Protein AF-A0A5C7P0D1-F1 (afdb_monomer_lite)

pLDDT: mean 70.37, std 19.19, range [23.83, 97.5]

Structure (mmCIF, N/CA/C/O backbone):
data_AF-A0A5C7P0D1-F1
#
_entry.id   AF-A0A5C7P0D1-F1
#
loop_
_atom_site.group_PDB
_atom_site.id
_atom_site.type_symbol
_atom_site.label_atom_id
_atom_site.label_alt_id
_atom_site.label_comp_id
_atom_site.label_asym_id
_atom_site.label_entity_id
_atom_site.label_seq_id
_atom_site.pdbx_PDB_ins_code
_atom_site.Cartn_x
_atom_site.Cartn_y
_atom_site.Cartn_z
_atom_site.occupancy
_atom_site.B_iso_or_equiv
_atom_site.auth_seq_id
_atom_site.auth_comp_id
_atom_site.auth_asym_id
_atom_site.auth_atom_id
_atom_site.pdbx_PDB_model_num
ATOM 1 N N . MET A 1 1 ? 18.135 13.080 -5.591 1.00 36.84 1 MET A N 1
ATOM 2 C CA . MET A 1 1 ? 17.829 14.254 -4.739 1.00 36.84 1 MET A CA 1
ATOM 3 C C . MET A 1 1 ? 16.516 14.873 -5.205 1.00 36.84 1 MET A C 1
ATOM 5 O O . MET A 1 1 ? 16.506 15.641 -6.163 1.00 36.84 1 MET A O 1
ATOM 9 N N . LEU A 1 2 ? 15.396 14.505 -4.580 1.00 37.00 2 LEU A N 1
ATOM 10 C CA . LEU A 1 2 ? 14.194 15.341 -4.639 1.00 37.00 2 LEU A CA 1
ATOM 11 C C . LEU A 1 2 ? 14.634 16.691 -4.062 1.00 37.00 2 LEU A C 1
ATOM 13 O O . LEU A 1 2 ? 15.073 16.721 -2.919 1.00 37.00 2 LEU A O 1
ATOM 17 N N . GLY A 1 3 ? 14.666 17.763 -4.855 1.00 35.94 3 GLY A N 1
ATOM 18 C CA . GLY A 1 3 ? 15.148 19.091 -4.432 1.00 35.94 3 GLY A CA 1
ATOM 19 C C . GLY A 1 3 ? 14.209 19.779 -3.436 1.00 35.94 3 GLY A C 1
ATOM 20 O O . GLY A 1 3 ? 13.839 20.931 -3.630 1.00 35.94 3 GLY A O 1
ATOM 21 N N . VAL A 1 4 ? 13.751 19.035 -2.435 1.00 45.72 4 VAL A N 1
ATOM 22 C CA . VAL A 1 4 ? 12.739 19.402 -1.459 1.00 45.72 4 VAL A CA 1
ATOM 23 C C . VAL A 1 4 ? 13.471 19.578 -0.137 1.00 45.72 4 VAL A C 1
ATOM 25 O O . VAL A 1 4 ? 13.766 18.609 0.556 1.00 45.72 4 VAL A O 1
ATOM 28 N N . ASP A 1 5 ? 13.781 20.829 0.197 1.00 44.69 5 ASP A N 1
ATOM 29 C CA . ASP A 1 5 ? 14.434 21.188 1.462 1.00 44.69 5 ASP A CA 1
ATOM 30 C C . ASP A 1 5 ? 13.521 20.932 2.684 1.00 44.69 5 ASP A C 1
ATOM 32 O O . ASP A 1 5 ? 13.986 20.981 3.823 1.00 44.69 5 ASP A O 1
ATOM 36 N N . ARG A 1 6 ? 12.218 20.662 2.467 1.00 59.47 6 ARG A N 1
ATOM 37 C CA . ARG A 1 6 ? 11.240 20.327 3.512 1.00 59.47 6 ARG A CA 1
ATOM 38 C C . ARG A 1 6 ? 9.990 19.642 2.943 1.00 59.47 6 ARG A C 1
ATOM 40 O O . ARG A 1 6 ? 9.312 20.220 2.099 1.00 59.47 6 ARG A O 1
ATOM 47 N N . VAL A 1 7 ? 9.665 18.443 3.430 1.00 64.25 7 VAL A N 1
ATOM 48 C CA . VAL A 1 7 ? 8.346 17.819 3.221 1.00 64.25 7 VAL A CA 1
ATOM 49 C C . VAL A 1 7 ? 7.399 18.409 4.263 1.00 64.25 7 VAL A C 1
ATOM 51 O O . VAL A 1 7 ? 7.527 18.129 5.453 1.00 64.25 7 VAL A O 1
ATOM 54 N N . ASP A 1 8 ? 6.488 19.274 3.829 1.00 77.75 8 ASP A N 1
ATOM 55 C CA . ASP A 1 8 ? 5.406 19.808 4.655 1.00 77.75 8 ASP A CA 1
ATOM 56 C C . ASP A 1 8 ? 4.033 19.449 4.070 1.00 77.75 8 ASP A C 1
ATOM 58 O O . ASP A 1 8 ? 3.918 18.833 3.006 1.00 77.75 8 ASP A O 1
ATOM 62 N N . THR A 1 9 ? 2.976 19.777 4.809 1.00 80.62 9 THR A N 1
ATOM 63 C CA . THR A 1 9 ? 1.600 19.400 4.467 1.00 80.62 9 THR A CA 1
ATOM 64 C C . THR A 1 9 ? 1.126 20.044 3.166 1.00 80.62 9 THR A C 1
ATOM 66 O O . THR A 1 9 ? 0.389 19.405 2.418 1.00 80.62 9 THR A O 1
ATOM 69 N N . ASP A 1 10 ? 1.581 21.261 2.857 1.00 76.94 10 ASP A N 1
ATOM 70 C CA . ASP A 1 10 ? 1.234 21.967 1.619 1.00 76.94 10 ASP A CA 1
ATOM 71 C C . ASP A 1 10 ? 1.935 21.333 0.416 1.00 76.94 10 ASP A C 1
ATOM 73 O O . ASP A 1 10 ? 1.315 21.108 -0.629 1.00 76.94 10 ASP A O 1
ATOM 77 N N . TRP A 1 11 ? 3.217 20.987 0.563 1.00 80.06 11 TRP A N 1
ATOM 78 C CA . TRP A 1 11 ? 3.955 20.259 -0.461 1.00 80.06 11 TRP A CA 1
ATOM 79 C C . TRP A 1 11 ? 3.309 18.902 -0.743 1.00 80.06 11 TRP A C 1
ATOM 81 O O . TRP A 1 11 ? 3.055 18.587 -1.906 1.00 80.06 11 TRP A O 1
ATOM 91 N N . LEU A 1 12 ? 2.963 18.132 0.296 1.00 77.44 12 LEU A N 1
ATOM 92 C CA . LEU A 1 12 ? 2.253 16.860 0.130 1.00 77.44 12 LEU A CA 1
ATOM 93 C C . LEU A 1 12 ? 0.931 17.066 -0.615 1.00 77.44 12 LEU A C 1
ATOM 95 O O . LEU A 1 12 ? 0.692 16.416 -1.633 1.00 77.44 12 LEU A O 1
ATOM 99 N N . ARG A 1 13 ? 0.100 18.007 -0.159 1.00 76.56 13 ARG A N 1
ATOM 100 C CA . ARG A 1 13 ? -1.222 18.276 -0.736 1.00 76.56 13 ARG A CA 1
ATOM 101 C C . ARG A 1 13 ? -1.151 18.643 -2.222 1.00 76.56 13 ARG A C 1
ATOM 103 O O . ARG A 1 13 ? -1.969 18.166 -3.005 1.00 76.56 13 ARG A O 1
ATOM 110 N N . HIS A 1 14 ? -0.185 19.470 -2.623 1.00 70.88 14 HIS A N 1
ATOM 111 C CA . HIS A 1 14 ? -0.153 20.050 -3.971 1.00 70.88 14 HIS A CA 1
ATOM 112 C C . HIS A 1 14 ? 0.805 19.372 -4.952 1.00 70.88 14 HIS A C 1
ATOM 114 O O . HIS A 1 14 ? 0.517 19.356 -6.146 1.00 70.88 14 HIS A O 1
ATOM 120 N N . GLN A 1 15 ? 1.945 18.859 -4.488 1.00 65.12 15 GLN A N 1
ATOM 121 C CA . GLN A 1 15 ? 3.001 18.323 -5.360 1.00 65.12 15 GLN A CA 1
ATOM 122 C C . GLN A 1 15 ? 2.985 16.801 -5.449 1.00 65.12 15 GLN A C 1
ATOM 124 O O . GLN A 1 15 ? 3.464 16.244 -6.435 1.00 65.12 15 GLN A O 1
ATOM 129 N N . LEU A 1 16 ? 2.455 16.135 -4.423 1.00 69.56 16 LEU A N 1
ATOM 130 C CA . LEU A 1 16 ? 2.428 14.682 -4.358 1.00 69.56 16 LEU A CA 1
ATOM 131 C C . LEU A 1 16 ? 1.016 14.138 -4.561 1.00 69.56 16 LEU A C 1
ATOM 133 O O . LEU A 1 16 ? 0.788 13.353 -5.477 1.00 69.56 16 LEU A O 1
ATOM 137 N N . PHE A 1 17 ? 0.068 14.566 -3.727 1.00 68.12 17 PHE A N 1
ATOM 138 C CA . PHE A 1 17 ? -1.308 14.083 -3.795 1.00 68.12 17 PHE A CA 1
ATOM 139 C C . PHE A 1 17 ? -2.140 14.797 -4.875 1.00 68.12 17 PHE A C 1
ATOM 141 O O . PHE A 1 17 ? -3.228 14.336 -5.210 1.00 68.12 17 PHE A O 1
ATOM 148 N N . TYR A 1 18 ? -1.643 15.906 -5.441 1.00 72.38 18 TYR A N 1
ATOM 149 C CA . TYR A 1 18 ? -2.350 16.699 -6.458 1.00 72.38 18 TYR A CA 1
ATOM 150 C C . TYR A 1 18 ? -3.829 16.922 -6.103 1.00 72.38 18 TYR A C 1
ATOM 152 O O . TYR A 1 18 ? -4.705 16.754 -6.947 1.00 72.38 18 TYR A O 1
ATOM 160 N N . CYS A 1 19 ? -4.114 17.234 -4.835 1.00 78.44 19 CYS A N 1
ATOM 161 C CA . CYS A 1 19 ? -5.485 17.302 -4.349 1.00 78.44 19 CYS A CA 1
ATOM 162 C C . CYS A 1 19 ? -6.265 18.399 -5.078 1.00 78.44 19 CYS A C 1
ATOM 164 O O . CYS A 1 19 ? -5.855 19.565 -5.080 1.00 78.44 19 CYS A O 1
ATOM 166 N N . ASP A 1 20 ? -7.427 18.040 -5.626 1.00 80.31 20 ASP A N 1
ATOM 167 C CA . ASP A 1 20 ? -8.390 19.021 -6.116 1.00 80.31 20 ASP A CA 1
ATOM 168 C C . ASP A 1 20 ? -8.844 19.903 -4.935 1.00 80.31 20 ASP A C 1
ATOM 170 O O . ASP A 1 20 ? -9.294 19.358 -3.921 1.00 80.31 20 ASP A O 1
ATOM 174 N N . PRO A 1 21 ? -8.779 21.247 -5.030 1.00 84.00 21 PRO A N 1
ATOM 175 C CA . PRO A 1 21 ? -9.131 22.128 -3.915 1.00 84.00 21 PRO A CA 1
ATOM 176 C C . PRO A 1 21 ? -10.538 21.887 -3.358 1.00 84.00 21 PRO A C 1
ATOM 178 O O . PRO A 1 21 ? -10.745 21.965 -2.155 1.00 84.00 21 PRO A O 1
ATOM 181 N N . GLU A 1 22 ? -11.492 21.551 -4.226 1.00 87.56 22 GLU A N 1
ATOM 182 C CA . GLU A 1 22 ? -12.884 21.247 -3.871 1.00 87.56 22 GLU A CA 1
ATOM 183 C C . GLU A 1 22 ? -13.075 19.879 -3.191 1.00 87.56 22 GLU A C 1
ATOM 185 O O . GLU A 1 22 ? -14.089 19.670 -2.532 1.00 87.56 22 GLU A O 1
ATOM 190 N N . TRP A 1 23 ? -12.099 18.973 -3.317 1.00 89.50 23 TRP A N 1
ATOM 191 C CA . TRP A 1 23 ? -12.073 17.641 -2.699 1.00 89.50 23 TRP A CA 1
ATOM 192 C C . TRP A 1 23 ? -10.999 17.530 -1.614 1.00 89.50 23 TRP A C 1
ATOM 194 O O . TRP A 1 23 ? -10.516 16.436 -1.319 1.00 89.50 23 TRP A O 1
ATOM 204 N N . SER A 1 24 ? -10.627 18.659 -1.012 1.00 92.56 24 SER A N 1
ATOM 205 C CA . SER A 1 24 ? -9.688 18.726 0.104 1.00 92.56 24 SER A CA 1
ATOM 206 C C . SER A 1 24 ? -10.140 19.745 1.144 1.00 92.56 24 SER A C 1
ATOM 208 O O . SER A 1 24 ? -10.809 20.722 0.815 1.00 92.56 24 SER A O 1
ATOM 210 N N . ALA A 1 25 ? -9.783 19.514 2.401 1.00 93.38 25 ALA A N 1
ATOM 211 C CA . ALA A 1 25 ? -10.082 20.409 3.508 1.00 93.38 25 ALA A CA 1
ATOM 212 C C . ALA A 1 25 ? -8.892 20.497 4.468 1.00 93.38 25 ALA A C 1
ATOM 214 O O . ALA A 1 25 ? -8.158 19.526 4.663 1.00 93.38 25 ALA A O 1
ATOM 215 N N . ASP A 1 26 ? -8.713 21.666 5.081 1.00 91.25 26 ASP A N 1
ATOM 216 C CA . ASP A 1 26 ? -7.702 21.859 6.118 1.00 91.25 26 ASP A CA 1
ATOM 217 C C . ASP A 1 26 ? -8.045 21.048 7.373 1.00 91.25 26 ASP A C 1
ATOM 219 O O . ASP A 1 26 ? -9.190 21.032 7.830 1.00 91.25 26 ASP A O 1
ATOM 223 N N . ALA A 1 27 ? -7.029 20.418 7.962 1.00 88.25 27 ALA A N 1
ATOM 224 C CA . ALA A 1 27 ? -7.101 19.774 9.268 1.00 88.25 27 ALA A CA 1
ATOM 225 C C . ALA A 1 27 ? -6.014 20.365 10.193 1.00 88.25 27 ALA A C 1
ATOM 227 O O . ALA A 1 27 ? -5.007 20.863 9.692 1.00 88.25 27 ALA A O 1
ATOM 228 N N . PRO A 1 28 ? -6.178 20.321 11.533 1.00 81.69 28 PRO A N 1
ATOM 229 C CA . PRO A 1 28 ? -5.271 20.987 12.478 1.00 81.69 28 PRO A CA 1
ATOM 230 C C . PRO A 1 28 ? -3.777 20.689 12.281 1.00 81.69 28 PRO A C 1
ATOM 232 O O . PRO A 1 28 ? -2.967 21.601 12.400 1.00 81.69 28 PRO A O 1
ATOM 235 N N . ASP A 1 29 ? -3.440 19.449 11.915 1.00 86.12 29 ASP A N 1
ATOM 236 C CA . ASP A 1 29 ? -2.062 18.984 11.703 1.00 86.12 29 ASP A CA 1
ATOM 237 C C . ASP A 1 29 ? -1.853 18.423 10.285 1.00 86.12 29 ASP A C 1
ATOM 239 O O . ASP A 1 29 ? -0.993 17.571 10.055 1.00 86.12 29 ASP A O 1
ATOM 243 N N . GLY A 1 30 ? -2.674 18.851 9.320 1.00 92.94 30 GLY A N 1
ATOM 244 C CA . GLY A 1 30 ? -2.590 18.344 7.957 1.00 92.94 30 GLY A CA 1
ATOM 245 C C . GLY A 1 30 ? -3.801 18.648 7.093 1.00 92.94 30 GLY A C 1
ATOM 246 O O . GLY A 1 30 ? -4.242 19.793 6.984 1.00 92.94 30 GLY A O 1
ATOM 247 N N . PHE A 1 31 ? -4.307 17.633 6.402 1.00 94.56 31 PHE A N 1
ATOM 248 C CA . PHE A 1 31 ? -5.423 17.794 5.482 1.00 94.56 31 PHE A CA 1
ATOM 249 C C . PHE A 1 31 ? -6.250 16.531 5.335 1.00 94.56 31 PHE A C 1
ATOM 251 O O . PHE A 1 31 ? -5.728 15.419 5.384 1.00 94.56 31 PHE A O 1
ATOM 258 N N . ASP A 1 32 ? -7.536 16.730 5.093 1.00 95.25 32 ASP A N 1
ATOM 259 C CA . ASP A 1 32 ? -8.426 15.687 4.613 1.00 95.25 32 ASP A CA 1
ATOM 260 C C . ASP A 1 32 ? -8.542 15.830 3.090 1.00 95.25 32 ASP A C 1
ATOM 262 O O . ASP A 1 32 ? -8.596 16.944 2.561 1.00 95.25 32 ASP A O 1
ATOM 266 N N . HIS A 1 33 ? -8.580 14.718 2.364 1.00 93.44 33 HIS A N 1
ATOM 267 C CA . HIS A 1 33 ? -8.927 14.715 0.948 1.00 93.44 33 HIS A CA 1
ATOM 268 C C . HIS A 1 33 ? -9.791 13.509 0.574 1.00 93.44 33 HIS A C 1
ATOM 270 O O . HIS A 1 33 ? -9.801 12.478 1.248 1.00 93.44 33 HIS A O 1
ATOM 276 N N . TRP A 1 34 ? -10.533 13.660 -0.520 1.00 93.88 34 TRP A N 1
ATOM 277 C CA . TRP A 1 34 ? -11.513 12.693 -1.010 1.00 93.88 34 TRP A CA 1
ATOM 278 C C . TRP A 1 34 ? -11.207 12.354 -2.469 1.00 93.88 34 TRP A C 1
ATOM 280 O O . TRP A 1 34 ? -11.780 12.940 -3.395 1.00 93.88 34 TRP A O 1
ATOM 290 N N . PRO A 1 35 ? -10.274 11.420 -2.716 1.00 85.19 35 PRO A N 1
ATOM 291 C CA . PRO A 1 35 ? -9.960 11.016 -4.077 1.00 85.19 35 PRO A CA 1
ATOM 292 C C . PRO A 1 35 ? -11.096 10.179 -4.685 1.00 85.19 35 PRO A C 1
ATOM 294 O O . PRO A 1 35 ? -11.188 10.095 -5.903 1.00 85.19 35 PRO A O 1
ATOM 297 N N . TYR A 1 36 ? -11.987 9.601 -3.873 1.00 90.31 36 TYR A N 1
ATOM 298 C CA . TYR A 1 36 ? -13.256 9.037 -4.334 1.00 90.31 36 TYR A CA 1
ATOM 299 C C . TYR A 1 36 ? -14.344 9.167 -3.249 1.00 90.31 36 TYR A C 1
ATOM 301 O O . TYR A 1 36 ? -14.613 10.284 -2.811 1.00 90.31 36 TYR A O 1
ATOM 309 N N . PHE A 1 37 ? -14.974 8.069 -2.812 1.00 92.44 37 PHE A N 1
ATOM 310 C CA . PHE A 1 37 ? -16.052 8.096 -1.813 1.00 92.44 37 PHE A CA 1
ATOM 311 C C . PHE A 1 37 ? -15.588 7.950 -0.356 1.00 92.44 37 PHE A C 1
ATOM 313 O O . PHE A 1 37 ? -16.399 8.157 0.544 1.00 92.44 37 PHE A O 1
ATOM 320 N N . LEU A 1 38 ? -14.322 7.604 -0.101 1.00 95.19 38 LEU A N 1
ATOM 321 C CA . LEU A 1 38 ? -13.757 7.585 1.253 1.00 95.19 38 LEU A CA 1
ATOM 322 C C . LEU A 1 38 ? -12.910 8.834 1.507 1.00 95.19 38 LEU A C 1
ATOM 324 O O . LEU A 1 38 ? -12.325 9.410 0.584 1.00 95.19 38 LEU A O 1
ATOM 328 N N . ARG A 1 39 ? -12.823 9.214 2.782 1.00 95.38 39 ARG A N 1
ATOM 329 C CA . ARG A 1 39 ? -11.909 10.246 3.272 1.00 95.38 39 ARG A CA 1
ATOM 330 C C . ARG A 1 39 ? -10.544 9.629 3.535 1.00 95.38 39 ARG A C 1
ATOM 332 O O . ARG A 1 39 ? -10.470 8.611 4.220 1.00 95.38 39 ARG A O 1
ATOM 339 N N . GLN A 1 40 ? -9.487 10.297 3.092 1.00 95.12 40 GLN A N 1
ATOM 340 C CA . GLN A 1 40 ? -8.138 10.091 3.603 1.00 95.12 40 GLN A CA 1
ATOM 341 C C . GLN A 1 40 ? -7.691 11.337 4.365 1.00 95.12 40 GLN A C 1
ATOM 343 O O . GLN A 1 40 ? -7.738 12.447 3.839 1.00 95.12 40 GLN A O 1
ATOM 348 N N . ARG A 1 41 ? -7.265 11.153 5.611 1.00 95.62 41 ARG A N 1
ATOM 349 C CA . ARG A 1 41 ? -6.638 12.184 6.434 1.00 95.62 41 ARG A CA 1
ATOM 350 C C . ARG A 1 41 ? -5.138 11.981 6.413 1.00 95.62 41 ARG A C 1
ATOM 352 O O . ARG A 1 41 ? -4.673 10.896 6.739 1.00 95.62 41 ARG A O 1
ATOM 359 N N . VAL A 1 42 ? -4.395 13.025 6.077 1.00 95.38 42 VAL A N 1
ATOM 360 C CA . VAL A 1 42 ? -2.932 13.045 6.072 1.00 95.38 42 VAL A CA 1
ATOM 361 C C . VAL A 1 42 ? -2.462 14.057 7.105 1.00 95.38 42 VAL A C 1
ATOM 363 O O . VAL A 1 42 ? -2.896 15.208 7.066 1.00 95.38 42 VAL A O 1
ATOM 366 N N . THR A 1 43 ? -1.576 13.656 8.013 1.00 94.56 43 THR A N 1
ATOM 367 C CA . THR A 1 43 ? -1.024 14.534 9.053 1.00 94.56 43 THR A CA 1
ATOM 368 C C . THR A 1 43 ? 0.496 14.466 9.133 1.00 94.56 43 THR A C 1
ATOM 370 O O . THR A 1 43 ? 1.116 13.438 8.849 1.00 94.56 43 THR A O 1
ATOM 373 N N . ILE A 1 44 ? 1.095 15.592 9.530 1.00 92.50 44 ILE A N 1
ATOM 374 C CA . ILE A 1 44 ? 2.487 15.681 9.974 1.00 92.50 44 ILE A CA 1
ATOM 375 C C . ILE A 1 44 ? 2.483 16.356 11.342 1.00 92.50 44 ILE A C 1
ATOM 377 O O . ILE A 1 44 ? 2.188 17.546 11.448 1.00 92.50 44 ILE A O 1
ATOM 381 N N . SER A 1 45 ? 2.841 15.617 12.388 1.00 91.62 45 SER A N 1
ATOM 382 C CA . SER A 1 45 ? 2.860 16.127 13.762 1.00 91.62 45 SER A CA 1
ATOM 383 C C . SER A 1 45 ? 4.207 15.891 14.436 1.00 91.62 45 SER A C 1
ATOM 385 O O . SER A 1 45 ? 5.010 15.071 13.997 1.00 91.62 45 SER A O 1
ATOM 387 N N . ALA A 1 46 ? 4.474 16.599 15.535 1.00 90.19 46 ALA A N 1
ATOM 388 C CA . ALA A 1 46 ? 5.612 16.264 16.385 1.00 90.19 46 ALA A CA 1
ATOM 389 C C . ALA A 1 46 ? 5.411 14.862 16.975 1.00 90.19 46 ALA A C 1
ATOM 391 O O . ALA A 1 46 ? 4.337 14.560 17.499 1.00 90.19 46 ALA A O 1
ATOM 392 N N . SER A 1 47 ? 6.437 14.020 16.893 1.00 88.56 47 SER A N 1
ATOM 393 C CA . SER A 1 47 ? 6.406 12.703 17.515 1.00 88.56 47 SER A CA 1
ATOM 394 C C . SER A 1 47 ? 6.802 12.807 18.994 1.00 88.56 47 SER A C 1
ATOM 396 O O . SER A 1 47 ? 7.723 13.565 19.320 1.00 88.56 47 SER A O 1
ATOM 398 N N . PRO A 1 48 ? 6.137 12.080 19.911 1.00 84.12 48 PRO A N 1
ATOM 399 C CA . PRO A 1 48 ? 6.552 12.019 21.311 1.00 84.12 48 PRO A CA 1
ATOM 400 C C . PRO A 1 48 ? 7.815 11.164 21.517 1.00 84.12 48 PRO A C 1
ATOM 402 O O . PRO A 1 48 ? 8.383 11.176 22.611 1.00 84.12 48 PRO A O 1
ATOM 405 N N . TRP A 1 49 ? 8.253 10.432 20.489 1.00 83.81 49 TRP A N 1
ATOM 406 C CA . TRP A 1 49 ? 9.385 9.513 20.546 1.00 83.81 49 TRP A CA 1
ATOM 407 C C . TRP A 1 49 ? 10.710 10.229 20.244 1.00 83.81 49 TRP A C 1
ATOM 409 O O . TRP A 1 49 ? 10.760 11.106 19.374 1.00 83.81 49 TRP A O 1
ATOM 419 N N . PRO A 1 50 ? 11.793 9.909 20.975 1.00 81.75 50 PRO A N 1
ATOM 420 C CA . PRO A 1 50 ? 13.076 10.573 20.789 1.00 81.75 50 PRO A CA 1
ATOM 421 C C . PRO A 1 50 ? 13.730 10.177 19.454 1.00 81.75 50 PRO A C 1
ATOM 423 O O . PRO A 1 50 ? 13.555 9.048 18.997 1.00 81.75 50 PRO A O 1
ATOM 426 N N . PRO A 1 51 ? 14.521 11.071 18.833 1.00 81.44 51 PRO A N 1
ATOM 427 C CA . PRO A 1 51 ? 15.325 10.716 17.671 1.00 81.44 51 PRO A CA 1
ATOM 428 C C . PRO A 1 51 ? 16.441 9.714 18.030 1.00 81.44 51 PRO A C 1
ATOM 430 O O . PRO A 1 51 ? 16.919 9.732 19.169 1.00 81.44 51 PRO A O 1
ATOM 433 N N . PRO A 1 52 ? 16.914 8.894 17.068 1.00 77.44 52 PRO A N 1
ATOM 434 C CA . PRO A 1 52 ? 18.019 7.955 17.278 1.00 77.44 52 PRO A CA 1
ATOM 435 C C . PRO A 1 52 ? 19.307 8.642 17.739 1.00 77.44 52 PRO A C 1
ATOM 437 O O . PRO A 1 52 ? 20.007 8.130 18.613 1.00 77.44 52 PRO A O 1
ATOM 440 N N . SER A 1 53 ? 19.606 9.822 17.186 1.00 79.31 53 SER A N 1
ATOM 441 C CA . SER A 1 53 ? 20.706 10.682 17.618 1.00 79.31 53 SER A CA 1
ATOM 442 C C . SER A 1 53 ? 20.207 12.076 18.019 1.00 79.31 53 SER A C 1
ATOM 444 O O . SER A 1 53 ? 19.330 12.630 17.354 1.00 79.31 53 SER A O 1
ATOM 446 N N . PRO A 1 54 ? 20.799 12.723 19.043 1.00 76.19 54 PRO A N 1
ATOM 447 C CA . PRO A 1 54 ? 20.536 14.132 19.351 1.00 76.19 54 PRO A CA 1
ATOM 448 C C . PRO A 1 54 ? 20.778 15.088 18.171 1.00 76.19 54 PRO A C 1
ATOM 450 O O . PRO A 1 54 ? 20.172 16.158 18.118 1.00 76.19 54 PRO A O 1
ATOM 453 N N . ASP A 1 55 ? 21.651 14.705 17.234 1.00 81.38 55 ASP A N 1
ATOM 454 C CA . ASP A 1 55 ? 21.988 15.502 16.050 1.00 81.38 55 ASP A CA 1
ATOM 455 C C . ASP A 1 55 ? 20.939 15.385 14.928 1.00 81.38 55 ASP A C 1
ATOM 457 O O . ASP A 1 55 ? 20.943 16.194 14.000 1.00 81.38 55 ASP A O 1
ATOM 461 N N . ASP A 1 56 ? 20.006 14.430 15.025 1.00 79.00 56 ASP A N 1
ATOM 462 C CA . ASP A 1 56 ? 18.955 14.217 14.026 1.00 79.00 56 ASP A CA 1
ATOM 463 C C . ASP A 1 56 ? 17.795 15.224 14.140 1.00 79.00 56 ASP A C 1
ATOM 465 O O . ASP A 1 56 ? 16.875 15.216 13.328 1.00 79.00 56 ASP A O 1
ATOM 469 N N . GLY A 1 57 ? 17.816 16.130 15.116 1.00 82.62 57 GLY A N 1
ATOM 470 C CA . GLY A 1 57 ? 16.791 17.164 15.243 1.00 82.62 57 GLY A CA 1
ATOM 471 C C . GLY A 1 57 ? 15.436 16.623 15.713 1.00 82.62 57 GLY A C 1
ATOM 472 O O . GLY A 1 57 ? 15.360 15.771 16.594 1.00 82.62 57 GLY A O 1
ATOM 473 N N . GLN A 1 58 ? 14.344 17.199 15.204 1.00 84.56 58 GLN A N 1
ATOM 474 C CA . GLN A 1 58 ? 12.993 16.868 15.662 1.00 84.56 58 GLN A CA 1
ATOM 475 C C . GLN A 1 58 ? 12.461 15.610 14.966 1.00 84.56 58 GLN A C 1
ATOM 477 O O . GLN A 1 58 ? 12.451 15.537 13.737 1.00 84.56 58 GLN A O 1
ATOM 482 N N . MET A 1 59 ? 11.939 14.673 15.761 1.00 88.75 59 MET A N 1
ATOM 483 C CA . MET A 1 59 ? 11.170 13.532 15.272 1.00 88.75 59 MET A CA 1
ATOM 484 C C . MET A 1 59 ? 9.773 13.987 14.831 1.00 88.75 59 MET A C 1
ATOM 486 O O . MET A 1 59 ? 9.047 14.627 15.604 1.00 88.75 59 MET A O 1
ATOM 490 N N . LEU A 1 60 ? 9.394 13.659 13.598 1.00 91.56 60 LEU A N 1
ATOM 491 C CA . LEU A 1 60 ? 8.065 13.926 13.058 1.00 91.56 60 LEU A CA 1
ATOM 492 C C . LEU A 1 60 ? 7.335 12.614 12.808 1.00 91.56 60 LEU A C 1
ATOM 494 O O . LEU A 1 60 ? 7.928 11.636 12.359 1.00 91.56 60 LEU A O 1
ATOM 498 N N . ARG A 1 61 ? 6.031 12.631 13.069 1.00 92.69 61 ARG A N 1
ATOM 499 C CA . ARG A 1 61 ? 5.114 11.575 12.676 1.00 92.69 61 ARG A CA 1
ATOM 500 C C . ARG A 1 61 ? 4.436 11.963 11.381 1.00 92.69 61 ARG A C 1
ATOM 502 O O . ARG A 1 61 ? 3.696 12.945 11.354 1.00 92.69 61 ARG A O 1
ATOM 509 N N . HIS A 1 62 ? 4.637 11.161 10.352 1.00 94.12 62 HIS A N 1
ATOM 510 C CA . HIS A 1 62 ? 3.863 11.217 9.121 1.00 94.12 62 HIS A CA 1
ATOM 511 C C . HIS A 1 62 ? 2.780 10.145 9.210 1.00 94.12 62 HIS A C 1
ATOM 513 O O . HIS A 1 62 ? 3.102 8.992 9.483 1.00 94.12 62 HIS A O 1
ATOM 519 N N . SER A 1 63 ? 1.505 10.497 9.041 1.00 95.12 63 SER A N 1
ATOM 520 C CA . SER A 1 63 ? 0.398 9.537 9.148 1.00 95.12 63 SER A CA 1
ATOM 521 C C . SER A 1 63 ? -0.642 9.758 8.061 1.00 95.12 63 SER A C 1
ATOM 523 O O . SER A 1 63 ? -0.931 10.893 7.681 1.00 95.12 63 SER A O 1
ATOM 525 N N . ALA A 1 64 ? -1.193 8.659 7.553 1.00 95.69 64 ALA A N 1
ATOM 526 C CA . ALA A 1 64 ? -2.350 8.657 6.681 1.00 95.69 64 ALA A CA 1
ATOM 527 C C . ALA A 1 64 ? -3.388 7.657 7.204 1.00 95.69 64 ALA A C 1
ATOM 529 O O . ALA A 1 64 ? -3.065 6.488 7.434 1.00 95.69 64 ALA A O 1
ATOM 530 N N . THR A 1 65 ? -4.631 8.107 7.371 1.00 96.00 65 THR A N 1
ATOM 531 C CA . THR A 1 65 ? -5.765 7.273 7.789 1.00 96.00 65 THR A CA 1
ATOM 532 C C . THR A 1 65 ? -6.913 7.364 6.802 1.00 96.00 65 THR A C 1
ATOM 534 O O . THR A 1 65 ? -7.185 8.423 6.244 1.00 96.00 65 THR A O 1
ATOM 537 N N . CYS A 1 66 ? -7.608 6.253 6.592 1.00 95.62 66 CYS A N 1
ATOM 538 C CA . CYS A 1 66 ? -8.805 6.179 5.772 1.00 95.62 66 CYS A CA 1
ATOM 539 C C . CYS A 1 66 ? -9.896 5.431 6.536 1.00 95.62 66 CYS A C 1
ATOM 541 O O . CYS A 1 66 ? -9.695 4.280 6.919 1.00 95.62 66 CYS A O 1
ATOM 543 N N . ASP A 1 67 ? -11.037 6.081 6.765 1.00 94.56 67 ASP A N 1
ATOM 544 C CA . ASP A 1 67 ? -12.219 5.415 7.319 1.00 94.56 67 ASP A CA 1
ATOM 545 C C . ASP A 1 67 ? -12.831 4.530 6.227 1.00 94.56 67 ASP A C 1
ATOM 547 O O . ASP A 1 67 ? -13.077 5.015 5.124 1.00 94.56 67 ASP A O 1
ATOM 551 N N . ILE A 1 68 ? -13.079 3.249 6.515 1.00 96.19 68 ILE A N 1
ATOM 552 C CA . ILE A 1 68 ? -13.509 2.270 5.499 1.00 96.19 68 ILE A CA 1
ATOM 553 C C . ILE A 1 68 ? -14.918 1.768 5.766 1.00 96.19 68 ILE A C 1
ATOM 555 O O . ILE A 1 68 ? -15.758 1.772 4.866 1.00 96.19 68 ILE A O 1
ATOM 559 N N . VAL A 1 69 ? -15.165 1.318 6.996 1.00 97.19 69 VAL A N 1
ATOM 560 C CA . VAL A 1 69 ? -16.442 0.737 7.421 1.00 97.19 69 VAL A CA 1
ATOM 561 C C . VAL A 1 69 ? -16.858 1.367 8.739 1.00 97.19 69 VAL A C 1
ATOM 563 O O . VAL A 1 69 ? -16.018 1.549 9.614 1.00 97.19 69 VAL A O 1
ATOM 566 N N . THR A 1 70 ? -18.138 1.668 8.903 1.00 96.50 70 THR A N 1
ATOM 567 C CA . THR A 1 70 ? -18.758 2.137 10.147 1.00 96.50 70 THR A CA 1
ATOM 568 C C . THR A 1 70 ? -19.923 1.228 10.537 1.00 96.50 70 THR A C 1
ATOM 570 O O . THR A 1 70 ? -20.315 0.333 9.788 1.00 96.50 70 THR A O 1
ATOM 573 N N . GLY A 1 71 ? -20.479 1.437 11.733 1.00 93.69 71 GLY A N 1
ATOM 574 C CA . GLY A 1 71 ? -21.669 0.707 12.175 1.00 93.69 71 GLY A CA 1
ATOM 575 C C . GLY A 1 71 ? -21.406 -0.773 12.451 1.00 93.69 71 GLY A C 1
ATOM 576 O O . GLY A 1 71 ? -22.306 -1.592 12.281 1.00 93.69 71 GLY A O 1
ATOM 577 N N . LEU A 1 72 ? -20.181 -1.124 12.859 1.00 91.56 72 LEU A N 1
ATOM 578 C CA . LEU A 1 72 ? -19.840 -2.499 13.212 1.00 91.56 72 LEU A CA 1
ATOM 579 C C . LEU A 1 72 ? -20.696 -2.984 14.386 1.00 91.56 72 LEU A C 1
ATOM 581 O O . LEU A 1 72 ? -20.796 -2.321 15.418 1.00 91.56 72 LEU A O 1
ATOM 585 N N . THR A 1 73 ? -21.278 -4.170 14.226 1.00 86.25 73 THR A N 1
ATOM 586 C CA . THR A 1 73 ? -22.074 -4.836 15.270 1.00 86.25 73 THR A CA 1
ATOM 587 C C . THR A 1 73 ? -21.362 -6.043 15.878 1.00 86.25 73 THR A C 1
ATOM 589 O O . THR A 1 73 ? -21.614 -6.370 17.033 1.00 86.25 73 THR A O 1
ATOM 592 N N . ASP A 1 74 ? -20.443 -6.662 15.132 1.00 87.94 74 ASP A N 1
ATOM 593 C CA . ASP A 1 74 ? -19.635 -7.812 15.543 1.00 87.94 74 ASP A CA 1
ATOM 594 C C . ASP A 1 74 ? -18.143 -7.449 15.432 1.00 87.94 74 ASP A C 1
ATOM 596 O O . ASP A 1 74 ? -17.511 -7.586 14.377 1.00 87.94 74 ASP A O 1
ATOM 600 N N . LEU A 1 75 ? -17.600 -6.893 16.522 1.00 88.75 75 LEU A N 1
ATOM 601 C CA . LEU A 1 75 ? -16.209 -6.432 16.583 1.00 88.75 75 LEU A CA 1
ATOM 602 C C . LEU A 1 75 ? -15.218 -7.592 16.509 1.00 88.75 75 LEU A C 1
ATOM 604 O O . LEU A 1 75 ? -14.150 -7.434 15.915 1.00 88.75 75 LEU A O 1
ATOM 608 N N . ASP A 1 76 ? -15.577 -8.754 17.049 1.00 86.06 76 ASP A N 1
ATOM 609 C CA . ASP A 1 76 ? -14.714 -9.927 17.026 1.00 86.06 76 ASP A CA 1
ATOM 610 C C . ASP A 1 76 ? -14.545 -10.398 15.592 1.00 86.06 76 ASP A C 1
ATOM 612 O O . ASP A 1 76 ? -13.414 -10.525 15.111 1.00 86.06 76 ASP A O 1
ATOM 616 N N . ARG A 1 77 ? -15.647 -10.596 14.857 1.00 85.56 77 ARG A N 1
ATOM 617 C CA . ARG A 1 77 ? -15.615 -10.965 13.435 1.00 85.56 77 ARG A CA 1
ATOM 618 C C . ARG A 1 77 ? -14.832 -9.963 12.600 1.00 85.56 77 ARG A C 1
ATOM 620 O O . ARG A 1 77 ? -13.983 -10.388 11.814 1.00 85.56 77 ARG A O 1
ATOM 627 N N . ALA A 1 78 ? -15.087 -8.667 12.781 1.00 89.94 78 ALA A N 1
ATOM 628 C CA . ALA A 1 78 ? -14.334 -7.620 12.097 1.00 89.94 78 ALA A CA 1
ATOM 629 C C . ALA A 1 78 ? -12.832 -7.728 12.399 1.00 89.94 78 ALA A C 1
ATOM 631 O O . ALA A 1 78 ? -12.016 -7.646 11.484 1.00 89.94 78 ALA A O 1
ATOM 632 N N . THR A 1 79 ? -12.474 -8.001 13.656 1.00 90.19 79 THR A N 1
ATOM 633 C CA . THR A 1 79 ? -11.084 -8.124 14.106 1.00 90.19 79 THR A CA 1
ATOM 634 C C . THR A 1 79 ? -10.356 -9.263 13.400 1.00 90.19 79 THR A C 1
ATOM 636 O O . THR A 1 79 ? -9.302 -9.014 12.824 1.00 90.19 79 THR A O 1
ATOM 639 N N . ALA A 1 80 ? -10.909 -10.479 13.320 1.00 84.06 80 ALA A N 1
ATOM 640 C CA . ALA A 1 80 ? -10.197 -11.558 12.614 1.00 84.06 80 ALA A CA 1
ATOM 641 C C . ALA A 1 80 ? -10.130 -11.370 11.100 1.00 84.06 80 ALA A C 1
ATOM 643 O O . ALA A 1 80 ? -9.143 -11.778 10.483 1.00 84.06 80 ALA A O 1
ATOM 644 N N . ILE A 1 81 ? -11.155 -10.770 10.484 1.00 84.81 81 ILE A N 1
ATOM 645 C CA . ILE A 1 81 ? -11.102 -10.448 9.054 1.00 84.81 81 ILE A CA 1
ATOM 646 C C . ILE A 1 81 ? -10.000 -9.409 8.811 1.00 84.81 81 ILE A C 1
ATOM 648 O O . ILE A 1 81 ? -9.173 -9.615 7.926 1.00 84.81 81 ILE A O 1
ATOM 652 N N . CYS A 1 82 ? -9.921 -8.349 9.622 1.00 92.44 82 CYS A N 1
ATOM 653 C CA . CYS A 1 82 ? -8.859 -7.342 9.541 1.00 92.44 82 CYS A CA 1
ATOM 654 C C . CYS A 1 82 ? -7.471 -7.935 9.803 1.00 92.44 82 CYS A C 1
ATOM 656 O O . CYS A 1 82 ? -6.552 -7.681 9.029 1.00 92.44 82 CYS A O 1
ATOM 658 N N . THR A 1 83 ? -7.317 -8.776 10.828 1.00 88.69 83 THR A N 1
ATOM 659 C CA . THR A 1 83 ? -6.060 -9.486 11.104 1.00 88.69 83 THR A CA 1
ATOM 660 C C . THR A 1 83 ? -5.645 -10.355 9.917 1.00 88.69 83 THR A C 1
ATOM 662 O O . THR A 1 83 ? -4.493 -10.311 9.495 1.00 88.69 83 THR A O 1
ATOM 665 N N . SER A 1 84 ? -6.588 -11.062 9.290 1.00 82.69 84 SER A N 1
ATOM 666 C CA . SER A 1 84 ? -6.320 -11.845 8.077 1.00 82.69 84 SER A CA 1
ATOM 667 C C . SER A 1 84 ? -5.946 -10.954 6.884 1.00 82.69 84 SER A C 1
ATOM 669 O O . SER A 1 84 ? -4.978 -11.244 6.187 1.00 82.69 84 SER A O 1
ATOM 671 N N . LEU A 1 85 ? -6.646 -9.835 6.666 1.00 85.56 85 LEU A N 1
ATOM 672 C CA . LEU A 1 85 ? -6.321 -8.856 5.616 1.00 85.56 85 LEU A CA 1
ATOM 673 C C . LEU A 1 85 ? -4.941 -8.220 5.817 1.00 85.56 85 LEU A C 1
ATOM 675 O O . LEU A 1 85 ? -4.234 -7.961 4.843 1.00 85.56 85 LEU A O 1
ATOM 679 N N . ASN A 1 86 ? -4.516 -8.024 7.065 1.00 90.88 86 ASN A N 1
ATOM 680 C CA . ASN A 1 86 ? -3.196 -7.497 7.406 1.00 90.88 86 ASN A CA 1
ATOM 681 C C . ASN A 1 86 ? -2.050 -8.432 7.007 1.00 90.88 86 ASN A C 1
ATOM 683 O O . ASN A 1 86 ? -0.922 -7.962 6.877 1.00 90.88 86 ASN A O 1
ATOM 687 N N . ARG A 1 87 ? -2.311 -9.714 6.701 1.00 80.56 87 ARG A N 1
ATOM 688 C CA . ARG A 1 87 ? -1.353 -10.614 6.018 1.00 80.56 87 ARG A CA 1
ATOM 689 C C . ARG A 1 87 ? -1.091 -10.236 4.560 1.00 80.56 87 ARG A C 1
ATOM 691 O O . ARG A 1 87 ? -0.153 -10.760 3.961 1.00 80.56 87 ARG A O 1
ATOM 698 N N . PHE A 1 88 ? -1.889 -9.330 3.997 1.00 76.38 88 PHE A N 1
ATOM 699 C CA . PHE A 1 88 ? -1.804 -8.902 2.603 1.00 76.38 88 PHE A CA 1
ATOM 700 C C . PHE A 1 88 ? -1.572 -7.407 2.411 1.00 76.38 88 PHE A C 1
ATOM 702 O O . PHE A 1 88 ? -1.362 -6.970 1.284 1.00 76.38 88 PHE A O 1
ATOM 709 N N . SER A 1 89 ? -1.524 -6.624 3.488 1.00 82.75 89 SER A N 1
ATOM 710 C CA . SER A 1 89 ? -1.231 -5.195 3.409 1.00 82.75 89 SER A CA 1
ATOM 711 C C . SER A 1 89 ? 0.246 -4.908 3.100 1.00 82.75 89 SER A C 1
ATOM 713 O O . SER A 1 89 ? 1.133 -5.714 3.405 1.00 82.75 89 SER A O 1
ATOM 715 N N . ALA A 1 90 ? 0.519 -3.749 2.495 1.00 81.31 90 ALA A N 1
ATOM 716 C CA . ALA A 1 90 ? 1.859 -3.325 2.085 1.00 81.31 90 ALA A CA 1
ATOM 717 C C . ALA A 1 90 ? 2.244 -1.972 2.686 1.00 81.31 90 ALA A C 1
ATOM 719 O O . ALA A 1 90 ? 2.190 -0.932 2.035 1.00 81.31 90 ALA A O 1
ATOM 720 N N . GLY A 1 91 ? 2.612 -2.001 3.969 1.00 86.75 91 GLY A N 1
ATOM 721 C CA . GLY A 1 91 ? 3.022 -0.804 4.707 1.00 86.75 91 GLY A CA 1
ATOM 722 C C . GLY A 1 91 ? 1.871 -0.049 5.382 1.00 86.75 91 GLY A C 1
ATOM 723 O O . GLY A 1 91 ? 2.085 1.058 5.866 1.00 86.75 91 GLY A O 1
ATOM 724 N N . TRP A 1 92 ? 0.670 -0.631 5.446 1.00 93.75 92 TRP A N 1
ATOM 725 C CA . TRP A 1 92 ? -0.473 -0.126 6.219 1.00 93.75 92 TRP A CA 1
ATOM 726 C C . TRP A 1 92 ? -1.150 -1.263 6.993 1.00 93.75 92 TRP A C 1
ATOM 728 O O . TRP A 1 92 ? -0.897 -2.434 6.712 1.00 93.75 92 TRP A O 1
ATOM 738 N N . ALA A 1 93 ? -2.050 -0.925 7.911 1.00 95.69 93 ALA A N 1
ATOM 739 C CA . ALA A 1 93 ? -2.880 -1.859 8.664 1.00 95.69 93 ALA A CA 1
ATOM 740 C C . ALA A 1 93 ? -4.368 -1.519 8.524 1.00 95.69 93 ALA A C 1
ATOM 742 O O . ALA A 1 93 ? -4.737 -0.348 8.502 1.00 95.69 93 ALA A O 1
ATOM 743 N N . TYR A 1 94 ? -5.215 -2.541 8.468 1.00 96.62 94 TYR A N 1
ATOM 744 C CA . TYR A 1 94 ? -6.639 -2.482 8.771 1.00 96.62 94 TYR A CA 1
ATOM 745 C C . TYR A 1 94 ? -6.820 -2.641 10.274 1.00 96.62 94 TYR A C 1
ATOM 747 O O . TYR A 1 94 ? -6.387 -3.638 10.855 1.00 96.62 94 TYR A O 1
ATOM 755 N N . VAL A 1 95 ? -7.448 -1.651 10.893 1.00 95.81 95 VAL A N 1
ATOM 756 C CA . VAL A 1 95 ? -7.600 -1.554 12.342 1.00 95.81 95 VAL A CA 1
ATOM 757 C C . VAL A 1 95 ? -9.074 -1.435 12.668 1.00 95.81 95 VAL A C 1
ATOM 759 O O . VAL A 1 95 ? -9.748 -0.529 12.177 1.00 95.81 95 VAL A O 1
ATOM 762 N N . VAL A 1 96 ? -9.578 -2.341 13.497 1.00 95.38 96 VAL A N 1
ATOM 763 C CA . VAL A 1 96 ? -10.885 -2.185 14.133 1.00 95.38 96 VAL A CA 1
ATOM 764 C C . VAL A 1 96 ? -10.710 -1.234 15.304 1.00 95.38 96 VAL A C 1
ATOM 766 O O . VAL A 1 96 ? -9.946 -1.521 16.224 1.00 95.38 96 VAL A O 1
ATOM 769 N N . GLU A 1 97 ? -11.417 -0.111 15.270 1.00 90.56 97 GLU A N 1
ATOM 770 C CA . GLU A 1 97 ? -11.476 0.855 16.358 1.00 90.56 97 GLU A CA 1
ATOM 771 C C . GLU A 1 97 ? -12.750 0.620 17.186 1.00 90.56 97 GLU A C 1
ATOM 773 O O . GLU A 1 97 ? -13.848 0.988 16.748 1.00 90.56 97 GLU A O 1
ATOM 778 N N . PRO A 1 98 ? -12.636 0.029 18.392 1.00 79.31 98 PRO A N 1
ATOM 779 C CA . PRO A 1 98 ? -13.805 -0.375 19.172 1.00 79.31 98 PRO A CA 1
ATOM 780 C C . PRO A 1 98 ? -14.641 0.808 19.670 1.00 79.31 98 PRO A C 1
ATOM 782 O O . PRO A 1 98 ? -15.861 0.705 19.754 1.00 79.31 98 PRO A O 1
ATOM 785 N N . SER A 1 99 ? -14.002 1.941 19.982 1.00 82.81 99 SER A N 1
ATOM 786 C CA . SER A 1 99 ? -14.660 3.142 20.522 1.00 82.81 99 SER A CA 1
ATOM 787 C C . SER A 1 99 ? -15.675 3.760 19.568 1.00 82.81 99 SER A C 1
ATOM 789 O O . SER A 1 99 ? -16.676 4.318 20.016 1.00 82.81 99 SER A O 1
ATOM 791 N N . GLU A 1 100 ? -15.416 3.667 18.266 1.00 82.06 100 GLU A N 1
ATOM 792 C CA . GLU A 1 100 ? -16.262 4.245 17.222 1.00 82.06 100 GLU A CA 1
ATOM 793 C C . GLU A 1 100 ? -16.993 3.180 16.388 1.00 82.06 100 GLU A C 1
ATOM 795 O O . GLU A 1 100 ? -17.823 3.527 15.548 1.00 82.06 100 GLU A O 1
ATOM 800 N N . GLY A 1 101 ? -16.720 1.890 16.620 1.00 89.00 101 GLY A N 1
ATOM 801 C CA . GLY A 1 101 ? -17.313 0.795 15.854 1.00 89.00 101 GLY A CA 1
ATOM 802 C C . GLY A 1 101 ? -17.008 0.917 14.361 1.00 89.00 101 GLY A C 1
ATOM 803 O O . GLY A 1 101 ? -17.922 0.825 13.534 1.00 89.00 101 GLY A O 1
ATOM 804 N N . ARG A 1 102 ? -15.737 1.176 14.022 1.00 94.50 102 ARG A N 1
ATOM 805 C CA . ARG A 1 102 ? -15.279 1.405 12.642 1.00 94.50 102 ARG A CA 1
ATOM 806 C C . ARG A 1 102 ? -14.032 0.603 12.278 1.00 94.50 102 ARG A C 1
ATOM 808 O O . ARG A 1 102 ? -13.285 0.175 13.153 1.00 94.50 102 ARG A O 1
ATOM 815 N N . ILE A 1 103 ? -13.798 0.443 10.978 1.00 97.50 103 ILE A N 1
ATOM 816 C CA . ILE A 1 103 ? -12.545 -0.066 10.410 1.00 97.50 103 ILE A CA 1
ATOM 817 C C . ILE A 1 103 ? -11.808 1.090 9.741 1.00 97.50 103 ILE A C 1
ATOM 819 O O . ILE A 1 103 ? -12.377 1.773 8.886 1.00 97.50 103 ILE A O 1
ATOM 823 N N . VAL A 1 104 ? -10.537 1.264 10.095 1.00 96.44 104 VAL A N 1
ATOM 824 C CA . VAL A 1 104 ? -9.640 2.292 9.558 1.00 96.44 104 VAL A CA 1
ATOM 825 C C . VAL A 1 104 ? -8.456 1.619 8.867 1.00 96.44 104 VAL A C 1
ATOM 827 O O . VAL A 1 104 ? -7.837 0.727 9.441 1.00 96.44 104 VAL A O 1
ATOM 830 N N . ALA A 1 105 ? -8.110 2.044 7.651 1.00 96.69 105 ALA A N 1
ATOM 831 C CA . ALA A 1 105 ? -6.791 1.771 7.083 1.00 96.69 105 ALA A CA 1
ATOM 832 C C . ALA A 1 105 ? -5.817 2.849 7.555 1.00 96.69 105 ALA A C 1
ATOM 834 O O . ALA A 1 105 ? -6.094 4.036 7.401 1.00 96.69 105 ALA A O 1
ATOM 835 N N . HIS A 1 106 ? -4.685 2.448 8.120 1.00 95.88 106 HIS A N 1
ATOM 836 C CA . HIS A 1 106 ? -3.716 3.353 8.724 1.00 95.88 106 HIS A CA 1
ATOM 837 C C . HIS A 1 106 ? -2.288 3.002 8.310 1.00 95.88 106 HIS A C 1
ATOM 839 O O . HIS A 1 106 ? -1.879 1.844 8.367 1.00 95.88 106 HIS A O 1
ATOM 845 N N . THR A 1 107 ? -1.506 4.017 7.957 1.00 95.75 107 THR A N 1
ATOM 846 C CA . THR A 1 107 ? -0.049 3.928 7.839 1.00 95.75 107 THR A CA 1
ATOM 847 C C . THR A 1 107 ? 0.593 5.139 8.497 1.00 95.75 107 THR A C 1
ATOM 849 O O . THR A 1 107 ? 0.104 6.264 8.362 1.00 95.75 107 THR A O 1
ATOM 852 N N . SER A 1 108 ? 1.694 4.924 9.208 1.00 94.44 108 SER A N 1
ATOM 853 C CA . SER A 1 108 ? 2.493 6.011 9.753 1.00 94.44 108 SER A CA 1
ATOM 854 C C . SER A 1 108 ? 3.962 5.644 9.833 1.00 94.44 108 SER A C 1
ATOM 856 O O . SER A 1 108 ? 4.320 4.470 9.824 1.00 94.44 108 SER A O 1
ATOM 858 N N . VAL A 1 109 ? 4.806 6.665 9.911 1.00 92.81 109 VAL A N 1
ATOM 859 C CA . VAL A 1 109 ? 6.223 6.520 10.227 1.00 92.81 109 VAL A CA 1
ATOM 860 C C . VAL A 1 109 ? 6.658 7.659 11.139 1.00 92.81 109 VAL A C 1
ATOM 862 O O . VAL A 1 109 ? 6.300 8.818 10.909 1.00 92.81 109 VAL A O 1
ATOM 865 N N . ASP A 1 110 ? 7.404 7.321 12.186 1.00 90.75 110 ASP A N 1
ATOM 866 C CA . ASP A 1 110 ? 8.163 8.289 12.968 1.00 90.75 110 ASP A CA 1
ATOM 867 C C . ASP A 1 110 ? 9.588 8.351 12.426 1.00 90.75 110 ASP A C 1
ATOM 869 O O . ASP A 1 110 ? 10.344 7.382 12.502 1.00 90.75 110 ASP A O 1
ATOM 873 N N . CYS A 1 111 ? 9.967 9.495 11.865 1.00 89.56 111 CYS A N 1
ATOM 874 C CA . CYS A 1 111 ? 11.338 9.712 11.426 1.00 89.56 111 CYS A CA 1
ATOM 875 C C . CYS A 1 111 ? 11.768 11.179 11.574 1.00 89.56 111 CYS A C 1
ATOM 877 O O . CYS A 1 111 ? 10.937 12.096 11.533 1.00 89.56 111 CYS A O 1
ATOM 879 N N . PRO A 1 112 ? 13.076 11.438 11.734 1.00 88.19 112 PRO A N 1
ATOM 880 C CA . PRO A 1 112 ? 13.618 12.780 11.600 1.00 88.19 112 PRO A CA 1
ATOM 881 C C . PRO A 1 112 ? 13.249 13.400 10.250 1.00 88.19 112 PRO A C 1
ATOM 883 O O . PRO A 1 112 ? 13.254 12.722 9.223 1.00 88.19 112 PRO A O 1
ATOM 886 N N . ALA A 1 113 ? 12.979 14.706 10.227 1.00 80.75 113 ALA A N 1
ATOM 887 C CA . ALA A 1 113 ? 12.492 15.399 9.028 1.00 80.75 113 ALA A CA 1
ATOM 888 C C . ALA A 1 113 ? 13.430 15.289 7.806 1.00 80.75 113 ALA A C 1
ATOM 890 O O . ALA A 1 113 ? 12.993 15.424 6.665 1.00 80.75 113 ALA A O 1
ATOM 891 N N . GLN A 1 114 ? 14.725 15.067 8.039 1.00 78.50 114 GLN A N 1
ATOM 892 C CA . GLN A 1 114 ? 15.747 14.912 7.004 1.00 78.50 114 GLN A CA 1
ATOM 893 C C . GLN A 1 114 ? 15.871 13.482 6.455 1.00 78.50 114 GLN A C 1
ATOM 895 O O . GLN A 1 114 ? 16.573 13.274 5.464 1.00 78.50 114 GLN A O 1
ATOM 900 N N . TRP A 1 115 ? 15.226 12.488 7.073 1.00 82.44 115 TRP A N 1
ATOM 901 C CA . TRP A 1 115 ? 15.276 11.101 6.611 1.00 82.44 115 TRP A CA 1
ATOM 902 C C . TRP A 1 115 ? 14.321 10.898 5.435 1.00 82.44 115 TRP A C 1
ATOM 904 O O . TRP A 1 115 ? 13.110 10.836 5.595 1.00 82.44 115 TRP A O 1
ATOM 914 N N . GLN A 1 116 ? 14.869 10.770 4.228 1.00 78.88 116 GLN A N 1
ATOM 915 C CA . GLN A 1 116 ? 14.053 10.710 3.012 1.00 78.88 116 GLN A CA 1
ATOM 916 C C . GLN A 1 116 ? 13.440 9.327 2.757 1.00 78.88 116 GLN A C 1
ATOM 918 O O . GLN A 1 116 ? 12.320 9.243 2.260 1.00 78.88 116 GLN A O 1
ATOM 923 N N . LEU A 1 117 ? 14.148 8.241 3.087 1.00 81.44 117 LEU A N 1
ATOM 924 C CA . LEU A 1 117 ? 13.715 6.887 2.729 1.00 81.44 117 LEU A CA 1
ATOM 925 C C . LEU A 1 117 ? 12.421 6.454 3.452 1.00 81.44 117 LEU A C 1
ATOM 927 O O . LEU A 1 117 ? 11.494 6.027 2.761 1.00 81.44 117 LEU A O 1
ATOM 931 N N . PRO A 1 118 ? 12.285 6.617 4.784 1.00 85.00 118 PRO A N 1
ATOM 932 C CA . PRO A 1 118 ? 11.051 6.241 5.477 1.00 85.00 118 PRO A CA 1
ATOM 933 C C . PRO A 1 118 ? 9.861 7.110 5.050 1.00 85.00 118 PRO A C 1
ATOM 935 O O . PRO A 1 118 ? 8.760 6.596 4.871 1.00 85.00 118 PRO A O 1
ATOM 938 N N . ILE A 1 119 ? 10.091 8.405 4.784 1.00 85.19 119 ILE A N 1
ATOM 939 C CA . ILE A 1 119 ? 9.059 9.315 4.262 1.00 85.19 119 ILE A CA 1
ATOM 940 C C . ILE A 1 119 ? 8.567 8.847 2.886 1.00 85.19 119 ILE A C 1
ATOM 942 O O . ILE A 1 119 ? 7.361 8.799 2.662 1.00 85.19 119 ILE A O 1
ATOM 946 N N . LEU A 1 120 ? 9.468 8.470 1.969 1.00 81.56 120 LEU A N 1
ATOM 947 C CA . LEU A 1 120 ? 9.084 7.951 0.649 1.00 81.56 120 LEU A CA 1
ATOM 948 C C . LEU A 1 120 ? 8.300 6.642 0.750 1.00 81.56 120 LEU A C 1
ATOM 950 O O . LEU A 1 120 ? 7.292 6.474 0.067 1.00 81.56 120 LEU A O 1
ATOM 954 N N . ARG A 1 121 ? 8.718 5.745 1.645 1.00 85.62 121 ARG A N 1
ATOM 955 C CA . ARG A 1 121 ? 8.008 4.489 1.905 1.00 85.62 121 ARG A CA 1
ATOM 956 C C . ARG A 1 121 ? 6.600 4.728 2.433 1.00 85.62 121 ARG A C 1
ATOM 958 O O . ARG A 1 121 ? 5.653 4.107 1.956 1.00 85.62 121 ARG A O 1
ATOM 965 N N . TRP A 1 122 ? 6.459 5.647 3.383 1.00 90.75 122 TRP A N 1
ATOM 966 C CA . TRP A 1 122 ? 5.159 6.043 3.912 1.00 90.75 122 TRP A CA 1
ATOM 967 C C . TRP A 1 122 ? 4.277 6.701 2.845 1.00 90.75 122 TRP A C 1
ATOM 969 O O . TRP A 1 122 ? 3.094 6.386 2.768 1.00 90.75 122 TRP A O 1
ATOM 979 N N . ILE A 1 123 ? 4.841 7.556 1.987 1.00 85.88 123 ILE A N 1
ATOM 980 C CA . ILE A 1 123 ? 4.125 8.172 0.860 1.00 85.88 123 ILE A CA 1
ATOM 981 C C . ILE A 1 123 ? 3.513 7.103 -0.049 1.00 85.88 123 ILE A C 1
ATOM 983 O O . ILE A 1 123 ? 2.316 7.159 -0.340 1.00 85.88 123 ILE A O 1
ATOM 987 N N . ASP A 1 124 ? 4.314 6.123 -0.473 1.00 83.81 124 ASP A N 1
ATOM 988 C CA . ASP A 1 124 ? 3.826 5.051 -1.336 1.00 83.81 124 ASP A CA 1
ATOM 989 C C . ASP A 1 124 ? 2.728 4.265 -0.602 1.00 83.81 124 ASP A C 1
ATOM 991 O O . ASP A 1 124 ? 1.624 4.104 -1.132 1.00 83.81 124 ASP A O 1
ATOM 995 N N . ALA A 1 125 ? 2.965 3.866 0.654 1.00 89.75 125 ALA A N 1
ATOM 996 C CA . ALA A 1 125 ? 1.974 3.166 1.472 1.00 89.75 125 ALA A CA 1
ATOM 997 C C . ALA A 1 125 ? 0.663 3.962 1.633 1.00 89.75 125 ALA A C 1
ATOM 999 O O . ALA A 1 125 ? -0.421 3.379 1.567 1.00 89.75 125 ALA A O 1
ATOM 1000 N N . ALA A 1 126 ? 0.722 5.286 1.789 1.00 90.94 126 ALA A N 1
ATOM 1001 C CA . ALA A 1 126 ? -0.450 6.154 1.899 1.00 90.94 126 ALA A CA 1
ATOM 1002 C C . ALA A 1 126 ? -1.264 6.188 0.594 1.00 90.94 126 ALA A C 1
ATOM 1004 O O . ALA A 1 126 ? -2.491 6.07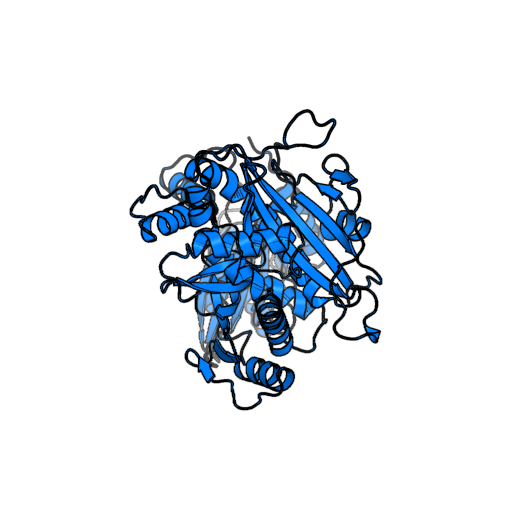9 0.630 1.00 90.94 126 ALA A O 1
ATOM 1005 N N . LEU A 1 127 ? -0.602 6.276 -0.562 1.00 84.69 127 LEU A N 1
ATOM 1006 C CA . LEU A 1 127 ? -1.268 6.266 -1.869 1.00 84.69 127 LEU A CA 1
ATOM 1007 C C . LEU A 1 127 ? -1.902 4.903 -2.180 1.00 84.69 127 LEU A C 1
ATOM 1009 O O . LEU A 1 127 ? -3.053 4.828 -2.618 1.00 84.69 127 LEU A O 1
ATOM 1013 N N . ILE A 1 128 ? -1.162 3.820 -1.934 1.00 83.69 128 ILE A N 1
ATOM 1014 C CA . ILE A 1 128 ? -1.612 2.453 -2.219 1.00 83.69 128 ILE A CA 1
ATOM 1015 C C . ILE A 1 128 ? -2.738 2.049 -1.267 1.00 83.69 128 ILE A C 1
ATOM 1017 O O . ILE A 1 128 ? -3.731 1.476 -1.714 1.00 83.69 128 ILE A O 1
ATOM 1021 N N . SER A 1 129 ? -2.613 2.361 0.027 1.00 89.12 129 SER A N 1
ATOM 1022 C CA . SER A 1 129 ? -3.635 2.021 1.023 1.00 89.12 129 SER A CA 1
ATOM 1023 C C . SER A 1 129 ? -4.975 2.671 0.706 1.00 89.12 129 SER A C 1
ATOM 1025 O O . SER A 1 129 ? -5.997 2.012 0.856 1.00 89.12 129 SER A O 1
ATOM 1027 N N . MET A 1 130 ? -4.993 3.905 0.194 1.00 89.00 130 MET A N 1
ATOM 1028 C CA . MET A 1 130 ? -6.231 4.582 -0.196 1.00 89.00 130 MET A CA 1
ATOM 1029 C C . MET A 1 130 ? -6.926 3.902 -1.381 1.00 89.00 130 MET A C 1
ATOM 1031 O O . MET A 1 130 ? -8.135 3.659 -1.342 1.00 89.00 130 MET A O 1
ATOM 1035 N N . TRP A 1 131 ? -6.166 3.557 -2.425 1.00 85.88 131 TRP A N 1
ATOM 1036 C CA . TRP A 1 131 ? -6.685 2.788 -3.560 1.00 85.88 131 TRP A CA 1
ATOM 1037 C C . TRP A 1 131 ? -7.223 1.426 -3.101 1.00 85.88 131 TRP A C 1
ATOM 1039 O O . TRP A 1 131 ? -8.369 1.078 -3.390 1.00 85.88 131 TRP A O 1
ATOM 1049 N N . HIS A 1 132 ? -6.435 0.692 -2.313 1.00 85.69 132 HIS A N 1
ATOM 1050 C CA . HIS A 1 132 ? -6.803 -0.639 -1.845 1.00 85.69 132 HIS A CA 1
ATOM 1051 C C . HIS A 1 132 ? -8.029 -0.586 -0.928 1.00 85.69 132 HIS A C 1
ATOM 1053 O O . HIS A 1 132 ? -8.963 -1.361 -1.110 1.00 85.69 132 HIS A O 1
ATOM 1059 N N . ALA A 1 133 ? -8.063 0.347 0.030 1.00 89.94 133 ALA A N 1
ATOM 1060 C CA . ALA A 1 133 ? -9.195 0.577 0.927 1.00 89.94 133 ALA A CA 1
ATOM 1061 C C . ALA A 1 133 ? -10.480 0.857 0.146 1.00 89.94 133 ALA A C 1
ATOM 1063 O O . ALA A 1 133 ? -11.500 0.229 0.407 1.00 89.94 133 ALA A O 1
ATOM 1064 N N . THR A 1 134 ? -10.411 1.729 -0.858 1.00 89.31 134 THR A N 1
ATOM 1065 C CA . THR A 1 134 ? -11.547 2.050 -1.730 1.00 89.31 134 THR A CA 1
ATOM 1066 C C . THR A 1 134 ? -12.059 0.818 -2.477 1.00 89.31 134 THR A C 1
ATOM 1068 O O . THR A 1 134 ? -13.267 0.591 -2.533 1.00 89.31 134 THR A O 1
ATOM 1071 N N . ALA A 1 135 ? -11.156 -0.002 -3.018 1.00 83.19 135 ALA A N 1
ATOM 1072 C CA . ALA A 1 135 ? -11.516 -1.191 -3.785 1.00 83.19 135 ALA A CA 1
ATOM 1073 C C . ALA A 1 135 ? -12.123 -2.314 -2.921 1.00 83.19 135 ALA A C 1
ATOM 1075 O O . ALA A 1 135 ? -13.004 -3.045 -3.382 1.00 83.19 135 ALA A O 1
ATOM 1076 N N . VAL A 1 136 ? -11.684 -2.455 -1.665 1.00 84.38 136 VAL A N 1
ATOM 1077 C CA . VAL A 1 136 ? -12.189 -3.503 -0.760 1.00 84.38 136 VAL A CA 1
ATOM 1078 C C . VAL A 1 136 ? -13.372 -3.064 0.097 1.00 84.38 136 VAL A C 1
ATOM 1080 O O . VAL A 1 136 ? -14.081 -3.928 0.603 1.00 84.38 136 VAL A O 1
ATOM 1083 N N . ALA A 1 137 ? -13.622 -1.759 0.264 1.00 93.12 137 ALA A N 1
ATOM 1084 C CA . ALA A 1 137 ? -14.609 -1.252 1.223 1.00 93.12 137 ALA A CA 1
ATOM 1085 C C . ALA A 1 137 ? -16.009 -1.883 1.096 1.00 93.12 137 ALA A C 1
ATOM 1087 O O . ALA A 1 137 ? -16.542 -2.286 2.130 1.00 93.12 137 ALA A O 1
ATOM 1088 N N . PRO A 1 138 ? -16.608 -2.036 -0.107 1.00 88.75 138 PRO A N 1
ATOM 1089 C CA . PRO A 1 138 ? -17.941 -2.631 -0.226 1.00 88.75 138 PRO A CA 1
ATOM 1090 C C . PRO A 1 138 ? -17.979 -4.100 0.209 1.00 88.75 138 PRO A C 1
ATOM 1092 O O . PRO A 1 138 ? -18.858 -4.493 0.972 1.00 88.75 138 PRO A O 1
ATOM 1095 N N . ALA A 1 139 ? -17.003 -4.896 -0.237 1.00 83.06 139 ALA A N 1
ATOM 1096 C CA . ALA A 1 139 ? -16.904 -6.310 0.119 1.00 83.06 139 ALA A CA 1
ATOM 1097 C C . ALA A 1 139 ? -16.573 -6.492 1.606 1.00 83.06 139 ALA A C 1
ATOM 1099 O O . ALA A 1 139 ? -17.108 -7.385 2.256 1.00 83.06 139 ALA A O 1
ATOM 1100 N N . LEU A 1 140 ? -15.724 -5.622 2.160 1.00 89.19 140 LEU A N 1
ATOM 1101 C CA . LEU A 1 140 ? -15.389 -5.634 3.576 1.00 89.19 140 LEU A CA 1
ATOM 1102 C C . LEU A 1 140 ? -16.603 -5.280 4.439 1.00 89.19 140 LEU A C 1
ATOM 1104 O O . LEU A 1 140 ? -16.860 -5.986 5.407 1.00 89.19 140 LEU A O 1
ATOM 1108 N N . ALA A 1 141 ? -17.363 -4.240 4.079 1.00 94.38 141 ALA A N 1
ATOM 1109 C CA . ALA A 1 141 ? -18.579 -3.843 4.788 1.00 94.38 141 ALA A CA 1
ATOM 1110 C C . ALA A 1 141 ? -19.613 -4.982 4.825 1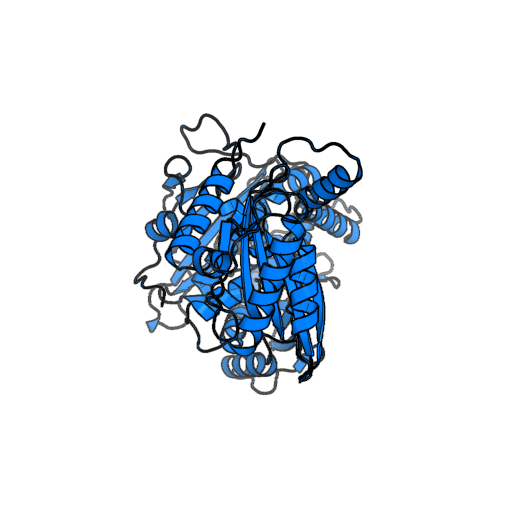.00 94.38 141 ALA A C 1
ATOM 1112 O O . ALA A 1 141 ? -20.122 -5.302 5.898 1.00 94.38 141 ALA A O 1
ATOM 1113 N N . ASP A 1 142 ? -19.847 -5.652 3.691 1.00 88.25 142 ASP A N 1
ATOM 1114 C CA . ASP A 1 142 ? -20.719 -6.834 3.615 1.00 88.25 142 ASP A CA 1
ATOM 1115 C C . ASP A 1 142 ? -20.194 -7.986 4.490 1.00 88.25 142 ASP A C 1
ATOM 1117 O O . ASP A 1 142 ? -20.927 -8.561 5.298 1.00 88.25 142 ASP A O 1
ATOM 1121 N N . ALA A 1 143 ? -18.890 -8.267 4.416 1.00 83.25 143 ALA A N 1
ATOM 1122 C CA . ALA A 1 143 ? -18.255 -9.349 5.161 1.00 83.25 143 ALA A CA 1
ATOM 1123 C C . ALA A 1 143 ? -18.311 -9.172 6.687 1.00 83.25 143 ALA A C 1
ATOM 1125 O O . ALA A 1 143 ? -18.323 -10.177 7.405 1.00 83.25 143 ALA A O 1
ATOM 1126 N N . VAL A 1 144 ? -18.344 -7.934 7.188 1.00 89.25 144 VAL A N 1
ATOM 1127 C CA . VAL A 1 144 ? -18.388 -7.616 8.630 1.00 89.25 144 VAL A CA 1
ATOM 1128 C C . VAL A 1 144 ? -19.768 -7.156 9.112 1.00 89.25 144 VAL A C 1
ATOM 1130 O O . VAL A 1 144 ? -19.938 -6.904 10.302 1.00 89.25 144 VAL A O 1
ATOM 1133 N N . GLY A 1 145 ? -20.756 -7.052 8.217 1.00 88.00 145 GLY A N 1
ATOM 1134 C CA . GLY A 1 145 ? -22.097 -6.562 8.547 1.00 88.00 145 GLY A CA 1
ATOM 1135 C C . GLY A 1 145 ? -22.137 -5.084 8.955 1.00 88.00 145 GLY A C 1
ATOM 1136 O O . GLY A 1 145 ? -22.930 -4.723 9.824 1.00 88.00 145 GLY A O 1
ATOM 1137 N N . GLY A 1 146 ? -21.262 -4.258 8.374 1.00 93.19 146 GLY A N 1
ATOM 1138 C CA . GLY A 1 146 ? -21.208 -2.807 8.575 1.00 93.19 146 GLY A CA 1
ATOM 1139 C C . GLY A 1 146 ? -21.628 -2.019 7.330 1.00 93.19 146 GLY A C 1
ATOM 1140 O O . GLY A 1 146 ? -22.124 -2.575 6.351 1.00 93.19 146 GLY A O 1
ATOM 1141 N N . GLU A 1 147 ? -21.398 -0.709 7.351 1.00 96.94 147 GLU A N 1
ATOM 1142 C CA . GLU A 1 147 ? -21.673 0.204 6.237 1.00 96.94 147 GLU A CA 1
ATOM 1143 C C . GLU A 1 147 ? -20.377 0.822 5.714 1.00 96.94 147 GLU A C 1
ATOM 1145 O O . GLU A 1 147 ? -19.483 1.154 6.487 1.00 96.94 147 GLU A O 1
ATOM 1150 N N . VAL A 1 148 ? -20.261 1.007 4.397 1.00 97.12 148 VAL A N 1
ATOM 1151 C CA . VAL A 1 148 ? -19.117 1.723 3.814 1.00 97.12 148 VAL A CA 1
ATOM 1152 C C . VAL A 1 148 ? -19.092 3.155 4.355 1.00 97.12 148 VAL A C 1
ATOM 1154 O O . VAL A 1 148 ? -20.108 3.848 4.311 1.00 97.12 148 VAL A O 1
ATOM 1157 N N . ALA A 1 149 ? -17.926 3.616 4.808 1.00 96.38 149 ALA A N 1
ATOM 1158 C CA . ALA A 1 149 ? -17.702 4.937 5.400 1.00 96.38 149 ALA A CA 1
ATOM 1159 C C . ALA A 1 149 ? -17.696 6.070 4.351 1.00 96.38 149 ALA A C 1
ATOM 1161 O O . ALA A 1 149 ? -16.759 6.867 4.247 1.00 96.38 149 ALA A O 1
ATOM 1162 N N . VAL A 1 150 ? -18.754 6.135 3.541 1.00 96.06 150 VAL A N 1
ATOM 1163 C CA . VAL A 1 150 ? -18.917 7.134 2.487 1.00 96.06 150 VAL A CA 1
ATOM 1164 C C . VAL A 1 150 ? -18.942 8.530 3.101 1.00 96.06 150 VAL A C 1
ATOM 1166 O O . VAL A 1 150 ? -19.746 8.828 3.984 1.00 96.06 150 VAL A O 1
ATOM 1169 N N . SER A 1 151 ? -18.076 9.411 2.609 1.00 95.19 151 SER A N 1
ATOM 1170 C CA . SER A 1 151 ? -17.991 10.798 3.066 1.00 95.19 151 SER A CA 1
ATOM 1171 C C . SER A 1 151 ? -17.583 11.740 1.936 1.00 95.19 151 SER A C 1
ATOM 1173 O O . SER A 1 151 ? -17.201 11.313 0.846 1.00 95.19 151 SER A O 1
ATOM 1175 N N . PHE A 1 152 ? -17.721 13.041 2.181 1.00 94.94 152 PHE A N 1
ATOM 1176 C CA . PHE A 1 152 ? -17.401 14.100 1.229 1.00 94.94 152 PHE A CA 1
ATOM 1177 C C . PHE A 1 152 ? -17.119 15.423 1.962 1.00 94.94 152 PHE A C 1
ATOM 1179 O O . PHE A 1 152 ? -17.542 15.573 3.113 1.00 94.94 152 PHE A O 1
ATOM 1186 N N . PRO A 1 153 ? -16.417 16.378 1.321 1.00 93.94 153 PRO A N 1
ATOM 1187 C CA . PRO A 1 153 ? -16.119 17.684 1.904 1.00 93.94 153 PRO A CA 1
ATOM 1188 C C . PRO A 1 153 ? -17.374 18.470 2.299 1.00 93.94 153 PRO A C 1
ATOM 1190 O O . PRO A 1 153 ? -18.420 18.386 1.647 1.00 93.94 153 PRO A O 1
ATOM 1193 N N . GLU A 1 154 ? -17.246 19.315 3.325 1.00 88.19 154 GLU A N 1
ATOM 1194 C CA . GLU A 1 154 ? -18.298 20.255 3.709 1.00 88.19 154 GLU A CA 1
ATOM 1195 C C . GLU A 1 154 ? -18.564 21.244 2.558 1.00 88.19 154 GLU A C 1
ATOM 1197 O O . GLU A 1 154 ? -17.695 22.019 2.166 1.00 88.19 154 GLU A O 1
ATOM 1202 N N . GLY A 1 155 ? -19.770 21.192 1.986 1.00 85.31 155 GLY A N 1
ATOM 1203 C CA . GLY A 1 155 ? -20.168 22.001 0.826 1.00 85.31 155 GLY A CA 1
ATOM 1204 C C . GLY A 1 155 ? -20.291 21.224 -0.489 1.00 85.31 155 GLY A C 1
ATOM 1205 O O . GLY A 1 155 ? -20.894 21.744 -1.431 1.00 85.31 155 GLY A O 1
ATOM 1206 N N . ALA A 1 156 ? -19.813 19.978 -0.554 1.00 89.12 156 ALA A N 1
ATOM 1207 C CA . ALA A 1 156 ? -20.108 19.087 -1.672 1.00 89.12 156 ALA A CA 1
ATOM 1208 C C . ALA A 1 156 ? -21.558 18.568 -1.595 1.00 89.12 156 ALA A C 1
ATOM 1210 O O . ALA A 1 156 ? -22.114 18.363 -0.515 1.00 89.12 156 ALA A O 1
ATOM 1211 N N . ALA A 1 157 ? -22.184 18.344 -2.754 1.00 86.56 157 ALA A N 1
ATOM 1212 C CA . ALA A 1 157 ? -23.560 17.839 -2.832 1.00 86.56 157 ALA A CA 1
ATOM 1213 C C . ALA A 1 157 ? -23.685 16.342 -2.474 1.00 86.56 157 ALA A C 1
ATOM 1215 O O . ALA A 1 157 ? -24.792 15.851 -2.257 1.00 86.56 157 ALA A O 1
ATOM 1216 N N . GLY A 1 158 ? -22.563 15.623 -2.434 1.00 91.81 158 GLY A N 1
ATOM 1217 C CA . GLY A 1 158 ? -22.478 14.198 -2.144 1.00 91.81 158 GLY A CA 1
ATOM 1218 C C . GLY A 1 158 ? -21.072 13.663 -2.409 1.00 91.81 158 GLY A C 1
ATOM 1219 O O . GLY A 1 158 ? -20.157 14.430 -2.716 1.00 91.81 158 GLY A O 1
ATOM 1220 N N . ALA A 1 159 ? -20.916 12.343 -2.299 1.00 91.81 159 ALA A N 1
ATOM 1221 C CA . ALA A 1 159 ? -19.668 11.654 -2.607 1.00 91.81 159 ALA A CA 1
ATOM 1222 C C . ALA A 1 159 ? -19.246 11.866 -4.064 1.00 91.81 159 ALA A C 1
ATOM 1224 O O . ALA A 1 159 ? -20.082 12.007 -4.963 1.00 91.81 159 ALA A O 1
ATOM 1225 N N . ARG A 1 160 ? -17.933 11.864 -4.291 1.00 86.56 160 ARG A N 1
ATOM 1226 C CA . ARG A 1 160 ? -17.356 11.969 -5.627 1.00 86.56 160 ARG A CA 1
ATOM 1227 C C . ARG A 1 160 ? -17.829 10.786 -6.470 1.00 86.56 160 ARG A C 1
ATOM 1229 O O . ARG A 1 160 ? -17.713 9.647 -6.034 1.00 86.56 160 ARG A O 1
ATOM 1236 N N . THR A 1 161 ? -18.362 11.043 -7.663 1.00 81.06 161 THR A N 1
ATOM 1237 C CA . THR A 1 161 ? -18.848 9.988 -8.572 1.00 81.06 161 THR A CA 1
ATOM 1238 C C . THR A 1 161 ? -17.753 9.449 -9.485 1.00 81.06 161 THR A C 1
ATOM 1240 O O . THR A 1 161 ? -17.778 8.272 -9.832 1.00 81.06 161 THR A O 1
ATOM 1243 N N . GLU A 1 162 ? -16.775 10.286 -9.831 1.00 77.12 162 GLU A N 1
ATOM 1244 C CA . GLU A 1 162 ? -15.628 9.923 -10.665 1.00 77.12 162 GLU A CA 1
ATOM 1245 C C . GLU A 1 162 ? -14.346 9.873 -9.824 1.00 77.12 162 GLU A C 1
ATOM 1247 O O . GLU A 1 162 ? -13.953 10.903 -9.268 1.00 77.12 162 GLU A O 1
ATOM 1252 N N . PRO A 1 163 ? -13.663 8.720 -9.726 1.00 77.94 163 PRO A N 1
ATOM 1253 C CA . PRO A 1 163 ? -12.415 8.615 -8.979 1.00 77.94 163 PRO A CA 1
ATOM 1254 C C . PRO A 1 163 ? -11.334 9.561 -9.515 1.00 77.94 163 PRO A C 1
ATOM 1256 O O . PRO A 1 163 ? -11.097 9.653 -10.722 1.00 77.94 163 PRO A O 1
ATOM 1259 N N . HIS A 1 164 ? -10.627 10.222 -8.603 1.00 74.94 164 HIS A N 1
ATOM 1260 C CA . HIS A 1 164 ? -9.437 11.013 -8.889 1.00 74.94 164 HIS A CA 1
ATOM 1261 C C . HIS A 1 164 ? -8.363 10.161 -9.576 1.00 74.94 164 HIS A C 1
ATOM 1263 O O . HIS A 1 164 ? -8.258 8.958 -9.335 1.00 74.94 164 HIS A O 1
ATOM 1269 N N . HIS A 1 165 ? -7.501 10.782 -10.385 1.00 67.75 165 HIS A N 1
ATOM 1270 C CA . HIS A 1 165 ? -6.455 10.069 -11.125 1.00 67.75 165 HIS A CA 1
ATOM 1271 C C . HIS A 1 165 ? -5.480 9.301 -10.210 1.00 67.75 165 HIS A C 1
ATOM 1273 O O . HIS A 1 165 ? -4.964 8.258 -10.608 1.00 67.75 165 HIS A O 1
ATOM 1279 N N . LEU A 1 166 ? -5.295 9.740 -8.957 1.00 66.69 166 LEU A N 1
ATOM 1280 C CA . LEU A 1 166 ? -4.536 8.987 -7.949 1.00 66.69 166 LEU A CA 1
ATOM 1281 C C . LEU A 1 166 ? -5.106 7.595 -7.658 1.00 66.69 166 LEU A C 1
ATOM 1283 O O . LEU A 1 166 ? -4.348 6.693 -7.324 1.00 66.69 166 LEU A O 1
ATOM 1287 N N . MET A 1 167 ? -6.415 7.387 -7.816 1.00 72.38 167 MET A N 1
ATOM 1288 C CA . MET A 1 167 ? -7.020 6.058 -7.664 1.00 72.38 167 MET A CA 1
ATOM 1289 C C . MET A 1 167 ? -6.599 5.105 -8.778 1.00 72.38 167 MET A C 1
ATOM 1291 O O . MET A 1 167 ? -6.889 3.926 -8.708 1.00 72.38 167 MET A O 1
ATOM 1295 N N . THR A 1 168 ? -5.871 5.583 -9.784 1.00 62.00 168 THR A N 1
ATOM 1296 C CA . THR A 1 168 ? -5.245 4.722 -10.791 1.00 62.00 168 THR A CA 1
ATOM 1297 C C . THR A 1 168 ? -3.745 4.608 -10.621 1.00 62.00 168 THR A C 1
ATOM 1299 O O . THR A 1 168 ? -3.093 4.018 -11.471 1.00 62.00 168 THR A O 1
ATOM 1302 N N . TYR A 1 169 ? -3.181 5.143 -9.535 1.00 64.06 169 TYR A N 1
ATOM 1303 C CA . TYR A 1 169 ? -1.753 5.064 -9.253 1.00 64.06 169 TYR A CA 1
ATOM 1304 C C . TYR A 1 169 ? -1.292 3.603 -9.174 1.00 64.06 169 TYR A C 1
ATOM 1306 O O . TYR A 1 169 ? -0.451 3.192 -9.967 1.00 64.06 169 TYR A O 1
ATOM 1314 N N . ALA A 1 170 ? -1.903 2.792 -8.305 1.00 58.12 170 ALA A N 1
ATOM 1315 C CA . ALA A 1 170 ? -1.540 1.384 -8.131 1.00 58.12 170 ALA A CA 1
ATOM 1316 C C . ALA A 1 170 ? -1.799 0.532 -9.389 1.00 58.12 170 ALA A C 1
ATOM 1318 O O . ALA A 1 170 ? -0.995 -0.343 -9.716 1.00 58.12 170 ALA A O 1
ATOM 1319 N N . ASP A 1 171 ? -2.873 0.818 -10.129 1.00 53.91 171 ASP A N 1
ATOM 1320 C CA . ASP A 1 171 ? -3.202 0.106 -11.369 1.00 53.91 171 ASP A CA 1
ATOM 1321 C C . ASP A 1 171 ? -2.263 0.490 -12.523 1.00 53.91 171 ASP A C 1
ATOM 1323 O O . ASP A 1 171 ? -1.762 -0.380 -13.235 1.00 53.91 171 ASP A O 1
ATOM 1327 N N . SER A 1 172 ? -1.936 1.782 -12.657 1.00 51.22 172 SER A N 1
ATOM 1328 C CA . SER A 1 172 ? -0.945 2.295 -13.621 1.00 51.22 172 SER A CA 1
ATOM 1329 C C . SER A 1 172 ? 0.451 1.781 -13.318 1.00 51.22 172 SER A C 1
ATOM 1331 O O . SER A 1 172 ? 1.293 1.687 -14.215 1.00 51.22 172 SER A O 1
ATOM 1333 N N . LEU A 1 173 ? 0.702 1.471 -12.047 1.00 51.28 173 LEU A N 1
ATOM 1334 C CA . LEU A 1 173 ? 1.841 0.680 -11.659 1.00 51.28 173 LEU A CA 1
ATOM 1335 C C . LEU A 1 173 ? 1.634 -0.751 -12.205 1.00 51.28 173 LEU A C 1
ATOM 1337 O O . LEU A 1 173 ? 2.116 -1.022 -13.290 1.00 51.28 173 LEU A O 1
ATOM 1341 N N . ARG A 1 174 ? 0.843 -1.649 -11.626 1.00 47.66 174 ARG A N 1
ATOM 1342 C CA . ARG A 1 174 ? 0.694 -3.064 -12.096 1.00 47.66 174 ARG A CA 1
ATOM 1343 C C . ARG A 1 174 ? 0.725 -3.328 -13.610 1.00 47.66 174 ARG A C 1
ATOM 1345 O O . ARG A 1 174 ? 1.309 -4.305 -14.058 1.00 47.66 174 ARG A O 1
ATOM 1352 N N . ALA A 1 175 ? 0.129 -2.435 -14.385 1.00 42.53 175 ALA A N 1
ATOM 1353 C CA . ALA A 1 175 ? 0.210 -2.301 -15.831 1.00 42.53 175 ALA A CA 1
ATOM 1354 C C . ALA A 1 175 ? 1.608 -2.289 -16.510 1.00 42.53 175 ALA A C 1
ATOM 1356 O O . ALA A 1 175 ? 1.646 -2.382 -17.743 1.00 42.53 175 ALA A O 1
ATOM 1357 N N . ARG A 1 176 ? 2.751 -2.123 -15.816 1.00 41.22 176 ARG A N 1
ATOM 1358 C CA . ARG A 1 176 ? 4.055 -2.000 -16.507 1.00 41.22 176 ARG A CA 1
ATOM 1359 C C . ARG A 1 176 ? 4.701 -3.347 -16.908 1.00 41.22 176 ARG A C 1
ATOM 1361 O O . ARG A 1 176 ? 4.749 -4.280 -16.107 1.00 41.22 176 ARG A O 1
ATOM 1368 N N . PRO A 1 177 ? 5.279 -3.440 -18.127 1.00 37.31 177 PRO A N 1
ATOM 1369 C CA . PRO A 1 177 ? 5.865 -4.670 -18.684 1.00 37.31 177 PRO A CA 1
ATOM 1370 C C . PRO A 1 177 ? 7.004 -5.284 -17.867 1.00 37.31 177 PRO A C 1
ATOM 1372 O O . PRO A 1 177 ? 7.181 -6.501 -17.861 1.00 37.31 177 PRO A O 1
ATOM 1375 N N . GLU A 1 178 ? 7.792 -4.448 -17.193 1.00 39.00 178 GLU A N 1
ATOM 1376 C CA . GLU A 1 178 ? 8.902 -4.871 -16.341 1.00 39.00 178 GLU A CA 1
ATOM 1377 C C . GLU A 1 178 ? 8.471 -5.743 -15.148 1.00 39.00 178 GLU A C 1
ATOM 1379 O O . GLU A 1 178 ? 9.340 -6.347 -14.526 1.00 39.00 178 GLU A O 1
ATOM 1384 N N . TRP A 1 179 ? 7.165 -5.853 -14.866 1.00 42.81 179 TRP A N 1
ATOM 1385 C CA . TRP A 1 179 ? 6.596 -6.566 -13.714 1.00 42.81 179 TRP A CA 1
ATOM 1386 C C . TRP A 1 179 ? 5.941 -7.908 -14.043 1.00 42.81 179 TRP A C 1
ATOM 1388 O O . TRP A 1 179 ? 5.765 -8.724 -13.150 1.00 42.81 179 TRP A O 1
ATOM 1398 N N . VAL A 1 180 ? 5.663 -8.186 -15.319 1.00 37.66 180 VAL A N 1
ATOM 1399 C CA . VAL A 1 180 ? 5.228 -9.520 -15.784 1.00 37.66 180 VAL A CA 1
ATOM 1400 C C . VAL A 1 180 ? 6.436 -10.415 -16.112 1.00 37.66 180 VAL A C 1
ATOM 1402 O O . VAL A 1 180 ? 6.316 -11.634 -16.197 1.00 37.66 180 VAL A O 1
ATOM 1405 N N . LEU A 1 181 ? 7.615 -9.814 -16.320 1.00 36.28 181 LEU A N 1
ATOM 1406 C CA . LEU A 1 181 ? 8.786 -10.482 -16.904 1.00 36.28 181 LEU A CA 1
ATOM 1407 C C . LEU A 1 181 ? 10.047 -10.453 -16.031 1.00 36.28 181 LEU A C 1
ATOM 1409 O O . LEU A 1 181 ? 11.062 -11.022 -16.436 1.00 36.28 181 LEU A O 1
ATOM 1413 N N . ALA A 1 182 ? 10.017 -9.816 -14.860 1.00 37.50 182 ALA A N 1
ATOM 1414 C CA . ALA A 1 182 ? 11.118 -9.885 -13.906 1.00 37.50 182 ALA A CA 1
ATOM 1415 C C . ALA A 1 182 ? 10.848 -11.011 -12.895 1.00 37.50 182 ALA A C 1
ATOM 1417 O O . ALA A 1 182 ? 10.076 -10.804 -11.963 1.00 37.50 182 ALA A O 1
ATOM 1418 N N . PRO A 1 183 ? 11.461 -12.202 -13.028 1.00 41.12 183 PRO A N 1
ATOM 1419 C CA . PRO A 1 183 ? 11.531 -13.108 -11.892 1.00 41.12 183 PRO A CA 1
ATOM 1420 C C . PRO A 1 183 ? 12.261 -12.390 -10.745 1.00 41.12 183 PRO A C 1
ATOM 1422 O O . PRO A 1 183 ? 13.371 -11.883 -10.944 1.00 41.12 183 PRO A O 1
ATOM 1425 N N . LEU A 1 184 ? 11.606 -12.362 -9.575 1.00 43.06 184 LEU A N 1
ATOM 1426 C CA . LEU A 1 184 ? 12.040 -11.827 -8.268 1.00 43.06 184 LEU A CA 1
ATOM 1427 C C . LEU A 1 184 ? 13.546 -12.003 -7.981 1.00 43.06 184 LEU A C 1
ATOM 1429 O O . LEU A 1 184 ? 14.181 -11.165 -7.349 1.00 43.06 184 LEU A O 1
ATOM 1433 N N . ASP A 1 185 ? 14.116 -13.084 -8.505 1.00 44.72 185 ASP A N 1
ATOM 1434 C CA . ASP A 1 185 ? 15.441 -13.615 -8.199 1.00 44.72 185 ASP A CA 1
ATOM 1435 C C . ASP A 1 185 ? 16.629 -12.789 -8.722 1.00 44.72 185 ASP A C 1
ATOM 1437 O O . ASP A 1 185 ? 17.769 -13.084 -8.372 1.00 44.72 185 ASP A O 1
ATOM 1441 N N . ARG A 1 186 ? 16.426 -11.817 -9.627 1.00 46.84 186 ARG A N 1
ATOM 1442 C CA . ARG A 1 186 ? 17.550 -11.289 -10.439 1.00 46.84 186 ARG A CA 1
ATOM 1443 C C . ARG A 1 186 ? 17.840 -9.798 -10.323 1.00 46.84 186 ARG A C 1
ATOM 1445 O O . ARG A 1 186 ? 18.935 -9.392 -10.701 1.00 46.84 186 ARG A O 1
ATOM 1452 N N . ARG A 1 187 ? 16.908 -8.982 -9.816 1.00 51.19 187 ARG A N 1
ATOM 1453 C CA . ARG A 1 187 ? 17.109 -7.522 -9.682 1.00 51.19 187 ARG A CA 1
ATOM 1454 C C . ARG A 1 187 ? 17.503 -7.086 -8.261 1.00 51.19 187 ARG A C 1
ATOM 1456 O O . ARG A 1 187 ? 18.203 -6.093 -8.115 1.00 51.19 187 ARG A O 1
ATOM 1463 N N . TRP A 1 188 ? 17.159 -7.889 -7.252 1.00 58.03 188 TRP A N 1
ATOM 1464 C CA . TRP A 1 188 ? 17.498 -7.693 -5.830 1.00 58.03 188 TRP A CA 1
ATOM 1465 C C . TRP A 1 188 ? 18.604 -8.649 -5.352 1.00 58.03 188 TRP A C 1
ATOM 1467 O O . TRP A 1 188 ? 18.669 -9.024 -4.184 1.00 58.03 188 TRP A O 1
ATOM 1477 N N . ALA A 1 189 ? 19.447 -9.083 -6.292 1.00 50.41 189 ALA A N 1
ATOM 1478 C CA . ALA A 1 189 ? 20.399 -10.174 -6.146 1.00 50.41 189 ALA A CA 1
ATOM 1479 C C . ALA A 1 189 ? 21.607 -9.787 -5.279 1.00 50.41 189 ALA A C 1
ATOM 1481 O O . ALA A 1 189 ? 22.669 -9.489 -5.811 1.00 50.41 189 ALA A O 1
ATOM 1482 N N . ASP A 1 190 ? 21.412 -9.749 -3.962 1.00 67.62 190 ASP A N 1
ATOM 1483 C CA . ASP A 1 190 ? 22.322 -10.280 -2.936 1.00 67.62 190 ASP A CA 1
ATOM 1484 C C . ASP A 1 190 ? 21.696 -10.017 -1.552 1.00 67.62 190 ASP A C 1
ATOM 1486 O O . ASP A 1 190 ? 22.089 -9.107 -0.818 1.00 67.62 190 ASP A O 1
ATOM 1490 N N . LEU A 1 191 ? 20.681 -10.807 -1.184 1.00 75.38 191 LEU A N 1
ATOM 1491 C CA . LEU A 1 191 ? 20.112 -10.741 0.167 1.00 75.38 191 LEU A CA 1
ATOM 1492 C C . LEU A 1 191 ? 21.138 -11.123 1.248 1.00 75.38 191 LEU A C 1
ATOM 1494 O O . LEU A 1 191 ? 20.965 -10.735 2.402 1.00 75.38 191 LEU A O 1
ATOM 1498 N N . GLY A 1 192 ? 22.234 -11.797 0.878 1.00 77.31 192 GLY A N 1
ATOM 1499 C CA . GLY A 1 192 ? 23.385 -12.014 1.749 1.00 77.31 192 GLY A CA 1
ATOM 1500 C C . GLY A 1 192 ? 24.082 -10.702 2.114 1.00 77.31 192 GLY A C 1
ATOM 1501 O O . GLY A 1 192 ? 24.397 -10.482 3.283 1.00 77.31 192 GLY A O 1
ATOM 1502 N N . GLN A 1 193 ? 24.247 -9.777 1.162 1.00 81.25 193 GLN A N 1
ATOM 1503 C CA . GLN A 1 193 ? 24.748 -8.428 1.444 1.00 81.25 193 GLN A CA 1
ATOM 1504 C C . GLN A 1 193 ? 23.771 -7.638 2.325 1.00 81.25 193 GLN A C 1
ATOM 1506 O O . GLN A 1 193 ? 24.207 -6.981 3.271 1.00 81.25 193 GLN A O 1
ATOM 1511 N N . THR A 1 194 ? 22.460 -7.727 2.076 1.00 84.62 194 THR A N 1
ATOM 1512 C CA . THR A 1 194 ? 21.445 -7.121 2.959 1.00 84.62 194 THR A CA 1
ATOM 1513 C C . THR A 1 194 ? 21.565 -7.651 4.387 1.00 84.62 194 THR A C 1
ATOM 1515 O O . THR A 1 194 ? 21.605 -6.866 5.336 1.00 84.62 194 THR A O 1
ATOM 1518 N N . ALA A 1 195 ? 21.680 -8.969 4.550 1.00 83.50 195 ALA A N 1
ATOM 1519 C CA . ALA A 1 195 ? 21.854 -9.606 5.848 1.00 83.50 195 ALA A CA 1
ATOM 1520 C C . ALA A 1 195 ? 23.175 -9.197 6.522 1.00 83.50 195 ALA A C 1
ATOM 1522 O O . ALA A 1 195 ? 23.187 -8.930 7.722 1.00 83.50 195 ALA A O 1
ATOM 1523 N N . ALA A 1 196 ? 24.271 -9.067 5.770 1.00 83.12 196 ALA A N 1
ATOM 1524 C CA . ALA A 1 196 ? 25.559 -8.584 6.274 1.00 83.12 196 ALA A CA 1
ATOM 1525 C C . ALA A 1 196 ? 25.500 -7.121 6.756 1.00 83.12 196 ALA A C 1
ATOM 1527 O O . ALA A 1 196 ? 26.076 -6.779 7.789 1.00 83.12 196 ALA A O 1
ATOM 1528 N N . ILE A 1 197 ? 24.778 -6.251 6.039 1.00 85.56 197 ILE A N 1
ATOM 1529 C CA . ILE A 1 197 ? 24.541 -4.862 6.464 1.00 85.56 197 ILE A CA 1
ATOM 1530 C C . ILE A 1 197 ? 23.736 -4.843 7.767 1.00 85.56 197 ILE A C 1
ATOM 1532 O O . ILE A 1 197 ? 24.101 -4.137 8.705 1.00 85.56 197 ILE A O 1
ATOM 1536 N N . LEU A 1 198 ? 22.666 -5.639 7.845 1.00 84.12 198 LEU A N 1
ATOM 1537 C CA . LEU A 1 198 ? 21.801 -5.725 9.024 1.00 84.12 198 LEU A CA 1
ATOM 1538 C C . LEU A 1 198 ? 22.542 -6.249 10.251 1.00 84.12 198 LEU A C 1
ATOM 1540 O O . LEU A 1 198 ? 22.509 -5.626 11.306 1.00 84.12 198 LEU A O 1
ATOM 1544 N N . THR A 1 199 ? 23.230 -7.377 10.115 1.00 82.94 199 THR A N 1
ATOM 1545 C CA . THR A 1 199 ? 24.028 -7.971 11.191 1.00 82.94 199 THR A CA 1
ATOM 1546 C C . THR A 1 199 ? 25.143 -7.036 11.653 1.00 82.94 199 THR A C 1
ATOM 1548 O O . THR A 1 199 ? 25.373 -6.924 12.854 1.00 82.94 199 THR A O 1
ATOM 1551 N N . GLY A 1 200 ? 25.781 -6.295 10.741 1.00 82.94 200 GLY A N 1
ATOM 1552 C CA . GLY A 1 200 ? 26.720 -5.227 11.090 1.00 82.94 200 GLY A CA 1
ATOM 1553 C C . GLY A 1 200 ? 26.067 -4.078 11.866 1.00 82.94 200 GLY A C 1
ATOM 1554 O O . GLY A 1 200 ? 26.622 -3.636 12.866 1.00 82.94 200 GLY A O 1
ATOM 1555 N N . ALA A 1 201 ? 24.880 -3.622 11.454 1.00 81.62 201 ALA A N 1
ATOM 1556 C CA . ALA A 1 201 ? 24.130 -2.569 12.148 1.00 81.62 201 ALA A CA 1
ATOM 1557 C C . ALA A 1 201 ? 23.606 -3.003 13.530 1.00 81.62 201 ALA A C 1
ATOM 1559 O O . ALA A 1 201 ? 23.420 -2.166 14.410 1.00 81.62 201 ALA A O 1
ATOM 1560 N N . LEU A 1 202 ? 23.375 -4.303 13.721 1.00 77.75 202 LEU A N 1
ATOM 1561 C CA . LEU A 1 202 ? 22.904 -4.910 14.967 1.00 77.75 202 LEU A CA 1
ATOM 1562 C C . LEU A 1 202 ? 24.048 -5.392 15.882 1.00 77.75 202 LEU A C 1
ATOM 1564 O O . LEU A 1 202 ? 23.763 -6.011 16.907 1.00 77.75 202 LEU A O 1
ATOM 1568 N N . ASP A 1 203 ? 25.316 -5.150 15.519 1.00 77.25 203 ASP A N 1
ATOM 1569 C CA . ASP A 1 203 ? 26.517 -5.669 16.201 1.00 77.25 203 ASP A CA 1
ATOM 1570 C C . ASP A 1 203 ? 26.510 -7.212 16.379 1.00 77.25 203 ASP A C 1
ATOM 1572 O O . ASP A 1 203 ? 26.989 -7.757 17.378 1.00 77.25 203 ASP A O 1
ATOM 1576 N N . ARG A 1 204 ? 25.969 -7.935 15.386 1.00 70.31 204 ARG A N 1
ATOM 1577 C CA . ARG A 1 204 ? 25.720 -9.394 15.370 1.00 70.31 204 ARG A CA 1
ATOM 1578 C C . ARG A 1 204 ? 26.180 -10.084 14.067 1.00 70.31 204 ARG A C 1
ATOM 1580 O O . ARG A 1 204 ? 25.380 -10.755 13.420 1.00 70.31 204 ARG A O 1
ATOM 1587 N N . PRO A 1 205 ? 27.452 -9.944 13.644 1.00 60.91 205 PRO A N 1
ATOM 1588 C CA . PRO A 1 205 ? 27.926 -10.304 12.296 1.00 60.91 205 PRO A CA 1
ATOM 1589 C C . PRO A 1 205 ? 27.790 -11.788 11.904 1.00 60.91 205 PRO A C 1
ATOM 1591 O O . PRO A 1 205 ? 27.846 -12.090 10.715 1.00 60.91 205 PRO A O 1
ATOM 1594 N N . ASP A 1 206 ? 27.610 -12.695 12.869 1.00 63.72 206 ASP A N 1
ATOM 1595 C CA . ASP A 1 206 ? 27.571 -14.149 12.644 1.00 63.72 206 ASP A CA 1
ATOM 1596 C C . ASP A 1 206 ? 26.147 -14.749 12.706 1.00 63.72 206 ASP A C 1
ATOM 1598 O O . ASP A 1 206 ? 25.993 -15.957 12.541 1.00 63.72 206 ASP A O 1
ATOM 1602 N N . ASP A 1 207 ? 25.110 -13.934 12.942 1.00 65.31 207 ASP A N 1
ATOM 1603 C CA . ASP A 1 207 ? 23.757 -14.422 13.271 1.00 65.31 207 ASP A CA 1
ATOM 1604 C C . ASP A 1 207 ? 22.813 -14.533 12.052 1.00 65.31 207 ASP A C 1
ATOM 1606 O O . ASP A 1 207 ? 21.654 -14.908 12.206 1.00 65.31 207 ASP A O 1
ATOM 1610 N N . ALA A 1 208 ? 23.259 -14.198 10.837 1.00 65.31 208 ALA A N 1
ATOM 1611 C CA . ALA A 1 208 ? 22.424 -14.340 9.642 1.00 65.31 208 ALA A CA 1
ATOM 1612 C C . ALA A 1 208 ? 22.480 -15.764 9.077 1.00 65.31 208 ALA A C 1
ATOM 1614 O O . ALA A 1 208 ? 23.510 -16.189 8.550 1.00 65.31 208 ALA A O 1
ATOM 1615 N N . ASP A 1 209 ? 21.340 -16.451 9.101 1.00 65.50 209 ASP A N 1
ATOM 1616 C CA . ASP A 1 209 ? 21.144 -17.702 8.377 1.00 65.50 209 ASP A CA 1
ATOM 1617 C C . ASP A 1 209 ? 20.582 -17.414 6.973 1.00 65.50 209 ASP A C 1
ATOM 1619 O O . ASP A 1 209 ? 19.642 -16.626 6.804 1.00 65.50 209 ASP A O 1
ATOM 1623 N N . ASP A 1 210 ? 21.155 -18.072 5.958 1.00 61.75 210 ASP A N 1
ATOM 1624 C CA . ASP A 1 210 ? 20.597 -18.099 4.602 1.00 61.75 210 ASP A CA 1
ATOM 1625 C C . ASP A 1 210 ? 19.264 -18.854 4.643 1.00 61.75 210 ASP A C 1
ATOM 1627 O O . ASP A 1 210 ? 19.212 -20.050 4.955 1.00 61.75 210 ASP A O 1
ATOM 1631 N N . ALA A 1 211 ? 18.180 -18.133 4.373 1.00 57.12 211 ALA A N 1
ATOM 1632 C CA . ALA A 1 211 ? 16.846 -18.694 4.325 1.00 57.12 211 ALA A CA 1
ATOM 1633 C C . ALA A 1 211 ? 16.430 -18.841 2.858 1.00 57.12 211 ALA A C 1
ATOM 1635 O O . ALA A 1 211 ? 16.501 -17.894 2.080 1.00 57.12 211 ALA A O 1
ATOM 1636 N N . ASP A 1 212 ? 15.921 -20.021 2.498 1.00 55.47 212 ASP A N 1
ATOM 1637 C CA . ASP A 1 212 ? 15.241 -20.243 1.214 1.00 55.47 212 ASP A CA 1
ATOM 1638 C C . ASP A 1 212 ? 16.148 -20.102 -0.035 1.00 55.47 212 ASP A C 1
ATOM 1640 O O . ASP A 1 212 ? 15.819 -19.404 -0.991 1.00 55.47 212 ASP A O 1
ATOM 1644 N N . GLU A 1 213 ? 17.312 -20.769 -0.030 1.00 57.28 213 GLU A N 1
ATOM 1645 C CA . GLU A 1 213 ? 18.232 -20.872 -1.184 1.00 57.28 213 GLU A CA 1
ATOM 1646 C C . GLU A 1 213 ? 18.650 -19.505 -1.783 1.00 57.28 213 GLU A C 1
ATOM 1648 O O . GLU A 1 213 ? 18.721 -19.344 -3.005 1.00 57.28 213 GLU A O 1
ATOM 1653 N N . GLY A 1 214 ? 18.921 -18.501 -0.938 1.00 59.00 214 GLY A N 1
ATOM 1654 C CA . GLY A 1 214 ? 19.315 -17.152 -1.361 1.00 59.00 214 GLY A CA 1
ATOM 1655 C C . GLY A 1 214 ? 18.157 -16.200 -1.690 1.00 59.00 214 GLY A C 1
ATOM 1656 O O . GLY A 1 214 ? 18.402 -15.095 -2.183 1.00 59.00 214 GLY A O 1
ATOM 1657 N N . ARG A 1 215 ? 16.901 -16.592 -1.427 1.00 61.34 215 ARG A N 1
ATOM 1658 C CA . ARG A 1 215 ? 15.700 -15.743 -1.602 1.00 61.34 215 ARG A CA 1
ATOM 1659 C C . ARG A 1 215 ? 15.224 -15.058 -0.323 1.00 61.34 215 ARG A C 1
ATOM 1661 O O . ARG A 1 215 ? 14.292 -14.246 -0.373 1.00 61.34 215 ARG A O 1
ATOM 1668 N N . GLY A 1 216 ? 15.876 -15.334 0.801 1.00 75.25 216 GLY A N 1
ATOM 1669 C CA . GLY A 1 216 ? 15.592 -14.716 2.082 1.00 75.25 216 GLY A CA 1
ATOM 1670 C C . GLY A 1 216 ? 16.787 -14.712 3.029 1.00 75.25 216 GLY A C 1
ATOM 1671 O O . GLY A 1 216 ? 17.831 -15.302 2.776 1.00 75.25 216 GLY A O 1
ATOM 1672 N N . PHE A 1 217 ? 16.612 -14.035 4.154 1.00 83.44 217 PHE A N 1
ATOM 1673 C CA . PHE A 1 217 ? 17.498 -14.125 5.307 1.00 83.44 217 PHE A CA 1
ATOM 1674 C C . PHE A 1 217 ? 16.669 -14.252 6.578 1.00 83.44 217 PHE A C 1
ATOM 1676 O O . PHE A 1 217 ? 15.546 -13.740 6.656 1.00 83.44 217 PHE A O 1
ATOM 1683 N N . GLN A 1 218 ? 17.256 -14.882 7.589 1.00 86.62 218 GLN A N 1
ATOM 1684 C CA . GLN A 1 218 ? 16.701 -14.949 8.931 1.00 86.62 218 GLN A CA 1
ATOM 1685 C C . GLN A 1 218 ? 17.763 -14.516 9.944 1.00 86.62 218 GLN A C 1
ATOM 1687 O O . GLN A 1 218 ? 18.883 -15.015 9.927 1.00 86.62 218 GLN A O 1
ATOM 1692 N N . ILE A 1 219 ? 17.411 -13.571 10.818 1.00 84.44 219 ILE A N 1
ATOM 1693 C CA . ILE A 1 219 ? 18.284 -13.060 11.878 1.00 84.44 219 ILE A CA 1
ATOM 1694 C C . ILE A 1 219 ? 17.552 -13.244 13.217 1.00 84.44 219 ILE A C 1
ATOM 1696 O O . ILE A 1 219 ? 16.518 -12.600 13.444 1.00 84.44 219 ILE A O 1
ATOM 1700 N N . PRO A 1 220 ? 18.040 -14.118 14.114 1.00 82.25 220 PRO A N 1
ATOM 1701 C CA . PRO A 1 220 ? 17.510 -14.242 15.457 1.00 82.25 220 PRO A CA 1
ATOM 1702 C C . PRO A 1 220 ? 17.878 -12.995 16.270 1.00 82.25 220 PRO A C 1
ATOM 1704 O O . PRO A 1 220 ? 19.023 -12.551 16.316 1.00 82.25 220 PRO A O 1
ATOM 1707 N N . LEU A 1 221 ? 16.882 -12.431 16.939 1.00 80.38 221 LEU A N 1
ATOM 1708 C CA . LEU A 1 221 ? 17.022 -11.356 17.914 1.00 80.38 221 LEU A CA 1
ATOM 1709 C C . LEU A 1 221 ? 16.604 -11.896 19.291 1.00 80.38 221 LEU A C 1
ATOM 1711 O O . LEU A 1 221 ? 16.035 -12.979 19.403 1.00 80.38 221 LEU A O 1
ATOM 1715 N N . GLU A 1 222 ? 16.874 -11.151 20.365 1.00 75.12 222 GLU A N 1
ATOM 1716 C CA . GLU A 1 222 ? 16.689 -11.649 21.743 1.00 75.12 222 GLU A CA 1
ATOM 1717 C C . GLU A 1 222 ? 15.271 -12.147 22.053 1.00 75.12 222 GLU A C 1
ATOM 1719 O O . GLU A 1 222 ? 15.111 -13.119 22.790 1.00 75.12 222 GLU A O 1
ATOM 1724 N N . SER A 1 223 ? 14.247 -11.503 21.488 1.00 75.50 223 SER A N 1
ATOM 1725 C CA . SER A 1 223 ? 12.832 -11.809 21.741 1.00 75.50 223 SER A CA 1
ATOM 1726 C C . SER A 1 223 ? 12.014 -12.058 20.471 1.00 75.50 223 SER A C 1
ATOM 1728 O O . SER A 1 223 ? 10.793 -12.223 20.545 1.00 75.50 223 SER A O 1
ATOM 1730 N N . MET A 1 224 ? 12.660 -12.066 19.303 1.00 84.12 224 MET A N 1
ATOM 1731 C CA . MET A 1 224 ? 11.987 -12.160 18.012 1.00 84.12 224 MET A CA 1
ATOM 1732 C C . MET A 1 224 ? 12.905 -12.736 16.937 1.00 84.12 224 MET A C 1
ATOM 1734 O O . MET A 1 224 ? 14.114 -12.818 17.108 1.00 84.12 224 MET A O 1
ATOM 1738 N N . THR A 1 225 ? 12.334 -13.094 15.798 1.00 85.56 225 THR A N 1
ATOM 1739 C CA . THR A 1 225 ? 13.075 -13.465 14.594 1.00 85.56 225 THR A CA 1
ATOM 1740 C C . THR A 1 225 ? 12.754 -12.467 13.495 1.00 85.56 225 THR A C 1
ATOM 1742 O O . THR A 1 225 ? 11.589 -12.312 13.129 1.00 85.56 225 THR A O 1
ATOM 1745 N N . LEU A 1 226 ? 13.775 -11.801 12.960 1.00 88.06 226 LEU A N 1
ATOM 1746 C CA . LEU A 1 226 ? 13.645 -10.951 11.782 1.00 88.06 226 LEU A CA 1
ATOM 1747 C C . LEU A 1 226 ? 13.837 -11.806 10.530 1.00 88.06 226 LEU A C 1
ATOM 1749 O O . LEU A 1 226 ? 14.822 -12.526 10.410 1.00 88.06 226 LEU A O 1
ATOM 1753 N N . THR A 1 227 ? 12.902 -11.723 9.595 1.00 88.62 227 THR A N 1
ATOM 1754 C CA . THR A 1 227 ? 12.971 -12.383 8.289 1.00 88.62 227 THR A CA 1
ATOM 1755 C C . THR A 1 227 ? 12.809 -11.340 7.198 1.00 88.62 227 THR A C 1
ATOM 1757 O O . THR A 1 227 ? 11.902 -10.511 7.273 1.00 88.62 227 THR A O 1
ATOM 1760 N N . GLY A 1 228 ? 13.654 -11.391 6.175 1.00 88.19 228 GLY A N 1
ATOM 1761 C CA . GLY A 1 228 ? 13.477 -10.617 4.949 1.00 88.19 228 GLY A CA 1
ATOM 1762 C C . GLY A 1 228 ? 13.473 -11.542 3.746 1.00 88.19 228 GLY A C 1
ATOM 1763 O O . GLY A 1 228 ? 14.292 -12.454 3.689 1.00 88.19 228 GLY A O 1
ATOM 1764 N N . ARG A 1 229 ? 12.557 -11.346 2.797 1.00 84.06 229 ARG A N 1
ATOM 1765 C CA . ARG A 1 229 ? 12.477 -12.174 1.586 1.00 84.06 229 ARG A CA 1
ATOM 1766 C C . ARG A 1 229 ? 11.845 -11.449 0.412 1.00 84.06 229 ARG A C 1
ATOM 1768 O O . ARG A 1 229 ? 10.946 -10.629 0.588 1.00 84.06 229 ARG A O 1
ATOM 1775 N N . MET A 1 230 ? 12.276 -11.802 -0.792 1.00 78.56 230 MET A N 1
ATOM 1776 C CA . MET A 1 230 ? 11.579 -11.407 -2.015 1.00 78.56 230 MET A CA 1
ATOM 1777 C C . MET A 1 230 ? 10.409 -12.362 -2.248 1.00 78.56 230 MET A C 1
ATOM 1779 O O . MET A 1 230 ? 10.590 -13.578 -2.235 1.00 78.56 230 MET A O 1
ATOM 1783 N N . GLN A 1 231 ? 9.204 -11.838 -2.455 1.00 72.81 231 GLN A N 1
ATOM 1784 C CA . GLN A 1 231 ? 8.026 -12.674 -2.693 1.00 72.81 231 GLN A CA 1
ATOM 1785 C C . GLN A 1 231 ? 6.969 -11.970 -3.545 1.00 72.81 231 GLN A C 1
ATOM 1787 O O . GLN A 1 231 ? 6.978 -10.754 -3.732 1.00 72.81 231 GLN A O 1
ATOM 1792 N N . GLU A 1 232 ? 6.013 -12.754 -4.031 1.00 70.38 232 GLU A N 1
ATOM 1793 C CA . GLU A 1 232 ? 4.775 -12.245 -4.605 1.00 70.38 232 GLU A CA 1
ATOM 1794 C C . GLU A 1 232 ? 3.702 -12.137 -3.520 1.00 70.38 232 GLU A C 1
ATOM 1796 O O . GLU A 1 232 ? 3.414 -13.105 -2.814 1.00 70.38 232 GLU A O 1
ATOM 1801 N N . GLN A 1 233 ? 3.102 -10.957 -3.390 1.00 68.12 233 GLN A N 1
ATOM 1802 C CA . GLN A 1 233 ? 1.968 -10.726 -2.512 1.00 68.12 233 GLN A CA 1
ATOM 1803 C C . GLN A 1 233 ? 0.681 -10.744 -3.328 1.00 68.12 233 GLN A C 1
ATOM 1805 O O . GLN A 1 233 ? 0.504 -9.959 -4.267 1.00 68.12 233 GLN A O 1
ATOM 1810 N N . LEU A 1 234 ? -0.242 -11.616 -2.922 1.00 60.03 234 LEU A N 1
ATOM 1811 C CA . LEU A 1 234 ? -1.543 -11.746 -3.558 1.00 60.03 234 LEU A CA 1
ATOM 1812 C C . LEU A 1 234 ? -2.223 -10.375 -3.650 1.00 60.03 234 LEU A C 1
ATOM 1814 O O . LEU A 1 234 ? -2.458 -9.708 -2.645 1.00 60.03 234 LEU A O 1
ATOM 1818 N N . GLY A 1 235 ? -2.523 -9.965 -4.878 1.00 59.22 235 GLY A N 1
ATOM 1819 C CA . GLY A 1 235 ? -3.304 -8.763 -5.140 1.00 59.22 235 GLY A CA 1
ATOM 1820 C C . GLY A 1 235 ? -2.501 -7.489 -5.142 1.00 59.22 235 GLY A C 1
ATOM 1821 O O . GLY A 1 235 ? -3.100 -6.472 -5.443 1.00 59.22 235 GLY A O 1
ATOM 1822 N N . LEU A 1 236 ? -1.193 -7.532 -4.872 1.00 66.25 236 LEU A N 1
ATOM 1823 C CA . LEU A 1 236 ? -0.277 -6.391 -4.926 1.00 66.25 236 LEU A CA 1
ATOM 1824 C C . LEU A 1 236 ? 0.878 -6.605 -5.916 1.00 66.25 236 LEU A C 1
ATOM 1826 O O . LEU A 1 236 ? 1.291 -5.643 -6.560 1.00 66.25 236 LEU A O 1
ATOM 1830 N N . GLY A 1 237 ? 1.330 -7.849 -6.099 1.00 66.88 237 GLY A N 1
ATOM 1831 C CA . GLY A 1 237 ? 2.416 -8.221 -7.008 1.00 66.88 237 GLY A CA 1
ATOM 1832 C C . GLY A 1 237 ? 3.735 -8.488 -6.279 1.00 66.88 237 GLY A C 1
ATOM 1833 O O . GLY A 1 237 ? 3.748 -8.803 -5.091 1.00 66.88 237 GLY A O 1
ATOM 1834 N N . HIS A 1 238 ? 4.846 -8.395 -7.004 1.00 73.25 238 HIS A N 1
ATOM 1835 C CA . HIS A 1 238 ? 6.193 -8.688 -6.508 1.00 73.25 238 HIS A CA 1
ATOM 1836 C C . HIS A 1 238 ? 6.777 -7.569 -5.631 1.00 73.25 238 HIS A C 1
ATOM 1838 O O . HIS A 1 238 ? 6.474 -6.384 -5.811 1.00 73.25 238 HIS A O 1
ATOM 1844 N N . GLY A 1 239 ? 7.609 -7.948 -4.661 1.00 77.38 239 GLY A N 1
ATOM 1845 C CA . GLY A 1 239 ? 8.249 -7.007 -3.751 1.00 77.38 239 GLY A CA 1
ATOM 1846 C C . GLY A 1 239 ? 9.072 -7.669 -2.655 1.00 77.38 239 GLY A C 1
ATOM 1847 O O . GLY A 1 239 ? 9.206 -8.894 -2.586 1.00 77.38 239 GLY A O 1
ATOM 1848 N N . PHE A 1 240 ? 9.596 -6.828 -1.771 1.00 85.19 240 PHE A N 1
ATOM 1849 C CA . PHE A 1 240 ? 10.320 -7.247 -0.581 1.00 85.19 240 PHE A CA 1
ATOM 1850 C C . PHE A 1 240 ? 9.396 -7.274 0.627 1.00 85.19 240 PHE A C 1
ATOM 1852 O O . PHE A 1 240 ? 8.712 -6.296 0.944 1.00 85.19 240 PHE A O 1
ATOM 1859 N N . GLU A 1 241 ? 9.419 -8.388 1.337 1.00 87.50 241 GLU A N 1
ATOM 1860 C CA . GLU A 1 241 ? 8.764 -8.539 2.615 1.00 87.50 241 GLU A CA 1
ATOM 1861 C C . GLU A 1 241 ? 9.783 -8.556 3.746 1.00 87.50 241 GLU A C 1
ATOM 1863 O O . GLU A 1 241 ? 10.712 -9.360 3.734 1.00 87.50 241 GLU A O 1
ATOM 1868 N N . ALA A 1 242 ? 9.548 -7.728 4.760 1.00 90.81 242 ALA A N 1
ATOM 1869 C CA . ALA A 1 242 ? 10.210 -7.819 6.050 1.00 90.81 242 ALA A CA 1
ATOM 1870 C C . ALA A 1 242 ? 9.187 -8.196 7.128 1.00 90.81 242 ALA A C 1
ATOM 1872 O O . ALA A 1 242 ? 8.093 -7.625 7.195 1.00 90.81 242 ALA A O 1
ATOM 1873 N N . ARG A 1 243 ? 9.541 -9.160 7.979 1.00 90.56 243 ARG A N 1
ATOM 1874 C CA . ARG A 1 243 ? 8.710 -9.654 9.081 1.00 90.56 243 ARG A CA 1
ATOM 1875 C C . ARG A 1 243 ? 9.523 -9.762 10.360 1.00 90.56 243 ARG A C 1
ATOM 1877 O O . ARG A 1 243 ? 10.603 -10.338 10.344 1.00 90.56 243 ARG A O 1
ATOM 1884 N N . ALA A 1 244 ? 8.970 -9.292 11.467 1.00 89.12 244 ALA A N 1
ATOM 1885 C CA . ALA A 1 244 ? 9.464 -9.577 12.805 1.00 89.12 244 ALA A CA 1
ATOM 1886 C C . ALA A 1 244 ? 8.466 -10.502 13.509 1.00 89.12 244 ALA A C 1
ATOM 1888 O O . ALA A 1 244 ? 7.343 -10.100 13.822 1.00 89.12 244 ALA A O 1
ATOM 1889 N N . CYS A 1 245 ? 8.871 -11.751 13.724 1.00 86.06 245 CYS A N 1
ATOM 1890 C CA . CYS A 1 245 ? 8.057 -12.787 14.349 1.00 86.06 245 CYS A CA 1
ATOM 1891 C C . CYS A 1 245 ? 8.395 -12.900 15.835 1.00 86.06 245 CYS A C 1
ATOM 1893 O O . CYS A 1 245 ? 9.559 -13.061 16.202 1.00 86.06 245 CYS A O 1
ATOM 1895 N N . ARG A 1 246 ? 7.378 -12.854 16.690 1.00 79.69 246 ARG A N 1
ATOM 1896 C CA . ARG A 1 246 ? 7.480 -13.021 18.141 1.00 79.69 246 ARG A CA 1
ATOM 1897 C C . ARG A 1 246 ? 6.601 -14.182 18.575 1.00 79.69 246 ARG A C 1
ATOM 1899 O O . ARG A 1 246 ? 5.480 -14.339 18.089 1.00 79.69 246 ARG A O 1
ATOM 1906 N N . ALA A 1 247 ? 7.084 -14.956 19.542 1.00 71.00 247 ALA A N 1
ATOM 1907 C CA . ALA A 1 247 ? 6.229 -15.918 20.219 1.00 71.00 247 ALA A CA 1
ATOM 1908 C C . ALA A 1 247 ? 5.045 -15.171 20.854 1.00 71.00 247 ALA A C 1
ATOM 1910 O O . ALA A 1 247 ? 5.237 -14.141 21.507 1.00 71.00 247 ALA A O 1
ATOM 1911 N N . ALA A 1 248 ? 3.830 -15.681 20.648 1.00 64.62 248 ALA A N 1
ATOM 1912 C CA . ALA A 1 248 ? 2.671 -15.173 21.368 1.00 64.62 248 ALA A CA 1
ATOM 1913 C C . ALA A 1 248 ? 2.846 -15.408 22.881 1.00 64.62 248 ALA A C 1
ATOM 1915 O O . ALA A 1 248 ? 3.573 -16.331 23.278 1.00 64.62 248 ALA A O 1
ATOM 1916 N N . PRO A 1 249 ? 2.209 -14.588 23.739 1.00 64.94 249 PRO A N 1
ATOM 1917 C CA . PRO A 1 249 ? 2.178 -14.843 25.172 1.00 64.94 249 PRO A CA 1
ATOM 1918 C C . PRO A 1 249 ? 1.767 -16.294 25.451 1.00 64.94 249 PRO A C 1
ATOM 1920 O O . PRO A 1 249 ? 0.862 -16.825 24.817 1.00 64.94 249 PRO A O 1
ATOM 1923 N N . ALA A 1 250 ? 2.432 -16.947 26.406 1.00 54.88 250 ALA A N 1
ATOM 1924 C CA . ALA A 1 250 ? 2.208 -18.365 26.706 1.00 54.88 250 ALA A CA 1
ATOM 1925 C C . ALA A 1 250 ? 0.836 -18.666 27.347 1.00 54.88 250 ALA A C 1
ATOM 1927 O O . ALA A 1 250 ? 0.573 -19.817 27.699 1.00 54.88 250 ALA A O 1
ATOM 1928 N N . ASP A 1 251 ? -0.001 -17.647 27.549 1.00 62.69 251 ASP A N 1
ATOM 1929 C CA . ASP A 1 251 ? -1.326 -17.792 28.134 1.00 62.69 251 ASP A CA 1
ATOM 1930 C C . ASP A 1 251 ? -2.317 -18.305 27.070 1.00 62.69 251 ASP A C 1
ATOM 1932 O O . ASP A 1 251 ? -2.607 -17.579 26.114 1.00 62.69 251 ASP A O 1
ATOM 1936 N N . PRO A 1 252 ? -2.833 -19.544 27.212 1.00 54.06 252 PRO A N 1
ATOM 1937 C CA . PRO A 1 252 ? -3.734 -20.164 26.242 1.00 54.06 252 PRO A CA 1
ATOM 1938 C C . PRO A 1 252 ? -5.087 -19.455 26.097 1.00 54.06 252 PRO A C 1
ATOM 1940 O O . PRO A 1 252 ? -5.798 -19.752 25.139 1.00 54.06 252 PRO A O 1
ATOM 1943 N N . ASP A 1 253 ? -5.437 -18.539 27.006 1.00 57.53 253 ASP A N 1
ATOM 1944 C CA . ASP A 1 253 ? -6.666 -17.741 26.926 1.00 57.53 253 ASP A CA 1
ATOM 1945 C C . ASP A 1 253 ? -6.471 -16.422 26.140 1.00 57.53 253 ASP A C 1
ATOM 1947 O O . ASP A 1 253 ? -7.421 -15.658 25.961 1.00 57.53 253 ASP A O 1
ATOM 1951 N N . THR A 1 254 ? -5.258 -16.141 25.644 1.00 65.81 254 THR A N 1
ATOM 1952 C CA . THR A 1 254 ? -4.977 -14.934 24.847 1.00 65.81 254 THR A CA 1
ATOM 1953 C C . THR A 1 254 ? -5.544 -15.070 23.436 1.00 65.81 254 THR A C 1
ATOM 1955 O O . THR A 1 254 ? -5.103 -15.917 22.660 1.00 65.81 254 THR A O 1
ATOM 1958 N N . ASP A 1 255 ? -6.470 -14.185 23.062 1.00 77.75 255 ASP A N 1
ATOM 1959 C CA . ASP A 1 255 ? -6.893 -14.036 21.668 1.00 77.75 255 ASP A CA 1
ATOM 1960 C C . ASP A 1 255 ? -5.824 -13.260 20.874 1.00 77.75 255 ASP A C 1
ATOM 1962 O O . ASP A 1 255 ? -5.697 -12.035 20.982 1.00 77.75 255 ASP A O 1
ATOM 1966 N N . SER A 1 256 ? -5.032 -13.984 20.075 1.00 79.44 256 SER A N 1
ATOM 1967 C CA . SER A 1 256 ? -3.968 -13.404 19.249 1.00 79.44 256 SER A CA 1
ATOM 1968 C C . SER A 1 256 ? -4.481 -12.396 18.213 1.00 79.44 256 SER A C 1
ATOM 1970 O O . SER A 1 256 ? -3.753 -11.454 17.893 1.00 79.44 256 SER A O 1
ATOM 1972 N N . ASP A 1 257 ? -5.707 -12.548 17.696 1.00 82.25 257 ASP A N 1
ATOM 1973 C CA . ASP A 1 257 ? -6.270 -11.606 16.720 1.00 82.25 257 ASP A CA 1
ATOM 1974 C C . ASP A 1 257 ? -6.612 -10.280 17.402 1.00 82.25 257 ASP A C 1
ATOM 1976 O O . ASP A 1 257 ? -6.281 -9.209 16.884 1.00 82.25 257 ASP A O 1
ATOM 1980 N N . ALA A 1 258 ? -7.223 -10.352 18.589 1.00 83.44 258 ALA A N 1
ATOM 1981 C CA . ALA A 1 258 ? -7.505 -9.182 19.416 1.00 83.44 258 ALA A CA 1
ATOM 1982 C C . ALA A 1 258 ? -6.214 -8.457 19.811 1.00 83.44 258 ALA A C 1
ATOM 1984 O O . ALA A 1 258 ? -6.142 -7.228 19.731 1.00 83.44 258 ALA A O 1
ATOM 1985 N N . LEU A 1 259 ? -5.169 -9.209 20.164 1.00 84.56 259 LEU A N 1
ATOM 1986 C CA . LEU A 1 259 ? -3.860 -8.654 20.493 1.00 84.56 259 LEU A CA 1
ATOM 1987 C C . LEU A 1 259 ? -3.197 -7.978 19.282 1.00 84.56 259 LEU A C 1
ATOM 1989 O O . LEU A 1 259 ? -2.713 -6.853 19.402 1.00 84.56 259 LEU A O 1
ATOM 1993 N N . ALA A 1 260 ? -3.216 -8.608 18.104 1.00 87.75 260 ALA A N 1
ATOM 1994 C CA . ALA A 1 260 ? -2.687 -8.009 16.878 1.00 87.75 260 ALA A CA 1
ATOM 1995 C C . ALA A 1 260 ? -3.429 -6.711 16.509 1.00 87.75 260 ALA A C 1
ATOM 1997 O O . ALA A 1 260 ? -2.797 -5.705 16.179 1.00 87.75 260 ALA A O 1
ATOM 1998 N N . ASN A 1 261 ? -4.761 -6.694 16.614 1.00 91.00 261 ASN A N 1
ATOM 1999 C CA . ASN A 1 261 ? -5.544 -5.482 16.380 1.00 91.00 261 ASN A CA 1
ATOM 2000 C C . ASN A 1 261 ? -5.255 -4.391 17.420 1.00 91.00 261 ASN A C 1
ATOM 2002 O O . ASN A 1 261 ? -5.094 -3.234 17.040 1.00 91.00 261 ASN A O 1
ATOM 2006 N N . ALA A 1 262 ? -5.126 -4.745 18.702 1.00 87.69 262 ALA A N 1
ATOM 2007 C CA . ALA A 1 262 ? -4.770 -3.800 19.759 1.00 87.69 262 ALA A CA 1
ATOM 2008 C C . ALA A 1 262 ? -3.408 -3.140 19.498 1.00 87.69 262 ALA A C 1
ATOM 2010 O O . ALA A 1 262 ? -3.284 -1.923 19.621 1.00 87.69 262 ALA A O 1
ATOM 2011 N N . LEU A 1 263 ? -2.405 -3.907 19.061 1.00 88.38 263 LEU A N 1
ATOM 2012 C CA . LEU A 1 263 ? -1.094 -3.364 18.692 1.00 88.38 263 LEU A CA 1
ATOM 2013 C C . LEU A 1 263 ? -1.192 -2.390 17.509 1.00 88.38 263 LEU A C 1
ATOM 2015 O O . LEU A 1 263 ? -0.616 -1.306 17.560 1.00 88.38 263 LEU A O 1
ATOM 2019 N N . ASN A 1 264 ? -1.964 -2.723 16.469 1.00 92.56 264 ASN A N 1
ATOM 2020 C CA . ASN A 1 264 ? -2.207 -1.792 15.361 1.00 92.56 264 ASN A CA 1
ATOM 2021 C C . ASN A 1 264 ? -2.964 -0.530 15.812 1.00 92.56 264 ASN A C 1
ATOM 2023 O O . ASN A 1 264 ? -2.670 0.570 15.338 1.00 92.56 264 ASN A O 1
ATOM 2027 N N . TRP A 1 265 ? -3.913 -0.672 16.739 1.00 91.44 265 TRP A N 1
ATOM 2028 C CA . TRP A 1 265 ? -4.661 0.445 17.309 1.00 91.44 265 TRP A CA 1
ATOM 2029 C C . TRP A 1 265 ? -3.771 1.386 18.121 1.00 91.44 265 TRP A C 1
ATOM 2031 O O . TRP A 1 265 ? -3.911 2.595 17.977 1.00 91.44 265 TRP A O 1
ATOM 2041 N N . LEU A 1 266 ? -2.804 0.877 18.890 1.00 88.56 266 LEU A N 1
ATOM 2042 C CA . LEU A 1 266 ? -1.842 1.721 19.613 1.00 88.56 266 LEU A CA 1
ATOM 2043 C C . LEU A 1 266 ? -0.999 2.581 18.662 1.00 88.56 266 LEU A C 1
ATOM 2045 O O . LEU A 1 266 ? -0.742 3.749 18.952 1.00 88.56 266 LEU A O 1
ATOM 2049 N N . ILE A 1 267 ? -0.599 2.035 17.508 1.00 90.69 267 ILE A N 1
ATOM 2050 C CA . ILE A 1 267 ? 0.118 2.802 16.477 1.00 90.69 267 ILE A CA 1
ATOM 2051 C C . ILE A 1 267 ? -0.801 3.894 15.903 1.00 90.69 267 ILE A C 1
ATOM 2053 O O . ILE A 1 267 ? -0.389 5.050 15.806 1.00 90.69 267 ILE A O 1
ATOM 2057 N N . LEU A 1 268 ? -2.053 3.552 15.574 1.00 91.56 268 LEU A N 1
ATOM 2058 C CA . LEU A 1 268 ? -3.060 4.493 15.062 1.00 91.56 268 LEU A CA 1
ATOM 2059 C C . LEU A 1 268 ? -3.385 5.618 16.063 1.00 91.56 268 LEU A C 1
ATOM 2061 O O . LEU A 1 268 ? -3.393 6.790 15.692 1.00 91.56 268 LEU A O 1
ATOM 2065 N N . ALA A 1 269 ? -3.632 5.275 17.329 1.00 89.00 269 ALA A N 1
ATOM 2066 C CA . ALA A 1 269 ? -3.905 6.216 18.420 1.00 89.00 269 ALA A CA 1
ATOM 2067 C C . ALA A 1 269 ? -2.669 7.050 18.795 1.00 89.00 269 ALA A C 1
ATOM 2069 O O . ALA A 1 269 ? -2.759 8.069 19.480 1.00 89.00 269 ALA A O 1
ATOM 2070 N N . GLY A 1 270 ? -1.506 6.615 18.321 1.00 86.94 270 GLY A N 1
ATOM 2071 C CA . GLY A 1 270 ? -0.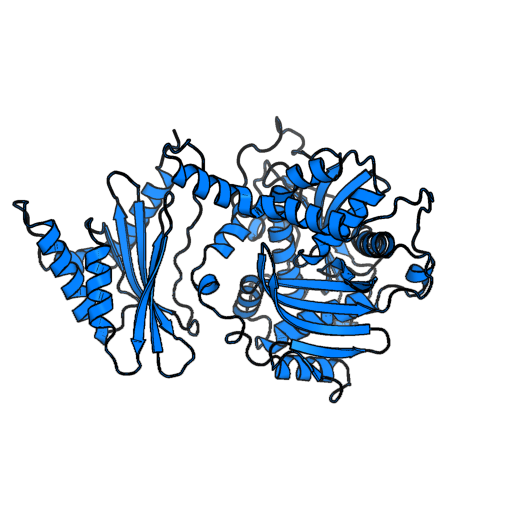231 7.251 18.532 1.00 86.94 270 GLY A CA 1
ATOM 2072 C C . GLY A 1 270 ? 0.408 6.999 19.891 1.00 86.94 270 GLY A C 1
ATOM 2073 O O . GLY A 1 270 ? 1.354 7.700 20.246 1.00 86.94 270 GLY A O 1
ATOM 2074 N N . GLU A 1 271 ? -0.076 5.981 20.596 1.00 87.12 271 GLU A N 1
ATOM 2075 C CA . GLU A 1 271 ? 0.436 5.473 21.869 1.00 87.12 271 GLU A CA 1
ATOM 2076 C C . GLU A 1 271 ? 1.649 4.539 21.695 1.00 87.12 271 GLU A C 1
ATOM 2078 O O . GLU A 1 271 ? 2.325 4.219 22.671 1.00 87.12 271 GLU A O 1
ATOM 2083 N N . ALA A 1 272 ? 1.965 4.151 20.456 1.00 86.50 272 ALA A N 1
ATOM 2084 C CA . ALA A 1 272 ? 3.185 3.442 20.066 1.00 86.50 272 ALA A CA 1
ATOM 2085 C C . ALA A 1 272 ? 3.934 4.193 18.943 1.00 86.50 272 ALA A C 1
ATOM 2087 O O . ALA A 1 272 ? 3.325 5.055 18.292 1.00 86.50 272 ALA A O 1
ATOM 2088 N N . PRO A 1 273 ? 5.230 3.907 18.698 1.00 87.12 273 PRO A N 1
ATOM 2089 C CA . PRO A 1 273 ? 5.964 4.435 17.548 1.00 87.12 273 PRO A CA 1
ATOM 2090 C C . PRO A 1 273 ? 5.279 4.105 16.217 1.00 87.12 273 PRO A C 1
ATOM 2092 O O . PRO A 1 273 ? 4.718 3.026 16.030 1.00 87.12 273 PRO A O 1
ATOM 2095 N N . GLY A 1 274 ? 5.307 5.066 15.300 1.00 88.56 274 GLY A N 1
ATOM 2096 C CA . GLY A 1 274 ? 4.777 4.976 13.950 1.00 88.56 274 GLY A CA 1
ATOM 2097 C C . GLY A 1 274 ? 5.725 4.170 13.082 1.00 88.56 274 GLY A C 1
ATOM 2098 O O . GLY A 1 274 ? 6.897 4.519 12.949 1.00 88.56 274 GLY A O 1
ATOM 2099 N N . VAL A 1 275 ? 5.214 3.090 12.503 1.00 88.00 275 VAL A N 1
ATOM 2100 C CA . VAL A 1 275 ? 5.992 2.152 11.695 1.00 88.00 275 VAL A CA 1
ATOM 2101 C C . VAL A 1 275 ? 5.110 1.677 10.552 1.00 88.00 275 VAL A C 1
ATOM 2103 O O . VAL A 1 275 ? 4.000 1.188 10.784 1.00 88.00 275 VAL A O 1
ATOM 2106 N N . ALA A 1 276 ? 5.595 1.787 9.314 1.00 90.50 276 ALA A N 1
ATOM 2107 C CA . ALA A 1 276 ? 4.799 1.372 8.167 1.00 90.50 276 ALA A CA 1
ATOM 2108 C C . ALA A 1 276 ? 4.765 -0.164 8.080 1.00 90.50 276 ALA A C 1
ATOM 2110 O O . ALA A 1 276 ? 5.779 -0.824 7.836 1.00 90.50 276 ALA A O 1
ATOM 2111 N N . GLY A 1 277 ? 3.583 -0.736 8.296 1.00 91.69 277 GLY A N 1
ATOM 2112 C CA . GLY A 1 277 ? 3.356 -2.175 8.367 1.00 91.69 277 GLY A CA 1
ATOM 2113 C C . GLY A 1 277 ? 2.076 -2.503 9.129 1.00 91.69 277 GLY A C 1
ATOM 2114 O O . GLY A 1 277 ? 1.269 -1.618 9.412 1.00 91.69 277 GLY A O 1
ATOM 2115 N N . ALA A 1 278 ? 1.895 -3.780 9.447 1.00 93.31 278 ALA A N 1
ATOM 2116 C CA . ALA A 1 278 ? 0.782 -4.251 10.258 1.00 93.31 278 ALA A CA 1
ATOM 2117 C C . ALA A 1 278 ? 1.190 -5.414 11.159 1.00 93.31 278 ALA A C 1
ATOM 2119 O O . ALA A 1 278 ? 1.948 -6.299 10.755 1.00 93.31 278 ALA A O 1
ATOM 2120 N N . TRP A 1 279 ? 0.617 -5.444 12.356 1.00 92.25 279 TRP A N 1
ATOM 2121 C CA . TRP A 1 279 ? 0.553 -6.636 13.189 1.00 92.25 279 TRP A CA 1
ATOM 2122 C C . TRP A 1 279 ? -0.507 -7.602 12.662 1.00 92.25 279 TRP A C 1
ATOM 2124 O O . TRP A 1 279 ? -1.622 -7.205 12.311 1.00 92.25 279 TRP A O 1
ATOM 2134 N N . THR A 1 280 ? -0.146 -8.879 12.628 1.00 90.31 280 THR A N 1
ATOM 2135 C CA . THR A 1 280 ? -1.001 -10.010 12.268 1.00 90.31 280 THR A CA 1
ATOM 2136 C C . THR A 1 280 ? -0.597 -11.249 13.071 1.00 90.31 280 THR A C 1
ATOM 2138 O O . THR A 1 280 ? 0.400 -11.241 13.793 1.00 90.31 280 THR A O 1
ATOM 2141 N N . VAL A 1 281 ? -1.348 -12.336 12.910 1.00 82.31 281 VAL A N 1
ATOM 2142 C CA . VAL A 1 281 ? -1.053 -13.652 13.482 1.00 82.31 281 VAL A CA 1
ATOM 2143 C C . VAL A 1 281 ? -0.621 -14.624 12.378 1.00 82.31 281 VAL A C 1
ATOM 2145 O O . VAL A 1 281 ? -1.252 -14.667 11.314 1.00 82.31 281 VAL A O 1
ATOM 2148 N N . ALA A 1 282 ? 0.454 -15.384 12.606 1.00 72.44 282 ALA A N 1
ATOM 2149 C CA . ALA A 1 282 ? 0.919 -16.467 11.731 1.00 72.44 282 ALA A CA 1
ATOM 2150 C C . ALA A 1 282 ? 0.062 -17.741 11.870 1.00 72.44 282 ALA A C 1
ATOM 2152 O O . ALA A 1 282 ? -0.722 -17.875 12.805 1.00 72.44 282 ALA A O 1
ATOM 2153 N N . GLU A 1 283 ? 0.254 -18.723 10.982 1.00 61.09 283 GLU A N 1
ATOM 2154 C CA . GLU A 1 283 ? -0.476 -20.008 11.008 1.00 61.09 283 GLU A CA 1
ATOM 2155 C C . GLU A 1 283 ? -0.345 -20.770 12.342 1.00 61.09 283 GLU A C 1
ATOM 2157 O O . GLU A 1 283 ? -1.264 -21.479 12.743 1.00 61.09 283 GLU A O 1
ATOM 2162 N N . HIS A 1 284 ? 0.771 -20.589 13.057 1.00 62.78 284 HIS A N 1
ATOM 2163 C CA . HIS A 1 284 ? 1.052 -21.249 14.337 1.00 62.78 284 HIS A CA 1
ATOM 2164 C C . HIS A 1 284 ? 0.727 -20.379 15.566 1.00 62.78 284 HIS A C 1
ATOM 2166 O O . HIS A 1 284 ? 1.148 -20.703 16.675 1.00 62.78 284 HIS A O 1
ATOM 2172 N N . GLY A 1 285 ? -0.010 -19.276 15.386 1.00 69.06 285 GLY A N 1
ATOM 2173 C CA . GLY A 1 285 ? -0.446 -18.395 16.476 1.00 69.06 285 GLY A CA 1
ATOM 2174 C C . GLY A 1 285 ? 0.570 -17.330 16.900 1.00 69.06 285 GLY A C 1
ATOM 2175 O O . GLY A 1 285 ? 0.280 -16.554 17.805 1.00 69.06 285 GLY A O 1
ATOM 2176 N N . GLU A 1 286 ? 1.737 -17.268 16.256 1.00 77.50 286 GLU A N 1
ATOM 2177 C CA . GLU A 1 286 ? 2.787 -16.278 16.529 1.00 77.50 286 GLU A CA 1
ATOM 2178 C C . GLU A 1 286 ? 2.362 -14.867 16.105 1.00 77.50 286 GLU A C 1
ATOM 2180 O O . GLU A 1 286 ? 1.702 -14.690 15.078 1.00 77.50 286 GLU A O 1
ATOM 2185 N N . LEU A 1 287 ? 2.784 -13.857 16.868 1.00 84.94 287 LEU A N 1
ATOM 2186 C CA . LEU A 1 287 ? 2.577 -12.457 16.507 1.00 84.94 287 LEU A CA 1
ATOM 2187 C C . LEU A 1 287 ? 3.629 -12.038 15.488 1.00 84.94 287 LEU A C 1
ATOM 2189 O O . LEU A 1 287 ? 4.829 -12.200 15.711 1.00 84.94 287 LEU A O 1
ATOM 2193 N N . VAL A 1 288 ? 3.182 -11.457 14.382 1.00 87.44 288 VAL A N 1
ATOM 2194 C CA . VAL A 1 288 ? 4.055 -11.027 13.293 1.00 87.44 288 VAL A CA 1
ATOM 2195 C C . VAL A 1 288 ? 3.777 -9.571 12.980 1.00 87.44 288 VAL A C 1
ATOM 2197 O O . VAL A 1 288 ? 2.674 -9.230 12.557 1.00 87.44 288 VAL A O 1
ATOM 2200 N N . PHE A 1 289 ? 4.789 -8.721 13.129 1.00 91.38 289 PHE A N 1
ATOM 2201 C CA . PHE A 1 289 ? 4.776 -7.415 12.482 1.00 91.38 289 PHE A CA 1
ATOM 2202 C C . PHE A 1 289 ? 5.355 -7.566 11.081 1.00 91.38 289 PHE A C 1
ATOM 2204 O O . PHE A 1 289 ? 6.455 -8.097 10.920 1.00 91.38 289 PHE A O 1
ATOM 2211 N N . ARG A 1 290 ? 4.621 -7.132 10.059 1.00 90.94 290 ARG A N 1
ATOM 2212 C CA . ARG A 1 290 ? 5.025 -7.285 8.659 1.00 90.94 290 ARG A CA 1
ATOM 2213 C C . ARG A 1 290 ? 4.923 -5.985 7.886 1.00 90.94 290 ARG A C 1
ATOM 2215 O O . ARG A 1 290 ? 3.962 -5.232 8.031 1.00 90.94 290 ARG A O 1
ATOM 2222 N N . ALA A 1 291 ? 5.882 -5.778 6.998 1.00 91.06 291 ALA A N 1
ATOM 2223 C CA . ALA A 1 291 ? 5.836 -4.754 5.973 1.00 91.06 291 ALA A CA 1
ATOM 2224 C C . ALA A 1 291 ? 6.165 -5.389 4.622 1.00 91.06 291 ALA A C 1
ATOM 2226 O O . ALA A 1 291 ? 7.147 -6.117 4.488 1.00 91.06 291 ALA A O 1
ATOM 2227 N N . PHE A 1 292 ? 5.347 -5.090 3.618 1.00 88.06 292 PHE A N 1
ATOM 2228 C CA . PHE A 1 292 ? 5.620 -5.444 2.233 1.00 88.06 292 PHE A CA 1
ATOM 2229 C C . PHE A 1 292 ? 5.846 -4.161 1.444 1.00 88.06 292 PHE A C 1
ATOM 2231 O O . PHE A 1 292 ? 5.033 -3.243 1.521 1.00 88.06 292 PHE A O 1
ATOM 2238 N N . THR A 1 293 ? 6.953 -4.089 0.713 1.00 85.44 293 THR A N 1
ATOM 2239 C CA . THR A 1 293 ? 7.280 -2.961 -0.162 1.00 85.44 293 THR A CA 1
ATOM 2240 C C . THR A 1 293 ? 7.351 -3.485 -1.585 1.00 85.44 293 THR A C 1
ATOM 2242 O O . THR A 1 293 ? 8.186 -4.330 -1.897 1.00 85.44 293 THR A O 1
ATOM 2245 N N . MET A 1 294 ? 6.445 -3.014 -2.441 1.00 77.94 294 MET A N 1
ATOM 2246 C CA . MET A 1 294 ? 6.373 -3.461 -3.833 1.00 77.94 294 MET A CA 1
ATOM 2247 C C . MET A 1 294 ? 7.625 -3.060 -4.614 1.00 77.94 294 MET A C 1
ATOM 2249 O O . MET A 1 294 ? 8.201 -2.001 -4.363 1.00 77.94 294 MET A O 1
ATOM 2253 N N . ASP A 1 295 ? 7.996 -3.861 -5.612 1.00 73.50 295 ASP A N 1
ATOM 2254 C CA . ASP A 1 295 ? 9.204 -3.651 -6.422 1.00 73.50 295 ASP A CA 1
ATOM 2255 C C . ASP A 1 295 ? 9.303 -2.241 -7.005 1.00 73.50 295 ASP A C 1
ATOM 2257 O O . ASP A 1 295 ? 10.376 -1.651 -7.033 1.00 73.50 295 ASP A O 1
ATOM 2261 N N . PHE A 1 296 ? 8.187 -1.651 -7.433 1.00 68.62 296 PHE A N 1
ATOM 2262 C CA . PHE A 1 296 ? 8.199 -0.297 -7.982 1.00 68.62 296 PHE A CA 1
ATOM 2263 C C . PHE A 1 296 ? 8.493 0.780 -6.938 1.00 68.62 296 PHE A C 1
ATOM 2265 O O . PHE A 1 296 ? 9.100 1.792 -7.278 1.00 68.62 296 PHE A O 1
ATOM 2272 N N . ALA A 1 297 ? 8.042 0.585 -5.697 1.00 73.50 297 ALA A N 1
ATOM 2273 C CA . ALA A 1 297 ? 8.298 1.512 -4.603 1.00 73.50 297 ALA A CA 1
ATOM 2274 C C . ALA A 1 297 ? 9.785 1.438 -4.252 1.00 73.50 297 ALA A C 1
ATOM 2276 O O . ALA A 1 297 ? 10.457 2.457 -4.123 1.00 73.50 297 ALA A O 1
ATOM 2277 N N . LEU A 1 298 ? 10.338 0.224 -4.242 1.00 75.75 298 LEU A N 1
ATOM 2278 C CA . LEU A 1 298 ? 11.767 0.013 -4.076 1.00 75.75 298 LEU A CA 1
ATOM 2279 C C . LEU A 1 298 ? 12.594 0.640 -5.223 1.00 75.75 298 LEU A C 1
ATOM 2281 O O . LEU A 1 298 ? 13.585 1.322 -4.972 1.00 75.75 298 LEU A O 1
ATOM 2285 N N . GLU A 1 299 ? 12.174 0.483 -6.480 1.00 70.75 299 GLU A N 1
ATOM 2286 C CA . GLU A 1 299 ? 12.809 1.115 -7.652 1.00 70.75 299 GLU A CA 1
ATOM 2287 C C . GLU A 1 299 ? 12.702 2.645 -7.610 1.00 70.75 299 GLU A C 1
ATOM 2289 O O . GLU A 1 299 ? 13.648 3.352 -7.954 1.00 70.75 299 GLU A O 1
ATOM 2294 N N . HIS A 1 300 ? 11.568 3.182 -7.154 1.00 66.62 300 HIS A N 1
ATOM 2295 C CA . HIS A 1 300 ? 11.384 4.616 -6.946 1.00 66.62 300 HIS A CA 1
ATOM 2296 C C . HIS A 1 300 ? 12.363 5.149 -5.890 1.00 66.62 300 HIS A C 1
ATOM 2298 O O . HIS A 1 300 ? 13.006 6.178 -6.116 1.00 66.62 300 HIS A O 1
ATOM 2304 N N . MET A 1 301 ? 12.549 4.421 -4.785 1.00 71.69 301 MET A N 1
ATOM 2305 C CA . MET A 1 301 ? 13.526 4.752 -3.741 1.00 71.69 301 MET A CA 1
ATOM 2306 C C . MET A 1 301 ? 14.968 4.717 -4.263 1.00 71.69 301 MET A C 1
ATOM 2308 O O . MET A 1 301 ? 15.750 5.627 -3.971 1.00 71.69 301 MET A O 1
ATOM 2312 N N . LEU A 1 302 ? 15.314 3.720 -5.086 1.00 67.69 302 LEU A N 1
ATOM 2313 C CA . LEU A 1 302 ? 16.624 3.632 -5.738 1.00 67.69 302 LEU A CA 1
ATOM 2314 C C . LEU A 1 302 ? 16.854 4.778 -6.725 1.00 67.69 302 LEU A C 1
ATOM 2316 O O . LEU A 1 302 ? 17.888 5.443 -6.678 1.00 67.69 302 LEU A O 1
ATOM 2320 N N . ALA A 1 303 ? 15.875 5.064 -7.583 1.00 60.91 303 ALA A N 1
ATOM 2321 C CA . ALA A 1 303 ? 15.951 6.142 -8.566 1.00 60.91 303 ALA A CA 1
ATOM 2322 C C . ALA A 1 303 ? 16.037 7.530 -7.912 1.00 60.91 303 ALA A C 1
ATOM 2324 O O . ALA A 1 303 ? 16.665 8.442 -8.458 1.00 60.91 303 ALA A O 1
ATOM 2325 N N . ALA A 1 304 ? 15.449 7.703 -6.725 1.00 58.88 304 ALA A N 1
ATOM 2326 C CA . ALA A 1 304 ? 15.583 8.930 -5.945 1.00 58.88 304 ALA A CA 1
ATOM 2327 C C . ALA A 1 304 ? 17.032 9.173 -5.465 1.00 58.88 304 ALA A C 1
ATOM 2329 O O . ALA A 1 304 ? 17.398 10.329 -5.190 1.00 58.88 304 ALA A O 1
ATOM 2330 N N . GLY A 1 305 ? 17.862 8.120 -5.433 1.00 59.28 305 GLY A N 1
ATOM 2331 C CA . GLY A 1 305 ? 19.276 8.155 -5.057 1.00 59.28 305 GLY A CA 1
ATOM 2332 C C . GLY A 1 305 ? 19.484 8.471 -3.579 1.00 59.28 305 GLY A C 1
ATOM 2333 O O . GLY A 1 305 ? 20.420 9.192 -3.241 1.00 59.28 305 GLY A O 1
ATOM 2334 N N . VAL A 1 306 ? 18.555 8.028 -2.724 1.00 60.56 306 VAL A N 1
ATOM 2335 C CA . VAL A 1 306 ? 18.574 8.294 -1.274 1.00 60.56 306 VAL A CA 1
ATOM 2336 C C . VAL A 1 306 ? 19.579 7.396 -0.547 1.00 60.56 306 VAL A C 1
ATOM 2338 O O . VAL A 1 306 ? 20.154 7.809 0.455 1.00 60.56 306 VAL A O 1
ATOM 2341 N N . VAL A 1 307 ? 19.821 6.194 -1.070 1.00 63.34 307 VAL A N 1
ATOM 2342 C CA . VAL A 1 307 ? 20.823 5.241 -0.572 1.00 63.34 307 VAL A CA 1
ATOM 2343 C C . VAL A 1 307 ? 21.669 4.709 -1.732 1.00 63.34 307 VAL A C 1
ATOM 2345 O O . VAL A 1 307 ? 21.268 4.818 -2.891 1.00 63.34 307 VAL A O 1
ATOM 2348 N N . GLU A 1 308 ? 22.856 4.178 -1.422 1.00 64.88 308 GLU A N 1
ATOM 2349 C CA . GLU A 1 308 ? 23.870 3.804 -2.422 1.00 64.88 308 GLU A CA 1
ATOM 2350 C C . GLU A 1 308 ? 23.477 2.590 -3.280 1.00 64.88 308 GLU A C 1
ATOM 2352 O O . GLU A 1 308 ? 23.927 2.493 -4.425 1.00 64.88 308 GLU A O 1
ATOM 2357 N N . GLY A 1 309 ? 22.616 1.700 -2.773 1.00 72.88 309 GLY A N 1
ATOM 2358 C CA . GLY A 1 309 ? 22.253 0.467 -3.461 1.00 72.88 309 GLY A CA 1
ATOM 2359 C C . GLY A 1 309 ? 20.995 -0.225 -2.934 1.00 72.88 309 GLY A C 1
ATOM 2360 O O . GLY A 1 309 ? 20.381 0.165 -1.940 1.00 72.88 309 GLY A O 1
ATOM 2361 N N . ALA A 1 310 ? 20.592 -1.268 -3.665 1.00 75.31 310 ALA A N 1
ATOM 2362 C CA . ALA A 1 310 ? 19.463 -2.133 -3.328 1.00 75.31 310 ALA A CA 1
ATOM 2363 C C . ALA A 1 310 ? 19.603 -2.797 -1.945 1.00 75.31 310 ALA A C 1
ATOM 2365 O O . ALA A 1 310 ? 18.636 -2.736 -1.182 1.00 75.31 310 ALA A O 1
ATOM 2366 N N . PRO A 1 311 ? 20.768 -3.359 -1.562 1.00 83.06 311 PRO A N 1
ATOM 2367 C CA . PRO A 1 311 ? 20.922 -3.989 -0.255 1.00 83.06 311 PRO A CA 1
ATOM 2368 C C . PRO A 1 311 ? 20.651 -3.048 0.923 1.00 83.06 311 PRO A C 1
ATOM 2370 O O . PRO A 1 311 ? 20.033 -3.465 1.901 1.00 83.06 311 PRO A O 1
ATOM 2373 N N . GLU A 1 312 ? 21.051 -1.779 0.814 1.00 82.62 312 GLU A N 1
ATOM 2374 C CA . GLU A 1 312 ? 20.858 -0.741 1.828 1.00 82.62 312 GLU A CA 1
ATOM 2375 C C . GLU A 1 312 ? 19.383 -0.331 1.968 1.00 82.62 312 GLU A C 1
ATOM 2377 O O . GLU A 1 312 ? 18.915 -0.118 3.091 1.00 82.62 312 GLU A O 1
ATOM 2382 N N . VAL A 1 313 ? 18.628 -0.264 0.857 1.00 82.50 313 VAL A N 1
ATOM 2383 C CA . VAL A 1 313 ? 17.165 -0.049 0.897 1.00 82.50 313 VAL A CA 1
ATOM 2384 C C . VAL A 1 313 ? 16.507 -1.167 1.701 1.00 82.50 313 VAL A C 1
ATOM 2386 O O . VAL A 1 313 ? 15.764 -0.901 2.648 1.00 82.50 313 VAL A O 1
ATOM 2389 N N . LEU A 1 314 ? 16.799 -2.422 1.343 1.00 87.00 314 LEU A N 1
ATOM 2390 C CA . LEU A 1 314 ? 16.182 -3.592 1.967 1.00 87.00 314 LEU A CA 1
ATOM 2391 C C . LEU A 1 314 ? 16.565 -3.717 3.447 1.00 87.00 314 LEU A C 1
ATOM 2393 O O . LEU A 1 314 ? 15.707 -4.002 4.283 1.00 87.00 314 LEU A O 1
ATOM 2397 N N . ALA A 1 315 ? 17.828 -3.441 3.786 1.00 87.06 315 ALA A N 1
ATOM 2398 C CA . ALA A 1 315 ? 18.301 -3.427 5.166 1.00 87.06 315 ALA A CA 1
ATOM 2399 C C . ALA A 1 315 ? 17.589 -2.345 5.987 1.00 87.06 315 ALA A C 1
ATOM 2401 O O . ALA A 1 315 ? 17.144 -2.614 7.099 1.00 87.06 315 ALA A O 1
ATOM 2402 N N . THR A 1 316 ? 17.400 -1.145 5.433 1.00 86.00 316 THR A N 1
ATOM 2403 C CA . THR A 1 316 ? 16.684 -0.070 6.139 1.00 86.00 316 THR A CA 1
ATOM 2404 C C . THR A 1 316 ? 15.229 -0.451 6.406 1.00 86.00 316 THR A C 1
ATOM 2406 O O . THR A 1 316 ? 14.738 -0.266 7.516 1.00 86.00 316 THR A O 1
ATOM 2409 N N . ILE A 1 317 ? 14.554 -1.049 5.420 1.00 88.56 317 ILE A N 1
ATOM 2410 C CA . ILE A 1 317 ? 13.176 -1.539 5.563 1.00 88.56 317 ILE A CA 1
ATOM 2411 C C . ILE A 1 317 ? 13.075 -2.611 6.654 1.00 88.56 317 ILE A C 1
ATOM 2413 O O . ILE A 1 317 ? 12.169 -2.563 7.488 1.00 88.56 317 ILE A O 1
ATOM 2417 N N . ALA A 1 318 ? 13.994 -3.577 6.657 1.00 89.38 318 ALA A N 1
ATOM 2418 C CA . ALA A 1 318 ? 14.009 -4.644 7.650 1.00 89.38 318 ALA A CA 1
ATOM 2419 C C . ALA A 1 318 ? 14.347 -4.125 9.057 1.00 89.38 318 ALA A C 1
ATOM 2421 O O . ALA A 1 318 ? 13.747 -4.579 10.031 1.00 89.38 318 ALA A O 1
ATOM 2422 N N . LEU A 1 319 ? 15.242 -3.139 9.167 1.00 86.50 319 LEU A N 1
ATOM 2423 C CA . LEU A 1 319 ? 15.559 -2.481 10.433 1.00 86.50 319 LEU A CA 1
ATOM 2424 C C . LEU A 1 319 ? 14.358 -1.699 10.976 1.00 86.50 319 LEU A C 1
ATOM 2426 O O . LEU A 1 319 ? 14.064 -1.806 12.160 1.00 86.50 319 LEU A O 1
ATOM 2430 N N . GLU A 1 320 ? 13.624 -0.977 10.125 1.00 86.00 320 GLU A N 1
ATOM 2431 C CA . GLU A 1 320 ? 12.400 -0.267 10.527 1.00 86.00 320 GLU A CA 1
ATOM 2432 C C . GLU A 1 320 ? 11.353 -1.241 11.101 1.00 86.00 320 GLU A C 1
ATOM 2434 O O . GLU A 1 320 ? 10.759 -0.981 12.146 1.00 86.00 320 GLU A O 1
ATOM 2439 N N . VAL A 1 321 ? 11.184 -2.409 10.467 1.00 87.25 321 VAL A N 1
ATOM 2440 C CA . VAL A 1 321 ? 10.308 -3.494 10.948 1.00 87.25 321 VAL A CA 1
ATOM 2441 C C . VAL A 1 321 ? 10.781 -4.062 12.287 1.00 87.25 321 VAL A C 1
ATOM 2443 O O . VAL A 1 321 ? 9.962 -4.265 13.184 1.00 87.25 321 VAL A O 1
ATOM 2446 N N . ALA A 1 322 ? 12.083 -4.310 12.443 1.00 85.00 322 ALA A N 1
ATOM 2447 C CA . ALA A 1 322 ? 12.648 -4.841 13.680 1.00 85.00 322 ALA A CA 1
ATOM 2448 C C . ALA A 1 322 ? 12.506 -3.852 14.846 1.00 85.00 322 ALA A C 1
ATOM 2450 O O . ALA A 1 322 ? 12.021 -4.233 15.912 1.00 85.00 322 ALA A O 1
ATOM 2451 N N . SER A 1 323 ? 12.872 -2.584 14.636 1.00 79.19 323 SER A N 1
ATOM 2452 C CA . SER A 1 323 ? 12.744 -1.521 15.639 1.00 79.19 323 SER A CA 1
ATOM 2453 C C . SER A 1 323 ? 11.288 -1.316 16.036 1.00 79.19 323 SER A C 1
ATOM 2455 O O . SER A 1 323 ? 10.966 -1.311 17.222 1.00 79.19 323 SER A O 1
ATOM 2457 N N . GLY A 1 324 ? 10.386 -1.269 15.054 1.00 74.38 324 GLY A N 1
ATOM 2458 C CA . GLY A 1 324 ? 8.957 -1.155 15.310 1.00 74.38 324 GLY A CA 1
ATOM 2459 C C . GLY A 1 324 ? 8.377 -2.300 16.133 1.00 74.38 324 GLY A C 1
ATOM 2460 O O . GLY A 1 324 ? 7.540 -2.082 17.005 1.00 74.38 324 GLY A O 1
ATOM 2461 N N . ALA A 1 325 ? 8.848 -3.526 15.902 1.00 78.44 325 ALA A N 1
ATOM 2462 C CA . ALA A 1 325 ? 8.434 -4.688 16.680 1.00 78.44 325 ALA A CA 1
ATOM 2463 C C . ALA A 1 325 ? 9.060 -4.744 18.088 1.00 78.44 325 ALA A C 1
ATOM 2465 O O . ALA A 1 325 ? 8.464 -5.332 19.001 1.00 78.44 325 ALA A O 1
ATOM 2466 N N . ALA A 1 326 ? 10.250 -4.157 18.260 1.00 76.06 326 ALA A N 1
ATOM 2467 C CA . ALA A 1 326 ? 11.015 -4.134 19.508 1.00 76.06 326 ALA A CA 1
ATOM 2468 C C . ALA A 1 326 ? 10.537 -3.057 20.486 1.00 76.06 326 ALA A C 1
ATOM 2470 O O . ALA A 1 326 ? 10.471 -3.312 21.685 1.00 76.06 326 ALA A O 1
ATOM 2471 N N . GLU A 1 327 ? 10.182 -1.874 19.985 1.00 68.69 327 GLU A N 1
ATOM 2472 C CA . GLU A 1 327 ? 9.781 -0.723 20.806 1.00 68.69 327 GLU A CA 1
ATOM 2473 C C . GLU A 1 327 ? 8.344 -0.822 21.349 1.00 68.69 327 GLU A C 1
ATOM 2475 O O . GLU A 1 327 ? 7.888 0.061 22.077 1.00 68.69 327 GLU A O 1
ATOM 2480 N N . MET A 1 328 ? 7.631 -1.916 21.056 1.00 68.31 328 MET A N 1
ATOM 2481 C CA . MET A 1 328 ? 6.321 -2.184 21.648 1.00 68.31 328 MET A CA 1
ATOM 2482 C C . MET A 1 328 ? 6.467 -2.488 23.148 1.00 68.31 328 MET A C 1
ATOM 2484 O O . MET A 1 328 ? 7.154 -3.453 23.502 1.00 68.31 328 MET A O 1
ATOM 2488 N N . PRO A 1 329 ? 5.820 -1.722 24.047 1.00 55.25 329 PRO A N 1
ATOM 2489 C CA . PRO A 1 329 ? 6.045 -1.859 25.482 1.00 55.25 329 PRO A CA 1
ATOM 2490 C C . PRO A 1 329 ? 5.694 -3.264 25.988 1.00 55.25 329 PRO A C 1
ATOM 2492 O O . PRO A 1 329 ? 4.556 -3.712 25.867 1.00 55.25 329 PRO A O 1
ATOM 2495 N N . GLU A 1 330 ? 6.649 -3.956 26.616 1.00 52.19 330 GLU A N 1
ATOM 2496 C CA . GLU A 1 330 ? 6.452 -5.327 27.124 1.00 52.19 330 GLU A CA 1
ATOM 2497 C C . GLU A 1 330 ? 5.312 -5.436 28.154 1.00 52.19 330 GLU A C 1
ATOM 2499 O O . GLU A 1 330 ? 4.663 -6.474 28.243 1.00 52.19 330 GLU A O 1
ATOM 2504 N N . GLY A 1 331 ? 5.015 -4.356 28.888 1.00 48.16 331 GLY A N 1
ATOM 2505 C CA . GLY A 1 331 ? 3.867 -4.291 29.802 1.00 48.16 331 GLY A CA 1
ATOM 2506 C C . GLY A 1 331 ? 2.502 -4.286 29.098 1.00 48.16 331 GLY A C 1
ATOM 2507 O O . GLY A 1 331 ? 1.526 -4.755 29.668 1.00 48.16 331 GLY A O 1
ATOM 2508 N N . LEU A 1 332 ? 2.427 -3.830 27.843 1.00 48.50 332 LEU A N 1
ATOM 2509 C CA . LEU A 1 332 ? 1.183 -3.753 27.062 1.00 48.50 332 LEU A CA 1
ATOM 2510 C C . LEU A 1 332 ? 0.800 -5.085 26.401 1.00 48.50 332 LEU A C 1
ATOM 2512 O O . LEU A 1 332 ? -0.371 -5.296 26.106 1.00 48.50 332 LEU A O 1
ATOM 2516 N N . LEU A 1 333 ? 1.746 -6.017 26.243 1.00 50.75 333 LEU A N 1
ATOM 2517 C CA . LEU A 1 333 ? 1.442 -7.407 25.869 1.00 50.75 333 LEU A CA 1
ATOM 2518 C C . LEU A 1 333 ? 0.723 -8.170 26.996 1.00 50.75 333 LEU A C 1
ATOM 2520 O O . LEU A 1 333 ? 0.087 -9.184 26.725 1.00 50.75 333 LEU A O 1
ATOM 2524 N N . ALA A 1 334 ? 0.822 -7.687 28.240 1.00 42.03 334 ALA A N 1
ATOM 2525 C CA . ALA A 1 334 ? 0.127 -8.239 29.403 1.00 42.03 334 ALA A CA 1
ATOM 2526 C C . ALA A 1 334 ? -1.209 -7.529 29.712 1.00 42.03 334 ALA A C 1
ATOM 2528 O O . ALA A 1 334 ? -2.091 -8.150 30.298 1.00 42.03 334 ALA A O 1
ATOM 2529 N N . ASP A 1 335 ? -1.359 -6.260 29.304 1.00 37.00 335 ASP A N 1
ATOM 2530 C CA . ASP A 1 335 ? -2.493 -5.381 29.648 1.00 37.00 335 ASP A CA 1
ATOM 2531 C C . ASP A 1 335 ? -3.363 -4.970 28.439 1.00 37.00 335 ASP A C 1
ATOM 2533 O O . ASP A 1 335 ? -4.221 -4.091 28.569 1.00 37.00 335 ASP A O 1
ATOM 2537 N N . ALA A 1 336 ? -3.163 -5.568 27.255 1.00 37.91 336 ALA A N 1
ATOM 2538 C CA . ALA A 1 336 ? -4.032 -5.315 26.107 1.00 37.91 336 ALA A CA 1
ATOM 2539 C C . ALA A 1 336 ? -5.497 -5.535 26.533 1.00 37.91 336 ALA A C 1
ATOM 2541 O O . ALA A 1 336 ? -5.790 -6.558 27.158 1.00 37.91 336 ALA A O 1
ATOM 2542 N N . PRO A 1 337 ? -6.422 -4.597 26.256 1.00 36.00 337 PRO A N 1
ATOM 2543 C CA . PRO A 1 337 ? -7.813 -4.729 26.659 1.00 36.00 337 PRO A CA 1
ATOM 2544 C C . PRO A 1 337 ? -8.467 -5.857 25.855 1.00 36.00 337 PRO A C 1
ATOM 2546 O O . PRO A 1 337 ? -9.119 -5.625 24.841 1.00 36.00 337 PRO A O 1
ATOM 2549 N N . VAL A 1 338 ? -8.294 -7.095 26.313 1.00 42.69 338 VAL A N 1
ATOM 2550 C CA . VAL A 1 338 ? -9.071 -8.242 25.863 1.00 42.69 338 VAL A CA 1
ATOM 2551 C C . VAL A 1 338 ? -10.458 -8.040 26.459 1.00 42.69 338 VAL A C 1
ATOM 2553 O O . VAL A 1 338 ? -10.707 -8.367 27.623 1.00 42.69 338 VAL A O 1
ATOM 2556 N N . GLN A 1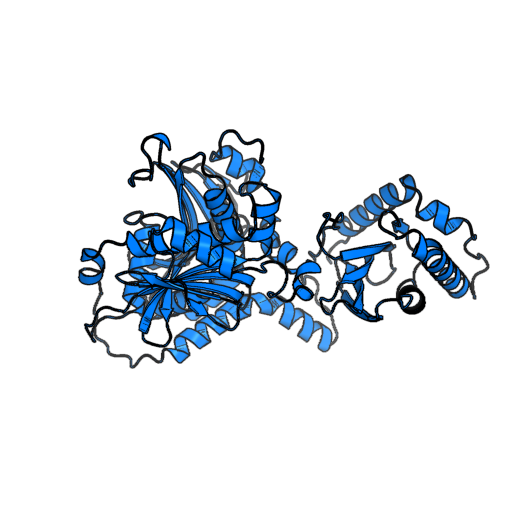 339 ? -11.365 -7.421 25.702 1.00 38.38 339 GLN A N 1
ATOM 2557 C CA . GLN A 1 339 ? -12.779 -7.442 26.060 1.00 38.38 339 GLN A CA 1
ATOM 2558 C C . GLN A 1 339 ? -13.276 -8.877 25.877 1.00 38.38 339 GLN A C 1
ATOM 2560 O O . GLN A 1 339 ? -13.737 -9.280 24.821 1.00 38.38 339 GLN A O 1
ATOM 2565 N N . THR A 1 340 ? -13.104 -9.665 26.932 1.00 33.06 340 THR A N 1
ATOM 2566 C CA . THR A 1 340 ? -13.614 -11.023 27.056 1.00 33.06 340 THR A CA 1
ATOM 2567 C C . THR A 1 340 ? -15.106 -10.955 27.373 1.00 33.06 340 THR A C 1
ATOM 2569 O O . THR A 1 340 ? -15.497 -10.877 28.537 1.00 33.06 340 THR A O 1
ATOM 2572 N N . GLU A 1 341 ? -15.968 -11.024 26.358 1.00 31.02 341 GLU A N 1
ATOM 2573 C CA . GLU A 1 341 ? -17.266 -11.674 26.556 1.00 31.02 341 GLU A CA 1
ATOM 2574 C C . GLU A 1 341 ? -17.167 -13.115 26.032 1.00 31.02 341 GLU A C 1
ATOM 2576 O O . GLU A 1 341 ? -17.053 -13.342 24.829 1.00 31.02 341 GLU A O 1
ATOM 2581 N N . PRO A 1 342 ? -17.135 -14.120 26.928 1.00 29.30 342 PRO A N 1
ATOM 2582 C CA . PRO A 1 342 ? -16.892 -15.505 26.565 1.00 29.30 342 PRO A CA 1
ATOM 2583 C C . PRO A 1 342 ? -18.189 -16.151 26.071 1.00 29.30 342 PRO A C 1
ATOM 2585 O O . PRO A 1 342 ? -18.788 -16.978 26.759 1.00 29.30 342 PRO A O 1
ATOM 2588 N N . GLU A 1 343 ? -18.616 -15.821 24.858 1.00 29.09 343 GLU A N 1
ATOM 2589 C CA . GLU A 1 343 ? -19.405 -16.761 24.066 1.00 29.09 343 GLU A CA 1
ATOM 2590 C C . GLU A 1 343 ? -18.459 -17.445 23.083 1.00 29.09 343 GLU A C 1
ATOM 2592 O O . GLU A 1 343 ? -18.152 -16.940 22.011 1.00 29.09 343 GLU A O 1
ATOM 2597 N N . LEU A 1 344 ? -17.962 -18.613 23.511 1.00 29.20 344 LEU A N 1
ATOM 2598 C CA . LEU A 1 344 ? -17.176 -19.571 22.732 1.00 29.20 344 LEU A CA 1
ATOM 2599 C C . LEU A 1 344 ? -17.922 -19.966 21.445 1.00 29.20 344 LEU A C 1
ATOM 2601 O O . LEU A 1 344 ? -18.496 -21.053 21.341 1.00 29.20 344 LEU A O 1
ATOM 2605 N N . PHE A 1 345 ? -17.872 -19.112 20.430 1.00 32.44 345 PHE A N 1
ATOM 2606 C CA . PHE A 1 345 ? -17.924 -19.572 19.058 1.00 32.44 345 PHE A CA 1
ATOM 2607 C C . PHE A 1 345 ? -16.600 -20.279 18.798 1.00 32.44 345 PHE A C 1
ATOM 2609 O O . PHE A 1 345 ? -15.532 -19.677 18.845 1.00 32.44 345 PHE A O 1
ATOM 2616 N N . GLN A 1 346 ? -16.667 -21.591 18.568 1.00 33.25 346 GLN A N 1
ATOM 2617 C CA . GLN A 1 346 ? -15.553 -22.339 17.996 1.00 33.25 346 GLN A CA 1
ATOM 2618 C C . GLN A 1 346 ? -15.220 -21.692 16.652 1.00 33.25 346 GLN A C 1
ATOM 2620 O O . GLN A 1 346 ? -15.917 -21.899 15.659 1.00 33.25 346 GLN A O 1
ATOM 2625 N N . ARG A 1 347 ? -14.216 -20.820 16.668 1.00 44.97 347 ARG A N 1
ATOM 2626 C CA . ARG A 1 347 ? -13.821 -20.013 15.529 1.00 44.97 347 ARG A CA 1
ATOM 2627 C C . ARG A 1 347 ? -13.009 -20.876 14.580 1.00 44.97 347 ARG A C 1
ATOM 2629 O O . ARG A 1 347 ? -12.084 -21.561 15.006 1.00 44.97 347 ARG A O 1
ATOM 2636 N N . ASP A 1 348 ? -13.372 -20.842 13.306 1.00 49.00 348 ASP A N 1
ATOM 2637 C CA . ASP A 1 348 ? -12.598 -21.479 12.250 1.00 49.00 348 ASP A CA 1
ATOM 2638 C C . ASP A 1 348 ? -11.654 -20.423 11.641 1.00 49.00 348 ASP A C 1
ATOM 2640 O O . ASP A 1 348 ? -12.126 -19.569 10.882 1.00 49.00 348 ASP A O 1
ATOM 2644 N N . PRO A 1 349 ? -10.347 -20.413 11.978 1.00 49.91 349 PRO A N 1
ATOM 2645 C CA . PRO A 1 349 ? -9.385 -19.475 11.394 1.00 49.91 349 PRO A CA 1
ATOM 2646 C C . PRO A 1 349 ? -9.343 -19.568 9.861 1.00 49.91 349 PRO A C 1
ATOM 2648 O O . PRO A 1 349 ? -9.108 -18.562 9.192 1.00 49.91 349 PRO A O 1
ATOM 2651 N N . THR A 1 350 ? -9.684 -20.727 9.286 1.00 55.97 350 THR A N 1
ATOM 2652 C CA . THR A 1 350 ? -9.808 -20.903 7.836 1.00 55.97 350 THR A CA 1
ATOM 2653 C C . THR A 1 350 ? -10.978 -20.100 7.259 1.00 55.97 350 THR A C 1
ATOM 2655 O O . THR A 1 350 ? -10.881 -19.599 6.142 1.00 55.97 350 THR A O 1
ATOM 2658 N N . ALA A 1 351 ? -12.073 -19.904 7.999 1.00 57.62 351 ALA A N 1
ATOM 2659 C CA . ALA A 1 351 ? -13.227 -19.144 7.515 1.00 57.62 351 ALA A CA 1
ATOM 2660 C C . ALA A 1 351 ? -12.948 -17.633 7.428 1.00 57.62 351 ALA A C 1
ATOM 2662 O O . ALA A 1 351 ? -13.331 -16.998 6.441 1.00 57.62 351 ALA A O 1
ATOM 2663 N N . SER A 1 352 ? -12.261 -17.056 8.421 1.00 60.88 352 SER A N 1
ATOM 2664 C CA . SER A 1 352 ? -11.843 -15.643 8.389 1.00 60.88 352 SER A CA 1
ATOM 2665 C C . SER A 1 352 ? -10.846 -15.384 7.261 1.00 60.88 352 SER A C 1
ATOM 2667 O O . SER A 1 352 ? -10.969 -14.390 6.549 1.00 60.88 352 SER A O 1
ATOM 2669 N N . GLU A 1 353 ? -9.911 -16.308 7.046 1.00 63.38 353 GLU A N 1
ATOM 2670 C CA . GLU A 1 353 ? -8.925 -16.220 5.971 1.00 63.38 353 GLU A CA 1
ATOM 2671 C C . GLU A 1 353 ? -9.566 -16.342 4.584 1.00 63.38 353 GLU A C 1
ATOM 2673 O O . GLU A 1 353 ? -9.317 -15.506 3.718 1.00 63.38 353 GLU A O 1
ATOM 2678 N N . LEU A 1 354 ? -10.476 -17.302 4.384 1.00 54.03 354 LEU A N 1
ATOM 2679 C CA . LEU A 1 354 ? -11.264 -17.407 3.151 1.00 54.03 354 LEU A CA 1
ATOM 2680 C C . LEU A 1 354 ? -12.124 -16.161 2.911 1.00 54.03 354 LEU A C 1
ATOM 2682 O O . LEU A 1 354 ? -12.274 -15.730 1.769 1.00 54.03 354 LEU A O 1
ATOM 2686 N N . THR A 1 355 ? -12.664 -15.562 3.973 1.00 62.88 355 THR A N 1
ATOM 2687 C CA . THR A 1 355 ? -13.424 -14.308 3.880 1.00 62.88 355 THR A CA 1
ATOM 2688 C C . THR A 1 355 ? -12.516 -13.150 3.477 1.00 62.88 355 THR A C 1
ATOM 2690 O O . THR A 1 355 ? -12.858 -12.412 2.560 1.00 62.88 355 THR A O 1
ATOM 2693 N N . ALA A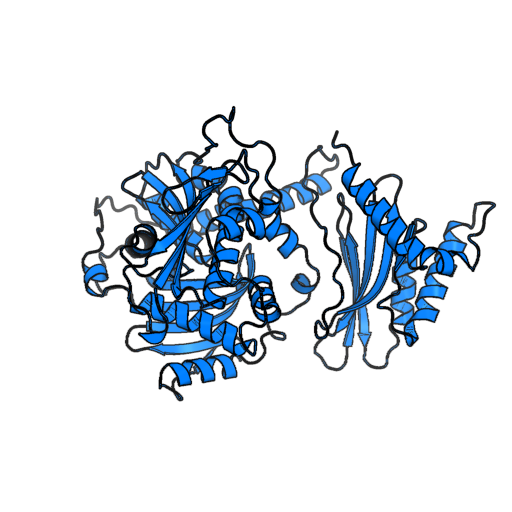 1 356 ? -11.335 -13.017 4.085 1.00 60.03 356 ALA A N 1
ATOM 2694 C CA . ALA A 1 356 ? -10.345 -12.012 3.706 1.00 60.03 356 ALA A CA 1
ATOM 2695 C C . ALA A 1 356 ? -9.871 -12.197 2.256 1.00 60.03 356 ALA A C 1
ATOM 2697 O O . ALA A 1 356 ? -9.786 -11.223 1.514 1.00 60.03 356 ALA A O 1
ATOM 2698 N N . MET A 1 357 ? -9.652 -13.436 1.810 1.00 58.59 357 MET A N 1
ATOM 2699 C CA . MET A 1 357 ? -9.372 -13.743 0.405 1.00 58.59 357 MET A CA 1
ATOM 2700 C C . MET A 1 357 ? -10.539 -13.373 -0.518 1.00 58.59 357 MET A C 1
ATOM 2702 O O . MET A 1 357 ? -10.307 -12.848 -1.602 1.00 58.59 357 MET A O 1
ATOM 2706 N N . GLY A 1 358 ? -11.784 -13.615 -0.099 1.00 54.78 358 GLY A N 1
ATOM 2707 C CA . GLY A 1 358 ? -12.982 -13.194 -0.829 1.00 54.78 358 GLY A CA 1
ATOM 2708 C C . GLY A 1 358 ? -13.113 -11.672 -0.922 1.00 54.78 358 GLY A C 1
ATOM 2709 O O . GLY A 1 358 ? -13.473 -11.152 -1.973 1.00 54.78 358 GLY A O 1
ATOM 2710 N N . VAL A 1 359 ? -12.744 -10.948 0.138 1.00 61.69 359 VAL A N 1
ATOM 2711 C CA . VAL A 1 359 ? -12.649 -9.482 0.127 1.00 61.69 359 VAL A CA 1
ATOM 2712 C C . VAL A 1 359 ? -11.548 -9.027 -0.833 1.00 61.69 359 VAL A C 1
ATOM 2714 O O . VAL A 1 359 ? -11.800 -8.170 -1.670 1.00 61.69 359 VAL A O 1
ATOM 2717 N N . LEU A 1 360 ? -10.357 -9.633 -0.790 1.00 62.06 360 LEU A N 1
ATOM 2718 C CA . LEU A 1 360 ? -9.266 -9.331 -1.728 1.00 62.06 360 LEU A CA 1
ATOM 2719 C C . LEU A 1 360 ? -9.620 -9.677 -3.177 1.00 62.06 360 LEU A C 1
ATOM 2721 O O . LEU A 1 360 ? -9.113 -9.033 -4.093 1.00 62.06 360 LEU A O 1
ATOM 2725 N N . ALA A 1 361 ? -10.522 -10.636 -3.401 1.00 56.44 361 ALA A N 1
ATOM 2726 C CA . ALA A 1 361 ? -11.016 -10.946 -4.735 1.00 56.44 361 ALA A CA 1
ATOM 2727 C C . ALA A 1 361 ? -11.699 -9.750 -5.408 1.00 56.44 361 ALA A C 1
ATOM 2729 O O . ALA A 1 361 ? -11.649 -9.651 -6.636 1.00 56.44 361 ALA A O 1
ATOM 2730 N N . SER A 1 362 ? -12.230 -8.789 -4.639 1.00 61.09 362 SER A N 1
ATOM 2731 C CA . SER A 1 362 ? -12.779 -7.545 -5.190 1.00 61.09 362 SER A CA 1
ATOM 2732 C C . SER A 1 362 ? -11.744 -6.726 -5.968 1.00 61.09 362 SER A C 1
ATOM 2734 O O . SER A 1 362 ? -12.120 -6.000 -6.884 1.00 61.09 362 SER A O 1
ATOM 2736 N N . LEU A 1 363 ? -10.446 -6.884 -5.677 1.00 59.44 363 LEU A N 1
ATOM 2737 C CA . LEU A 1 363 ? -9.363 -6.227 -6.415 1.00 59.44 363 LEU A CA 1
ATOM 2738 C C . LEU A 1 363 ? -9.250 -6.730 -7.858 1.00 59.44 363 LEU A C 1
ATOM 2740 O O . LEU A 1 363 ? -8.835 -5.981 -8.739 1.00 59.44 363 LEU A O 1
ATOM 2744 N N . TRP A 1 364 ? -9.600 -7.995 -8.106 1.00 48.44 364 TRP A N 1
ATOM 2745 C CA . TRP A 1 364 ? -9.561 -8.594 -9.444 1.00 48.44 364 TRP A CA 1
ATOM 2746 C C . TRP A 1 364 ? -10.940 -8.732 -10.064 1.00 48.44 364 TRP A C 1
ATOM 2748 O O . TRP A 1 364 ? -11.017 -8.957 -11.267 1.00 48.44 364 TRP A O 1
ATOM 2758 N N . GLN A 1 365 ? -12.015 -8.591 -9.284 1.00 47.50 365 GLN A N 1
ATOM 2759 C CA . GLN A 1 365 ? -13.385 -8.756 -9.756 1.00 47.50 365 GLN A CA 1
ATOM 2760 C C . GLN A 1 365 ? -13.682 -7.910 -11.004 1.00 47.50 365 GLN A C 1
ATOM 2762 O O . GLN A 1 365 ? -14.187 -8.486 -11.957 1.00 47.50 365 GLN A O 1
ATOM 2767 N N . PRO A 1 366 ? -13.262 -6.633 -11.120 1.00 47.75 366 PRO A N 1
ATOM 2768 C CA . PRO A 1 366 ? -13.438 -5.875 -12.361 1.00 47.75 366 PRO A CA 1
ATOM 2769 C C . PRO A 1 366 ? -12.711 -6.488 -13.568 1.00 47.75 366 PRO A C 1
ATOM 2771 O O . PRO A 1 366 ? -13.225 -6.455 -14.682 1.00 47.75 366 PRO A O 1
ATOM 2774 N N . SER A 1 367 ? -11.530 -7.079 -13.359 1.00 39.72 367 SER A N 1
ATOM 2775 C CA . SER A 1 367 ? -10.766 -7.765 -14.413 1.00 39.72 367 SER A CA 1
ATOM 2776 C C . SER A 1 367 ? -11.381 -9.119 -14.776 1.00 39.72 367 SER A C 1
ATOM 2778 O O . SER A 1 367 ? -11.450 -9.471 -15.949 1.00 39.72 367 SER A O 1
ATOM 2780 N N . ILE A 1 368 ? -11.863 -9.869 -13.782 1.00 34.72 368 ILE A N 1
ATOM 2781 C CA . ILE A 1 368 ? -12.561 -11.147 -13.957 1.00 34.72 368 ILE A CA 1
ATOM 2782 C C . ILE A 1 368 ? -13.893 -10.913 -14.669 1.00 34.72 368 ILE A C 1
ATOM 2784 O O . ILE A 1 368 ? -14.166 -11.577 -15.661 1.00 34.72 368 ILE A O 1
ATOM 2788 N N . ASP A 1 369 ? -14.680 -9.934 -14.233 1.00 39.03 369 ASP A N 1
ATOM 2789 C CA . ASP A 1 369 ? -15.944 -9.546 -14.854 1.00 39.03 369 ASP A CA 1
ATOM 2790 C C . ASP A 1 369 ? -15.719 -9.038 -16.274 1.00 39.03 369 ASP A C 1
ATOM 2792 O O . ASP A 1 369 ? -16.477 -9.408 -17.162 1.00 39.03 369 ASP A O 1
ATOM 2796 N N . ALA A 1 370 ? -14.656 -8.272 -16.536 1.00 37.97 370 ALA A N 1
ATOM 2797 C CA . ALA A 1 370 ? -14.297 -7.862 -17.892 1.00 37.97 370 ALA A CA 1
ATOM 2798 C C . ALA A 1 370 ? -13.940 -9.063 -18.786 1.00 37.97 370 ALA A C 1
ATOM 2800 O O . ALA A 1 370 ? -14.397 -9.125 -19.926 1.00 37.97 370 ALA A O 1
ATOM 2801 N N . VAL A 1 371 ? -13.186 -10.045 -18.276 1.00 30.50 371 VAL A N 1
ATOM 2802 C CA . VAL A 1 371 ? -12.845 -11.281 -19.007 1.00 30.50 371 VAL A CA 1
ATOM 2803 C C . VAL A 1 371 ? -14.082 -12.153 -19.240 1.00 30.50 371 VAL A C 1
ATOM 2805 O O . VAL A 1 371 ? -14.310 -12.595 -20.362 1.00 30.50 371 VAL A O 1
ATOM 2808 N N . LEU A 1 372 ? -14.917 -12.364 -18.222 1.00 32.00 372 LEU A N 1
ATOM 2809 C CA . LEU A 1 372 ? -16.149 -13.152 -18.319 1.00 32.00 372 LEU A CA 1
ATOM 2810 C C . LEU A 1 372 ? -17.180 -12.477 -19.239 1.00 32.00 372 LEU A C 1
ATOM 2812 O O . LEU A 1 372 ? -17.793 -13.141 -20.070 1.00 32.00 372 LEU A O 1
ATOM 2816 N N . THR A 1 373 ? -17.299 -11.150 -19.176 1.00 33.62 373 THR A N 1
ATOM 2817 C CA . THR A 1 373 ? -18.158 -10.349 -20.068 1.00 33.62 373 THR A CA 1
ATOM 2818 C C . THR A 1 373 ? -17.636 -10.350 -21.508 1.00 33.62 373 THR A C 1
ATOM 2820 O O . THR A 1 373 ? -18.424 -10.411 -22.453 1.00 33.62 373 THR A O 1
ATOM 2823 N N . ALA A 1 374 ? -16.313 -10.346 -21.706 1.00 30.98 374 ALA A N 1
ATOM 2824 C CA . ALA A 1 374 ? -15.696 -10.505 -23.023 1.00 30.98 374 ALA A CA 1
ATOM 2825 C C . ALA A 1 374 ? -15.894 -11.919 -23.603 1.00 30.98 374 ALA A C 1
ATOM 2827 O O . ALA A 1 374 ? -15.946 -12.075 -24.824 1.00 30.98 374 ALA A O 1
ATOM 2828 N N . MET A 1 375 ? -16.044 -12.939 -22.751 1.00 28.41 375 MET A N 1
ATOM 2829 C CA . MET A 1 375 ? -16.301 -14.324 -23.161 1.00 28.41 375 MET A CA 1
ATOM 2830 C C . MET A 1 375 ? -17.764 -14.591 -23.563 1.00 28.41 375 MET A C 1
ATOM 2832 O O . MET A 1 375 ? -17.987 -15.471 -24.395 1.00 28.41 375 MET A O 1
ATOM 2836 N N . ASP A 1 376 ? -18.736 -13.821 -23.055 1.00 30.50 376 ASP A N 1
ATOM 2837 C CA . ASP A 1 376 ? -20.180 -14.050 -23.278 1.00 30.50 376 ASP A CA 1
ATOM 2838 C C . ASP A 1 376 ? -20.849 -13.150 -24.344 1.00 30.50 376 ASP A C 1
ATOM 2840 O O . ASP A 1 376 ? -22.035 -13.305 -24.634 1.00 30.50 376 ASP A O 1
ATOM 2844 N N . GLY A 1 377 ? -20.104 -12.267 -25.016 1.00 38.47 377 GLY A N 1
ATOM 2845 C CA . GLY A 1 377 ? -20.563 -11.613 -26.247 1.00 38.47 377 GLY A CA 1
ATOM 2846 C C . GLY A 1 377 ? -21.715 -10.609 -26.087 1.00 38.47 377 GLY A C 1
ATOM 2847 O O . GLY A 1 377 ? -22.803 -10.843 -26.596 1.00 38.47 377 GLY A O 1
ATOM 2848 N N . GLN A 1 378 ? -21.448 -9.462 -25.456 1.00 31.97 378 GLN A N 1
ATOM 2849 C CA . GLN A 1 378 ? -21.936 -8.106 -25.792 1.00 31.97 378 GLN A CA 1
ATOM 2850 C C . GLN A 1 378 ? -21.406 -7.146 -24.715 1.00 31.97 378 GLN A C 1
ATOM 2852 O O . GLN A 1 378 ? -21.811 -7.228 -23.562 1.00 31.97 378 GLN A O 1
ATOM 2857 N N . VAL A 1 379 ? -20.474 -6.265 -25.090 1.00 30.86 379 VAL A N 1
ATOM 2858 C CA . VAL A 1 379 ? -19.777 -5.323 -24.193 1.00 30.86 379 VAL A CA 1
ATOM 2859 C C . VAL A 1 379 ? -20.748 -4.237 -23.687 1.00 30.86 379 VAL A C 1
ATOM 2861 O O . VAL A 1 379 ? -21.258 -3.482 -24.517 1.00 30.86 379 VAL A O 1
ATOM 2864 N N . PRO A 1 380 ? -21.006 -4.105 -22.370 1.00 26.06 380 PRO A N 1
ATOM 2865 C CA . PRO A 1 380 ? -21.663 -2.936 -21.788 1.00 26.06 380 PRO A CA 1
ATOM 2866 C C . PRO A 1 380 ? -20.662 -1.784 -21.610 1.00 26.06 380 PRO A C 1
ATOM 2868 O O . PRO A 1 380 ? -19.497 -2.003 -21.276 1.00 26.06 380 PRO A O 1
ATOM 2871 N N . ALA A 1 381 ? -21.124 -0.552 -21.818 1.00 27.48 381 ALA A N 1
ATOM 2872 C CA . ALA A 1 381 ? -20.335 0.663 -21.655 1.00 27.48 381 ALA A CA 1
ATOM 2873 C C . ALA A 1 381 ? -19.851 0.842 -20.200 1.00 27.48 381 ALA A C 1
ATOM 2875 O O . ALA A 1 381 ? -20.651 0.780 -19.267 1.00 27.48 381 ALA A O 1
ATOM 2876 N N . GLY A 1 382 ? -18.545 1.084 -20.018 1.00 31.84 382 GLY A N 1
ATOM 2877 C CA . GLY A 1 382 ? -17.974 1.556 -18.748 1.00 31.84 382 GLY A CA 1
ATOM 2878 C C . GLY A 1 382 ? -16.839 0.738 -18.115 1.00 31.84 382 GLY A C 1
ATOM 2879 O O . GLY A 1 382 ? -16.362 1.132 -17.057 1.00 31.84 382 GLY A O 1
ATOM 2880 N N . SER A 1 383 ? -16.361 -0.359 -18.713 1.00 23.83 383 SER A N 1
ATOM 2881 C CA . SER A 1 383 ? -15.218 -1.109 -18.157 1.00 23.83 383 SER A CA 1
ATOM 2882 C C . SER A 1 383 ? -13.873 -0.396 -18.409 1.00 23.83 383 SER A C 1
ATOM 2884 O O . SER A 1 383 ? -13.536 -0.075 -19.552 1.00 23.83 383 SER A O 1
ATOM 2886 N N . ASP A 1 384 ? -13.156 -0.140 -17.311 1.00 29.33 384 ASP A N 1
ATOM 2887 C CA . ASP A 1 384 ? -12.096 0.856 -17.074 1.00 29.33 384 ASP A CA 1
ATOM 2888 C C . ASP A 1 384 ? -10.820 0.713 -17.938 1.00 29.33 384 ASP A C 1
ATOM 2890 O O . ASP A 1 384 ? -10.344 -0.385 -18.224 1.00 29.33 384 ASP A O 1
ATOM 2894 N N . ARG A 1 385 ? -10.260 1.860 -18.350 1.00 36.44 385 ARG A N 1
ATOM 2895 C CA . ARG A 1 385 ? -9.348 2.040 -19.502 1.00 36.44 385 ARG A CA 1
ATOM 2896 C C . ARG A 1 385 ? -8.079 2.846 -19.172 1.00 36.44 385 ARG A C 1
ATOM 2898 O O . ARG A 1 385 ? -7.861 3.917 -19.743 1.00 36.44 385 ARG A O 1
ATOM 2905 N N . ARG A 1 386 ? -7.221 2.406 -18.243 1.00 31.78 386 ARG A N 1
ATOM 2906 C CA . ARG A 1 386 ? -6.041 3.206 -17.822 1.00 31.78 386 ARG A CA 1
ATOM 2907 C C . ARG A 1 386 ? -4.734 2.409 -17.796 1.00 31.78 386 ARG A C 1
ATOM 2909 O O . ARG A 1 386 ? -4.282 1.929 -16.768 1.00 31.78 386 ARG A O 1
ATOM 2916 N N . LEU A 1 387 ? -4.112 2.316 -18.973 1.00 26.44 387 LEU A N 1
ATOM 2917 C CA . LEU A 1 387 ? -2.817 1.678 -19.239 1.00 26.44 387 LEU A CA 1
ATOM 2918 C C . LEU A 1 387 ? -1.943 2.634 -20.071 1.00 26.44 387 LEU A C 1
ATOM 2920 O O . LEU A 1 387 ? -1.806 2.504 -21.286 1.00 26.44 387 LEU A O 1
ATOM 2924 N N . LEU A 1 388 ? -1.405 3.674 -19.426 1.00 26.95 388 LEU A N 1
ATOM 2925 C CA . LEU A 1 388 ? -0.716 4.782 -20.098 1.00 26.95 388 LEU A CA 1
ATOM 2926 C C . LEU A 1 388 ? 0.534 5.209 -19.316 1.00 26.95 388 LEU A C 1
ATOM 2928 O O . LEU A 1 388 ? 0.388 5.892 -18.318 1.00 26.95 388 LEU A O 1
ATOM 2932 N N . LEU A 1 389 ? 1.745 4.846 -19.777 1.00 27.66 389 LEU A N 1
ATOM 2933 C CA . LEU A 1 389 ? 2.994 5.642 -19.682 1.00 27.66 389 LEU A CA 1
ATOM 2934 C C . LEU A 1 389 ? 4.144 4.948 -20.455 1.00 27.66 389 LEU A C 1
ATOM 2936 O O . LEU A 1 389 ? 4.479 3.785 -20.227 1.00 27.66 389 LEU A O 1
ATOM 2940 N N . LEU A 1 390 ? 4.722 5.639 -21.444 1.00 27.70 390 LEU A N 1
ATOM 2941 C CA . LEU A 1 390 ? 5.881 5.222 -22.260 1.00 27.70 390 LEU A CA 1
ATOM 2942 C C . LEU A 1 390 ? 7.160 5.147 -21.401 1.00 27.70 390 LEU A C 1
ATOM 2944 O O . LEU A 1 390 ? 7.545 6.182 -20.855 1.00 27.70 390 LEU A O 1
ATOM 2948 N N . PRO A 1 391 ? 7.858 3.998 -21.291 1.00 33.19 391 PRO A N 1
ATOM 2949 C CA . PRO A 1 391 ? 9.179 3.984 -20.687 1.00 33.19 391 PRO A CA 1
ATOM 2950 C C . PRO A 1 391 ? 10.162 4.651 -21.652 1.00 33.19 391 PRO A C 1
ATOM 2952 O O . PRO A 1 391 ? 10.348 4.204 -22.783 1.00 33.19 391 PRO A O 1
ATOM 2955 N N . ARG A 1 392 ? 10.833 5.714 -21.201 1.00 29.27 392 ARG A N 1
ATOM 2956 C CA . ARG A 1 392 ? 12.191 5.962 -21.691 1.00 29.27 392 ARG A CA 1
ATOM 2957 C C . ARG A 1 392 ? 13.090 4.902 -21.046 1.00 29.27 392 ARG A C 1
ATOM 2959 O O . ARG A 1 392 ? 12.938 4.672 -19.847 1.00 29.27 392 ARG A O 1
ATOM 2966 N N . PRO A 1 393 ? 13.996 4.256 -21.794 1.00 33.78 393 PRO A N 1
ATOM 2967 C CA . PRO A 1 393 ? 14.866 3.232 -21.234 1.00 33.78 393 PRO A CA 1
ATOM 2968 C C . PRO A 1 393 ? 15.744 3.836 -20.132 1.00 33.78 393 PRO A C 1
ATOM 2970 O O . PRO A 1 393 ? 16.523 4.757 -20.381 1.00 33.78 393 PRO A O 1
ATOM 2973 N N . HIS A 1 394 ? 15.612 3.316 -18.911 1.00 32.56 394 HIS A N 1
ATOM 2974 C CA . HIS A 1 394 ? 16.591 3.545 -17.855 1.00 32.56 394 HIS A CA 1
ATOM 2975 C C . HIS A 1 394 ? 17.825 2.686 -18.181 1.00 32.56 394 HIS A C 1
ATOM 2977 O O . HIS A 1 394 ? 17.663 1.478 -18.422 1.00 32.56 394 HIS A O 1
ATOM 2983 N N . PRO A 1 395 ? 19.047 3.253 -18.212 1.00 32.50 395 PRO A N 1
ATOM 2984 C CA . PRO A 1 395 ? 20.266 2.457 -18.313 1.00 32.50 395 PRO A CA 1
ATOM 2985 C C . PRO A 1 395 ? 20.275 1.407 -17.191 1.00 32.50 395 PRO A C 1
ATOM 2987 O O . PRO A 1 395 ? 20.145 1.781 -16.028 1.00 32.50 395 PRO A O 1
ATOM 2990 N N . GLY A 1 396 ? 20.367 0.117 -17.543 1.00 37.69 396 GLY A N 1
ATOM 2991 C CA . GLY A 1 396 ? 20.397 -1.008 -16.589 1.00 37.69 396 GLY A CA 1
ATOM 2992 C C . GLY A 1 396 ? 19.137 -1.888 -16.515 1.00 37.69 396 GLY A C 1
ATOM 2993 O O . GLY A 1 396 ? 19.196 -2.962 -15.933 1.00 37.69 396 GLY A O 1
ATOM 2994 N N . SER A 1 397 ? 18.022 -1.503 -17.148 1.00 40.31 397 SER A N 1
ATOM 2995 C CA . SER A 1 397 ? 16.725 -2.212 -17.035 1.00 40.31 397 SER A CA 1
ATOM 2996 C C . SER A 1 397 ? 16.630 -3.583 -17.731 1.00 40.31 397 SER A C 1
ATOM 2998 O O . SER A 1 397 ? 15.639 -4.290 -17.557 1.00 40.31 397 SER A O 1
ATOM 3000 N N . GLY A 1 398 ? 17.620 -3.971 -18.545 1.00 51.38 398 GLY A N 1
ATOM 3001 C CA . GLY A 1 398 ? 17.595 -5.230 -19.308 1.00 51.38 398 GLY A CA 1
ATOM 3002 C C . GLY A 1 398 ? 16.543 -5.290 -20.429 1.00 51.38 398 GLY A C 1
ATOM 3003 O O . GLY A 1 398 ? 16.419 -6.328 -21.082 1.00 51.38 398 GLY A O 1
ATOM 3004 N N . VAL A 1 399 ? 15.813 -4.191 -20.665 1.00 53.03 399 VAL A N 1
ATOM 3005 C CA . VAL A 1 399 ? 14.815 -4.027 -21.730 1.00 53.03 399 VAL A CA 1
ATOM 3006 C C . VAL A 1 399 ? 15.370 -3.086 -22.799 1.00 53.03 399 VAL A C 1
ATOM 3008 O O . VAL A 1 399 ? 15.662 -1.920 -22.538 1.00 53.03 399 VAL A O 1
ATOM 3011 N N . GLU A 1 400 ? 15.500 -3.595 -24.017 1.00 66.62 400 GLU A N 1
ATOM 3012 C CA . GLU A 1 400 ? 16.026 -2.894 -25.186 1.00 66.62 400 GLU A CA 1
ATOM 3013 C C . GLU A 1 400 ? 14.878 -2.682 -26.193 1.00 66.62 400 GLU A C 1
ATOM 3015 O O . GLU A 1 400 ? 14.507 -3.617 -26.912 1.00 66.62 400 GLU A O 1
ATOM 3020 N N . PRO A 1 401 ? 14.242 -1.494 -26.223 1.00 63.88 401 PRO A N 1
ATOM 3021 C CA . PRO A 1 401 ? 13.149 -1.226 -27.153 1.00 63.88 401 PRO A CA 1
ATOM 3022 C C . PRO A 1 401 ? 13.667 -1.223 -28.595 1.00 63.88 401 PRO A C 1
ATOM 3024 O O . PRO A 1 401 ? 14.560 -0.458 -28.937 1.00 63.88 401 PRO A O 1
ATOM 3027 N N . ILE A 1 402 ? 13.084 -2.057 -29.455 1.00 77.81 402 ILE A N 1
ATOM 3028 C CA . ILE A 1 402 ? 13.463 -2.153 -30.870 1.00 77.81 402 ILE A CA 1
ATOM 3029 C C . ILE A 1 402 ? 12.717 -1.100 -31.684 1.00 77.81 402 ILE A C 1
ATOM 3031 O O . ILE A 1 402 ? 13.318 -0.400 -32.490 1.00 77.81 402 ILE A O 1
ATOM 3035 N N . VAL A 1 403 ? 11.399 -1.009 -31.506 1.00 78.62 403 VAL A N 1
ATOM 3036 C CA . VAL A 1 403 ? 10.549 -0.070 -32.245 1.00 78.62 403 VAL A CA 1
ATOM 3037 C C . VAL A 1 403 ? 9.250 0.164 -31.491 1.00 78.62 403 VAL A C 1
ATOM 3039 O O . VAL A 1 403 ? 8.706 -0.753 -30.874 1.00 78.62 403 VAL A O 1
ATOM 3042 N N . THR A 1 404 ? 8.751 1.394 -31.540 1.00 75.44 404 THR A N 1
ATOM 3043 C CA . THR A 1 404 ? 7.423 1.757 -31.036 1.00 75.44 404 THR A CA 1
ATOM 3044 C C . THR A 1 404 ? 6.633 2.447 -32.135 1.00 75.44 404 THR A C 1
ATOM 3046 O O . THR A 1 404 ? 7.196 3.243 -32.872 1.00 75.44 404 THR A O 1
ATOM 3049 N N . TRP A 1 405 ? 5.338 2.185 -32.265 1.00 78.00 405 TRP A N 1
ATOM 3050 C CA . TRP A 1 405 ? 4.497 2.878 -33.239 1.00 78.00 405 TRP A CA 1
ATOM 3051 C C . TRP A 1 405 ? 3.092 3.123 -32.713 1.00 78.00 405 TRP A C 1
ATOM 3053 O O . TRP A 1 405 ? 2.555 2.339 -31.931 1.00 78.00 405 TRP A O 1
ATOM 3063 N N . GLY A 1 406 ? 2.500 4.232 -33.142 1.00 69.44 406 GLY A N 1
ATOM 3064 C CA . GLY A 1 406 ? 1.105 4.567 -32.869 1.00 69.44 406 GLY A CA 1
ATOM 3065 C C . GLY A 1 406 ? 0.236 4.308 -34.090 1.00 69.44 406 GLY A C 1
ATOM 3066 O O . GLY A 1 406 ? 0.670 4.559 -35.207 1.00 69.44 406 GLY A O 1
ATOM 3067 N N . SER A 1 407 ? -0.997 3.864 -33.887 1.00 74.44 407 SER A N 1
ATOM 3068 C CA . SER A 1 407 ? -2.009 3.613 -34.921 1.00 74.44 407 SER A CA 1
ATOM 3069 C C . SER A 1 407 ? -3.368 4.140 -34.455 1.00 74.44 407 SER A C 1
ATOM 3071 O O . SER A 1 407 ? -3.628 4.225 -33.252 1.00 74.44 407 SER A O 1
ATOM 3073 N N . LEU A 1 408 ? -4.214 4.536 -35.404 1.00 64.88 408 LEU A N 1
ATOM 3074 C CA . LEU A 1 408 ? -5.589 4.975 -35.166 1.00 64.88 408 LEU A CA 1
ATOM 3075 C C . LEU A 1 408 ? -6.491 4.048 -35.977 1.00 64.88 408 LEU A C 1
ATOM 3077 O O . LEU A 1 408 ? -6.627 4.250 -37.180 1.00 64.88 408 LEU A O 1
ATOM 3081 N N . ASP A 1 409 ? -7.037 3.014 -35.347 1.00 61.38 409 ASP A N 1
ATOM 3082 C CA . ASP A 1 409 ? -7.798 1.989 -36.060 1.00 61.38 409 ASP A CA 1
ATOM 3083 C C . ASP A 1 409 ? -9.322 2.226 -35.961 1.00 61.38 409 ASP A C 1
ATOM 3085 O O . ASP A 1 409 ? -9.829 2.747 -34.960 1.00 61.38 409 ASP A O 1
ATOM 3089 N N . GLY A 1 410 ? -10.054 1.876 -37.024 1.00 47.69 410 GLY A N 1
ATOM 3090 C CA . GLY A 1 410 ? -11.447 2.257 -37.316 1.00 47.69 410 GLY A CA 1
ATOM 3091 C C . GLY A 1 410 ? -12.542 1.474 -36.580 1.00 47.69 410 GLY A C 1
ATOM 3092 O O . GLY A 1 410 ? -13.719 1.643 -36.902 1.00 47.69 410 GLY A O 1
ATOM 3093 N N . GLY A 1 411 ? -12.177 0.631 -35.610 1.00 45.78 411 GLY A N 1
ATOM 3094 C CA . GLY A 1 411 ? -13.114 -0.148 -34.789 1.00 45.78 411 GLY A CA 1
ATOM 3095 C C . GLY A 1 411 ? -12.770 -0.190 -33.296 1.00 45.78 411 GLY A C 1
ATOM 3096 O O . GLY A 1 411 ? -13.676 -0.083 -32.474 1.00 45.78 411 GLY A O 1
ATOM 3097 N N . ASP A 1 412 ? -11.479 -0.268 -32.943 1.00 45.19 412 ASP A N 1
ATOM 3098 C CA . ASP A 1 412 ? -11.018 -0.469 -31.556 1.00 45.19 412 ASP A CA 1
ATOM 3099 C C . ASP A 1 412 ? -10.348 0.766 -30.911 1.00 45.19 412 ASP A C 1
ATOM 3101 O O . ASP A 1 412 ? -10.065 0.756 -29.709 1.00 45.19 412 ASP A O 1
ATOM 3105 N N . GLY A 1 413 ? -10.129 1.855 -31.661 1.00 58.81 413 GLY A N 1
ATOM 3106 C CA . GLY A 1 413 ? -9.554 3.111 -31.163 1.00 58.81 413 GLY A CA 1
ATOM 3107 C C . GLY A 1 413 ? -8.024 3.215 -31.262 1.00 58.81 413 GLY A C 1
ATOM 3108 O O . GLY A 1 413 ? -7.344 2.374 -31.846 1.00 58.81 413 GLY A O 1
ATOM 3109 N N . ALA A 1 414 ? -7.466 4.308 -30.729 1.00 59.91 414 ALA A N 1
ATOM 3110 C CA . ALA A 1 414 ? -6.039 4.627 -30.819 1.00 59.91 414 ALA A CA 1
ATOM 3111 C C . ALA A 1 414 ? -5.157 3.632 -30.039 1.00 59.91 414 ALA A C 1
ATOM 3113 O O . ALA A 1 414 ? -5.368 3.409 -28.845 1.00 59.91 414 ALA A O 1
ATOM 3114 N N . ARG A 1 415 ? -4.117 3.089 -30.684 1.00 67.56 415 ARG A N 1
ATOM 3115 C CA . ARG A 1 415 ? -3.241 2.040 -30.135 1.00 67.56 415 ARG A CA 1
ATOM 3116 C C . ARG A 1 415 ? -1.763 2.400 -30.288 1.00 67.56 415 ARG A C 1
ATOM 3118 O O . ARG A 1 415 ? -1.334 2.866 -31.337 1.00 67.56 415 ARG A O 1
ATOM 3125 N N . LEU A 1 416 ? -0.974 2.142 -29.253 1.00 64.44 416 LEU A N 1
ATOM 3126 C CA . LEU A 1 416 ? 0.482 2.256 -29.212 1.00 64.44 416 LEU A CA 1
ATOM 3127 C C . LEU A 1 416 ? 1.084 0.860 -29.053 1.00 64.44 416 LEU A C 1
ATOM 3129 O O . LEU A 1 416 ? 0.798 0.188 -28.069 1.00 64.44 416 LEU A O 1
ATOM 3133 N N . THR A 1 417 ? 1.944 0.439 -29.970 1.00 73.06 417 THR A N 1
ATOM 3134 C CA . THR A 1 417 ? 2.613 -0.864 -29.910 1.00 73.06 417 THR A CA 1
ATOM 3135 C C . THR A 1 417 ? 4.117 -0.684 -29.758 1.00 73.06 417 THR A C 1
ATOM 3137 O O . THR A 1 417 ? 4.709 0.128 -30.461 1.00 73.06 417 THR A O 1
ATOM 3140 N N . THR A 1 418 ? 4.747 -1.455 -28.876 1.00 73.62 418 THR A N 1
ATOM 3141 C CA . THR A 1 418 ? 6.200 -1.506 -28.687 1.00 73.62 418 THR A CA 1
ATOM 3142 C C . THR A 1 418 ? 6.690 -2.942 -28.827 1.00 73.62 418 THR A C 1
ATOM 3144 O O . THR A 1 418 ? 6.189 -3.843 -28.155 1.00 73.62 418 THR A O 1
ATOM 3147 N N . LEU A 1 419 ? 7.710 -3.147 -29.658 1.00 75.94 419 LEU A N 1
ATOM 3148 C CA . LEU A 1 419 ? 8.513 -4.368 -29.680 1.00 75.94 419 LEU A CA 1
ATOM 3149 C C . LEU A 1 419 ? 9.821 -4.123 -28.932 1.00 75.94 419 LEU A C 1
ATOM 3151 O O . LEU A 1 419 ? 10.498 -3.122 -29.174 1.00 75.94 419 LEU A O 1
ATOM 3155 N N . ALA A 1 420 ? 10.192 -5.041 -28.046 1.00 70.06 420 ALA A N 1
ATOM 3156 C CA . ALA A 1 420 ? 11.413 -4.942 -27.253 1.00 70.06 420 ALA A CA 1
ATOM 3157 C C . ALA A 1 420 ? 12.120 -6.295 -27.128 1.00 70.06 420 ALA A C 1
ATOM 3159 O O . ALA A 1 420 ? 11.477 -7.347 -27.142 1.00 70.06 420 ALA A O 1
ATOM 3160 N N . LEU A 1 421 ? 13.446 -6.261 -26.986 1.00 67.19 421 LEU A N 1
ATOM 3161 C CA . LEU A 1 421 ? 14.228 -7.399 -26.513 1.00 67.19 421 LEU A CA 1
ATOM 3162 C C . LEU A 1 421 ? 14.392 -7.299 -25.005 1.00 67.19 421 LEU A C 1
ATOM 3164 O O . LEU A 1 421 ? 14.782 -6.260 -24.481 1.00 67.19 421 LEU A O 1
ATOM 3168 N N . VAL A 1 422 ? 14.136 -8.400 -24.318 1.00 55.75 422 VAL A N 1
ATOM 3169 C CA . VAL A 1 422 ? 14.312 -8.512 -22.872 1.00 55.75 422 VAL A CA 1
ATOM 3170 C C . VAL A 1 422 ? 15.356 -9.583 -22.610 1.00 55.75 422 VAL A C 1
ATOM 3172 O O . VAL A 1 422 ? 15.243 -10.700 -23.117 1.00 55.75 422 VAL A O 1
ATOM 3175 N N . GLY A 1 423 ? 16.407 -9.250 -21.865 1.00 52.81 423 GLY A N 1
ATOM 3176 C CA . GLY A 1 423 ? 17.402 -10.239 -21.455 1.00 52.81 423 GLY A CA 1
ATOM 3177 C C . GLY A 1 423 ? 16.771 -11.322 -20.575 1.00 52.81 423 GLY A C 1
ATOM 3178 O O . GLY A 1 423 ? 16.029 -11.011 -19.647 1.00 52.81 423 GLY A O 1
ATOM 3179 N N . THR A 1 424 ? 17.075 -12.592 -20.845 1.00 44.72 424 THR A N 1
ATOM 3180 C CA . THR A 1 424 ? 16.887 -13.672 -19.864 1.00 44.72 424 THR A CA 1
ATOM 3181 C C . THR A 1 424 ? 18.235 -13.932 -19.198 1.00 44.72 424 THR A C 1
ATOM 3183 O O . THR A 1 424 ? 19.262 -13.606 -19.783 1.00 44.72 424 THR A O 1
ATOM 3186 N N . ALA A 1 425 ? 18.268 -14.464 -17.978 1.00 41.19 425 ALA A N 1
ATOM 3187 C CA . ALA A 1 425 ? 19.532 -14.658 -17.253 1.00 41.19 425 ALA A CA 1
ATOM 3188 C C . ALA A 1 425 ? 20.053 -16.091 -17.222 1.00 41.19 425 ALA A C 1
ATOM 3190 O O . ALA A 1 425 ? 20.884 -16.437 -16.391 1.00 41.19 425 ALA A O 1
ATOM 3191 N N . GLU A 1 426 ? 19.619 -16.915 -18.169 1.00 43.03 426 GLU A N 1
ATOM 3192 C CA . GLU A 1 426 ? 20.621 -17.767 -18.798 1.00 43.03 426 GLU A CA 1
ATOM 3193 C C . GLU A 1 426 ? 21.392 -16.845 -19.746 1.00 43.03 426 GLU A C 1
ATOM 3195 O O . GLU A 1 426 ? 20.769 -16.207 -20.594 1.00 43.03 426 GLU A O 1
ATOM 3200 N N . ASP A 1 427 ? 22.719 -16.754 -19.600 1.00 45.19 427 ASP A N 1
ATOM 3201 C CA . ASP A 1 427 ? 23.630 -15.878 -20.371 1.00 45.19 427 ASP A CA 1
ATOM 3202 C C . ASP A 1 427 ? 23.502 -16.008 -21.908 1.00 45.19 427 ASP A C 1
ATOM 3204 O O . ASP A 1 427 ? 24.166 -15.295 -22.666 1.00 45.19 427 ASP A O 1
ATOM 3208 N N . ASP A 1 428 ? 22.636 -16.911 -22.370 1.00 52.81 428 ASP A N 1
ATOM 3209 C CA . ASP A 1 428 ? 22.519 -17.416 -23.717 1.00 52.81 428 ASP A CA 1
ATOM 3210 C C . ASP A 1 428 ? 21.149 -17.176 -24.396 1.00 52.81 428 ASP A C 1
ATOM 3212 O O . ASP A 1 428 ? 20.966 -17.661 -25.514 1.00 52.81 428 ASP A O 1
ATOM 3216 N N . ALA A 1 429 ? 20.200 -16.408 -23.826 1.00 53.69 429 ALA A N 1
ATOM 3217 C CA . ALA A 1 429 ? 18.930 -16.090 -24.513 1.00 53.69 429 ALA A CA 1
ATOM 3218 C C . ALA A 1 429 ? 18.299 -14.715 -24.174 1.00 53.69 429 ALA A C 1
ATOM 3220 O O . ALA A 1 429 ? 18.400 -14.199 -23.063 1.00 53.69 429 ALA A O 1
ATOM 3221 N N . ARG A 1 430 ? 17.595 -14.118 -25.144 1.00 60.22 430 ARG A N 1
ATOM 3222 C CA . ARG A 1 430 ? 16.723 -12.934 -25.009 1.00 60.22 430 ARG A CA 1
ATOM 3223 C C . ARG A 1 430 ? 15.296 -13.297 -25.416 1.00 60.22 430 ARG A C 1
ATOM 3225 O O . ARG A 1 430 ? 15.105 -14.219 -26.197 1.00 60.22 430 ARG A O 1
ATOM 3232 N N . LEU A 1 431 ? 14.292 -12.569 -24.951 1.00 54.56 431 LEU A N 1
ATOM 3233 C CA . LEU A 1 431 ? 12.911 -12.689 -25.422 1.00 54.56 431 LEU A CA 1
ATOM 3234 C C . LEU A 1 431 ? 12.559 -11.489 -26.294 1.00 54.56 431 LEU A C 1
ATOM 3236 O O . LEU A 1 431 ? 12.832 -10.354 -25.914 1.00 54.56 431 LEU A O 1
ATOM 3240 N N . LEU A 1 432 ? 11.928 -11.737 -27.438 1.00 63.41 432 LEU A N 1
ATOM 3241 C CA . LEU A 1 432 ? 11.220 -10.712 -28.191 1.00 63.41 432 LEU A CA 1
ATOM 3242 C C . LEU A 1 432 ? 9.804 -10.603 -27.631 1.00 63.41 432 LEU A C 1
ATOM 3244 O O . LEU A 1 432 ? 9.038 -11.571 -27.672 1.00 63.41 432 LEU A O 1
ATOM 3248 N N . VAL A 1 433 ? 9.452 -9.424 -27.134 1.00 57.12 433 VAL A N 1
ATOM 3249 C CA . VAL A 1 433 ? 8.145 -9.154 -26.530 1.00 57.12 433 VAL A CA 1
ATOM 3250 C C . VAL A 1 433 ? 7.415 -8.056 -27.285 1.00 57.12 433 VAL A C 1
ATOM 3252 O O . VAL A 1 433 ? 8.027 -7.124 -27.807 1.00 57.12 433 VAL A O 1
ATOM 3255 N N . CYS A 1 434 ? 6.095 -8.186 -27.331 1.00 64.00 434 CYS A N 1
ATOM 3256 C CA . CYS A 1 434 ? 5.169 -7.229 -27.908 1.00 64.00 434 CYS A CA 1
ATOM 3257 C C . CYS A 1 434 ? 4.286 -6.644 -26.812 1.00 64.00 434 CYS A C 1
ATOM 3259 O O . CYS A 1 434 ? 3.649 -7.383 -26.062 1.00 64.00 434 CYS A O 1
ATOM 3261 N N . LEU A 1 435 ? 4.227 -5.318 -26.773 1.00 62.69 435 LEU A N 1
ATOM 3262 C CA . LEU A 1 435 ? 3.480 -4.531 -25.805 1.00 62.69 435 LEU A CA 1
ATOM 3263 C C . LEU A 1 435 ? 2.491 -3.656 -26.579 1.00 62.69 435 LEU A C 1
ATOM 3265 O O . LEU A 1 435 ? 2.908 -2.690 -27.211 1.00 62.69 435 LEU A O 1
ATOM 3269 N N . GLN A 1 436 ? 1.204 -3.981 -26.562 1.00 62.34 436 GLN A N 1
ATOM 3270 C CA . GLN A 1 436 ? 0.152 -3.165 -27.168 1.00 62.34 436 GLN A CA 1
ATOM 3271 C C . GLN A 1 436 ? -0.626 -2.431 -26.085 1.00 62.34 436 GLN A C 1
ATOM 3273 O O . GLN A 1 436 ? -1.088 -3.006 -25.104 1.00 62.34 436 GLN A O 1
ATOM 3278 N N . ARG A 1 437 ? -0.787 -1.130 -26.280 1.00 56.38 437 ARG A N 1
ATOM 3279 C CA . ARG A 1 437 ? -1.484 -0.227 -25.374 1.00 56.38 437 ARG A CA 1
ATOM 3280 C C . ARG A 1 437 ? -2.602 0.430 -26.151 1.00 56.38 437 ARG A C 1
ATOM 3282 O O . ARG A 1 437 ? -2.355 1.212 -27.062 1.00 56.38 437 ARG A O 1
ATOM 3289 N N . SER A 1 438 ? -3.825 0.109 -25.789 1.00 50.31 438 SER A N 1
ATOM 3290 C CA . SER A 1 438 ? -5.025 0.801 -26.235 1.00 50.31 438 SER A CA 1
ATOM 3291 C C . SER A 1 438 ? -5.830 1.133 -24.983 1.00 50.31 438 SER A C 1
ATOM 3293 O O . SER A 1 438 ? -5.803 0.330 -24.047 1.00 50.31 438 SER A O 1
ATOM 3295 N N . PRO A 1 439 ? -6.564 2.258 -24.939 1.00 42.56 439 PRO A N 1
ATOM 3296 C CA . PRO A 1 439 ? -7.521 2.503 -23.875 1.00 42.56 439 PRO A CA 1
ATOM 3297 C C . PRO A 1 439 ? -8.484 1.322 -23.737 1.00 42.56 439 PRO A C 1
ATOM 3299 O O . PRO A 1 439 ? -8.799 0.920 -22.632 1.00 42.56 439 PRO A O 1
ATOM 3302 N N . SER A 1 440 ? -8.930 0.739 -24.851 1.00 40.56 440 SER A N 1
ATOM 3303 C CA . SER A 1 440 ? -9.971 -0.292 -24.881 1.00 40.56 440 SER A CA 1
ATOM 3304 C C . SER A 1 440 ? -9.461 -1.726 -24.727 1.00 40.56 440 SER A C 1
ATOM 3306 O O . SER A 1 440 ? -10.214 -2.575 -24.260 1.00 40.56 440 SER A O 1
ATOM 3308 N N . GLN A 1 441 ? -8.232 -2.012 -25.165 1.00 47.16 441 GLN A N 1
ATOM 3309 C CA . GLN A 1 441 ? -7.723 -3.375 -25.366 1.00 47.16 441 GLN A CA 1
ATOM 3310 C C . GLN A 1 441 ? -6.185 -3.418 -25.249 1.00 47.16 441 GLN A C 1
ATOM 3312 O O . GLN A 1 441 ? -5.478 -3.398 -26.262 1.00 47.16 441 GLN A O 1
ATOM 3317 N N . PRO A 1 442 ? -5.629 -3.404 -24.031 1.00 46.78 442 PRO A N 1
ATOM 3318 C CA . PRO A 1 442 ? -4.207 -3.654 -23.829 1.00 46.78 442 PRO A CA 1
ATOM 3319 C C . PRO A 1 442 ? -3.869 -5.134 -24.077 1.00 46.78 442 PRO A C 1
ATOM 3321 O O . PRO A 1 442 ? -4.643 -6.015 -23.711 1.00 46.78 442 PRO A O 1
ATOM 3324 N N . ASP A 1 443 ? -2.708 -5.417 -24.670 1.00 47.91 443 ASP A N 1
ATOM 3325 C CA . ASP A 1 443 ? -2.261 -6.789 -24.959 1.00 47.91 443 ASP A CA 1
ATOM 3326 C C . ASP A 1 443 ? -0.742 -6.933 -24.785 1.00 47.91 443 ASP A C 1
ATOM 3328 O O . ASP A 1 443 ? 0.040 -6.035 -25.107 1.00 47.91 443 ASP A O 1
ATOM 3332 N N . TYR A 1 444 ? -0.320 -8.086 -24.272 1.00 50.38 444 TYR A N 1
ATOM 3333 C CA . TYR A 1 444 ? 1.056 -8.390 -23.896 1.00 50.38 444 TYR A CA 1
ATOM 3334 C C . TYR A 1 444 ? 1.401 -9.816 -24.306 1.00 50.38 444 TYR A C 1
ATOM 3336 O O . TYR A 1 444 ? 0.845 -10.776 -23.773 1.00 50.38 444 TYR A O 1
ATOM 3344 N N . ARG A 1 445 ? 2.341 -9.976 -25.246 1.00 51.59 445 ARG A N 1
ATOM 3345 C CA . ARG A 1 445 ? 2.707 -11.304 -25.765 1.00 51.59 445 ARG A CA 1
ATOM 3346 C C . ARG A 1 445 ? 4.207 -11.470 -25.932 1.00 51.59 445 ARG A C 1
ATOM 3348 O O . ARG A 1 445 ? 4.879 -10.627 -26.527 1.00 51.59 445 ARG A O 1
ATOM 3355 N N . ILE A 1 446 ? 4.719 -12.611 -25.479 1.00 51.81 446 ILE A N 1
ATOM 3356 C CA . ILE A 1 446 ? 6.035 -13.104 -25.890 1.00 51.81 446 ILE A CA 1
ATOM 3357 C C . ILE A 1 446 ? 5.892 -13.601 -27.329 1.00 51.81 446 ILE A C 1
ATOM 3359 O O . ILE A 1 446 ? 5.065 -14.466 -27.609 1.00 51.81 446 ILE A O 1
ATOM 3363 N N . ARG A 1 447 ? 6.681 -13.039 -28.247 1.00 62.56 447 ARG A N 1
ATOM 3364 C CA . ARG A 1 447 ? 6.651 -13.402 -29.671 1.00 62.56 447 ARG A CA 1
ATOM 3365 C C . ARG A 1 447 ? 7.651 -14.501 -29.988 1.00 62.56 447 ARG A C 1
ATOM 3367 O O . ARG A 1 447 ? 7.338 -15.409 -30.748 1.00 62.56 447 ARG A O 1
ATOM 3374 N N . ALA A 1 448 ? 8.842 -14.434 -29.394 1.00 61.03 448 ALA A N 1
ATOM 3375 C CA . ALA A 1 448 ? 9.880 -15.434 -29.613 1.00 61.03 448 ALA A CA 1
ATOM 3376 C C . ALA A 1 448 ? 10.940 -15.439 -28.507 1.00 61.03 448 ALA A C 1
ATOM 3378 O O . ALA A 1 448 ? 11.200 -14.417 -27.874 1.00 61.03 448 ALA A O 1
ATOM 3379 N N . GLY A 1 449 ? 11.613 -16.579 -28.344 1.00 60.28 449 GLY A N 1
ATOM 3380 C CA . GLY A 1 449 ? 12.931 -16.652 -27.711 1.00 60.28 449 GLY A CA 1
ATOM 3381 C C . GLY A 1 449 ? 14.045 -16.486 -28.749 1.00 60.28 449 GLY A C 1
ATOM 3382 O O . GLY A 1 449 ? 13.944 -16.984 -29.868 1.00 60.28 449 GLY A O 1
ATOM 3383 N N . VAL A 1 450 ? 15.114 -15.789 -28.380 1.00 63.84 450 VAL A N 1
ATOM 3384 C CA . VAL A 1 450 ? 16.253 -15.414 -29.224 1.00 63.84 450 VAL A CA 1
ATOM 3385 C C . VAL A 1 450 ? 17.531 -15.902 -28.550 1.00 63.84 450 VAL A C 1
ATOM 3387 O O . VAL A 1 450 ? 18.005 -15.297 -27.594 1.00 63.84 450 VAL A O 1
ATOM 3390 N N . ALA A 1 451 ? 18.112 -16.992 -29.044 1.00 65.44 451 ALA A N 1
ATOM 3391 C CA . ALA A 1 451 ? 19.369 -17.515 -28.511 1.00 65.44 451 ALA A CA 1
ATOM 3392 C C . ALA A 1 451 ? 20.558 -16.563 -28.772 1.00 65.44 451 ALA A C 1
ATOM 3394 O O . ALA A 1 451 ? 20.582 -15.802 -29.744 1.00 65.44 451 ALA A O 1
ATOM 3395 N N . ARG A 1 452 ? 21.593 -16.625 -27.937 1.00 62.81 452 ARG A N 1
ATOM 3396 C CA . ARG A 1 452 ? 22.807 -15.807 -28.039 1.00 62.81 452 ARG A CA 1
ATOM 3397 C C . ARG A 1 452 ? 23.538 -16.072 -29.346 1.00 62.81 452 ARG A C 1
ATOM 3399 O O . ARG A 1 452 ? 23.723 -17.209 -29.769 1.00 62.81 452 ARG A O 1
ATOM 3406 N N . GLY A 1 453 ? 23.934 -14.987 -30.008 1.00 65.81 453 GLY A N 1
ATOM 3407 C CA . GLY A 1 453 ? 24.552 -15.031 -31.335 1.00 65.81 453 GLY A CA 1
ATOM 3408 C C . GLY A 1 453 ? 23.576 -15.325 -32.479 1.00 65.81 453 GLY A C 1
ATOM 3409 O O . GLY A 1 453 ? 23.981 -15.245 -33.637 1.00 65.81 453 GLY A O 1
ATOM 3410 N N . SER A 1 454 ? 22.304 -15.616 -32.184 1.00 72.50 454 SER A N 1
ATOM 3411 C CA . SER A 1 454 ? 21.252 -15.707 -33.196 1.00 72.50 454 SER A CA 1
ATOM 3412 C C . SER A 1 454 ? 20.654 -14.329 -33.452 1.00 72.50 454 SER A C 1
ATOM 3414 O O . SER A 1 454 ? 20.532 -13.504 -32.546 1.00 72.50 454 SER A O 1
ATOM 3416 N N . SER A 1 455 ? 20.289 -14.069 -34.705 1.00 81.00 455 SER A N 1
ATOM 3417 C CA . SER A 1 455 ? 19.643 -12.810 -35.062 1.00 81.00 455 SER A CA 1
ATOM 3418 C C . SER A 1 455 ? 18.169 -12.835 -34.640 1.00 81.00 455 SER A C 1
ATOM 3420 O O . SER A 1 455 ? 17.465 -13.775 -35.014 1.00 81.00 455 SER A O 1
ATOM 3422 N N . PRO A 1 456 ? 17.665 -11.807 -33.931 1.00 80.44 456 PRO A N 1
ATOM 3423 C CA . PRO A 1 456 ? 16.235 -11.659 -33.659 1.00 80.44 456 PRO A CA 1
ATOM 3424 C C . PRO A 1 456 ? 15.438 -11.236 -34.905 1.00 80.44 456 PRO A C 1
ATOM 3426 O O . PRO A 1 456 ? 14.214 -11.162 -34.844 1.00 80.44 456 PRO A O 1
ATOM 3429 N N . ALA A 1 457 ? 16.111 -10.955 -36.029 1.00 84.81 457 ALA A N 1
ATOM 3430 C CA . ALA A 1 457 ? 15.510 -10.362 -37.218 1.00 84.81 457 ALA A CA 1
ATOM 3431 C C . ALA A 1 457 ? 14.256 -11.088 -37.750 1.00 84.81 457 ALA A C 1
ATOM 3433 O O . ALA A 1 457 ? 13.261 -10.401 -37.962 1.00 84.81 457 ALA A O 1
ATOM 3434 N N . PRO A 1 458 ? 14.228 -12.430 -37.904 1.00 84.12 458 PRO A N 1
ATOM 3435 C CA . PRO A 1 458 ? 13.044 -13.116 -38.430 1.00 84.12 458 PRO A CA 1
ATOM 3436 C C . PRO A 1 458 ? 11.810 -12.929 -37.540 1.00 84.12 458 PRO A C 1
ATOM 3438 O O . PRO A 1 458 ? 10.739 -12.592 -38.026 1.00 84.12 458 PRO A O 1
ATOM 3441 N N . ALA A 1 459 ? 11.987 -13.050 -36.221 1.00 77.31 459 ALA A N 1
ATOM 3442 C CA . ALA A 1 459 ? 10.898 -12.888 -35.263 1.00 77.31 459 ALA A CA 1
ATOM 3443 C C . ALA A 1 459 ? 10.380 -11.441 -35.204 1.00 77.31 459 ALA A C 1
ATOM 3445 O O . ALA A 1 459 ? 9.195 -11.218 -34.972 1.00 77.31 459 ALA A O 1
ATOM 3446 N N . ILE A 1 460 ? 11.258 -10.455 -35.424 1.00 84.50 460 ILE A N 1
ATOM 3447 C CA . ILE A 1 460 ? 10.872 -9.042 -35.536 1.00 84.50 460 ILE A CA 1
ATOM 3448 C C . ILE A 1 460 ? 10.029 -8.824 -36.795 1.00 84.50 460 ILE A C 1
ATOM 3450 O O . ILE A 1 460 ? 8.993 -8.168 -36.718 1.00 84.50 460 ILE A O 1
ATOM 3454 N N . THR A 1 461 ? 10.451 -9.378 -37.935 1.00 85.44 461 THR A N 1
ATOM 3455 C CA . THR A 1 461 ? 9.707 -9.278 -39.197 1.00 85.44 461 THR A CA 1
ATOM 3456 C C . THR A 1 461 ? 8.319 -9.900 -39.076 1.00 85.44 461 THR A C 1
ATOM 3458 O O . THR A 1 461 ? 7.341 -9.237 -39.415 1.00 85.44 461 THR A O 1
ATOM 3461 N N . ASP A 1 462 ? 8.223 -11.111 -38.521 1.00 82.12 462 ASP A N 1
ATOM 3462 C CA . ASP A 1 462 ? 6.946 -11.805 -38.316 1.00 82.12 462 ASP A CA 1
ATOM 3463 C C . ASP A 1 462 ? 6.019 -11.015 -37.380 1.00 82.12 462 ASP A C 1
ATOM 3465 O O . ASP A 1 462 ? 4.837 -10.836 -37.671 1.00 82.12 462 ASP A O 1
ATOM 3469 N N . ALA A 1 463 ? 6.559 -10.478 -36.278 1.00 77.88 463 ALA A N 1
ATOM 3470 C CA . ALA A 1 463 ? 5.778 -9.687 -35.333 1.00 77.88 463 ALA A CA 1
ATOM 3471 C C . ALA A 1 463 ? 5.260 -8.378 -35.950 1.00 77.88 463 ALA A C 1
ATOM 3473 O O . ALA A 1 463 ? 4.121 -8.001 -35.698 1.00 77.88 463 ALA A O 1
ATOM 3474 N N . ILE A 1 464 ? 6.061 -7.677 -36.758 1.00 83.25 464 ILE A N 1
ATOM 3475 C CA . ILE A 1 464 ? 5.613 -6.451 -37.438 1.00 83.25 464 ILE A CA 1
ATOM 3476 C C . ILE A 1 464 ? 4.523 -6.780 -38.467 1.00 83.25 464 ILE A C 1
ATOM 3478 O O . ILE A 1 464 ? 3.503 -6.094 -38.488 1.00 83.25 464 ILE A O 1
ATOM 3482 N N . ALA A 1 465 ? 4.686 -7.850 -39.249 1.00 78.94 465 ALA A N 1
ATOM 3483 C CA . ALA A 1 465 ? 3.696 -8.275 -40.240 1.00 78.94 465 ALA A CA 1
ATOM 3484 C C . ALA A 1 465 ? 2.349 -8.690 -39.611 1.00 78.94 465 ALA A C 1
ATOM 3486 O O . ALA A 1 465 ? 1.296 -8.417 -40.182 1.00 78.94 465 ALA A O 1
ATOM 3487 N N . GLU A 1 466 ? 2.364 -9.309 -38.424 1.00 72.56 466 GLU A N 1
ATOM 3488 C CA . GLU A 1 466 ? 1.146 -9.661 -37.671 1.00 72.56 466 GLU A CA 1
ATOM 3489 C C . GLU A 1 466 ? 0.448 -8.427 -37.068 1.00 72.56 466 GLU A C 1
ATOM 3491 O O . GLU A 1 466 ? -0.757 -8.450 -36.851 1.00 72.56 466 GLU A O 1
ATOM 3496 N N . LEU A 1 467 ? 1.182 -7.356 -36.747 1.00 67.62 467 LEU A N 1
ATOM 3497 C CA . LEU A 1 467 ? 0.680 -6.289 -35.865 1.00 67.62 467 LEU A CA 1
ATOM 3498 C C . LEU A 1 467 ? 0.492 -4.929 -36.535 1.00 67.62 467 LEU A C 1
ATOM 3500 O O . LEU A 1 467 ? -0.151 -4.056 -35.949 1.00 67.62 467 LEU A O 1
ATOM 3504 N N . ALA A 1 468 ? 1.059 -4.720 -37.720 1.00 59.16 468 ALA A N 1
ATOM 3505 C CA . ALA A 1 468 ? 0.973 -3.465 -38.461 1.00 59.16 468 ALA A CA 1
ATOM 3506 C C . ALA A 1 468 ? -0.055 -3.539 -39.606 1.00 59.16 468 ALA A C 1
ATOM 3508 O O . ALA A 1 468 ? 0.212 -3.067 -40.709 1.00 59.16 468 ALA A O 1
ATOM 3509 N N . TRP A 1 469 ? -1.231 -4.129 -39.350 1.00 56.75 469 TRP A N 1
ATOM 3510 C CA . TRP A 1 469 ? -2.323 -4.176 -40.334 1.00 56.75 469 TRP A CA 1
ATOM 3511 C C . TRP A 1 469 ? -2.860 -2.788 -40.710 1.00 56.75 469 TRP A C 1
ATOM 3513 O O . TRP A 1 469 ? -3.278 -2.606 -41.853 1.00 56.75 469 TRP A O 1
ATOM 3523 N N . ASP A 1 470 ? -2.742 -1.805 -39.812 1.00 61.62 470 ASP A N 1
ATOM 3524 C CA . ASP A 1 470 ? -3.062 -0.404 -40.088 1.00 61.62 470 ASP A CA 1
ATOM 3525 C C . ASP A 1 470 ? -1.805 0.460 -40.174 1.00 61.62 470 ASP A C 1
ATOM 3527 O O . ASP A 1 470 ? -0.863 0.279 -39.390 1.00 61.62 470 ASP A O 1
ATOM 3531 N N . PRO A 1 471 ? -1.780 1.442 -41.091 1.00 65.75 471 PRO A N 1
ATOM 3532 C CA . PRO A 1 471 ? -0.635 2.318 -41.243 1.00 65.75 471 PRO A CA 1
ATOM 3533 C C . PRO A 1 471 ? -0.406 3.117 -39.947 1.00 65.75 471 PRO A C 1
ATOM 3535 O O . PRO A 1 471 ? -1.293 3.862 -39.513 1.00 65.75 471 PRO A O 1
ATOM 3538 N N . PRO A 1 472 ? 0.775 3.002 -39.312 1.00 73.38 472 PRO A N 1
ATOM 3539 C CA . PRO A 1 472 ? 1.091 3.791 -38.138 1.00 73.38 472 PRO A CA 1
ATOM 3540 C C . PRO A 1 472 ? 1.094 5.289 -38.453 1.00 73.38 472 PRO A C 1
ATOM 3542 O O . PRO A 1 472 ? 1.617 5.733 -39.473 1.00 73.38 472 PRO A O 1
ATOM 3545 N N . ILE A 1 473 ? 0.563 6.083 -37.526 1.00 72.44 473 ILE A N 1
ATOM 3546 C CA . ILE A 1 473 ? 0.613 7.550 -37.575 1.00 72.44 473 ILE A CA 1
ATOM 3547 C C . ILE A 1 473 ? 1.984 8.102 -37.155 1.00 72.44 473 ILE A C 1
ATOM 3549 O O . ILE A 1 473 ? 2.305 9.248 -37.458 1.00 72.44 473 ILE A O 1
ATOM 3553 N N . PHE A 1 474 ? 2.793 7.298 -36.460 1.00 72.94 474 PHE A N 1
ATOM 3554 C CA . PHE A 1 474 ? 4.215 7.551 -36.224 1.00 72.94 474 PHE A CA 1
ATOM 3555 C C . PHE A 1 474 ? 4.955 6.247 -35.924 1.00 72.94 474 PHE A C 1
ATOM 3557 O O . PHE A 1 474 ? 4.360 5.304 -35.396 1.00 72.94 474 PHE A O 1
ATOM 3564 N N . VAL A 1 475 ? 6.266 6.236 -36.173 1.00 77.81 475 VAL A N 1
ATOM 3565 C CA . VAL A 1 475 ? 7.166 5.140 -35.789 1.00 77.81 475 VAL A CA 1
ATOM 3566 C C . VAL A 1 475 ? 8.383 5.718 -35.070 1.00 77.81 475 VAL A C 1
ATOM 3568 O O . VAL A 1 475 ? 9.159 6.463 -35.649 1.00 77.81 475 VAL A O 1
ATOM 3571 N N . ASP A 1 476 ? 8.572 5.381 -33.803 1.00 71.44 476 ASP A N 1
ATOM 3572 C CA . ASP A 1 476 ? 9.733 5.764 -33.007 1.00 71.44 476 ASP A CA 1
ATOM 3573 C C . ASP A 1 476 ? 10.802 4.658 -33.030 1.00 71.44 476 ASP A C 1
ATOM 3575 O O . ASP A 1 476 ? 10.587 3.535 -32.561 1.00 71.44 476 ASP A O 1
ATOM 3579 N N . LEU A 1 477 ? 11.967 5.010 -33.577 1.00 75.12 477 LEU A N 1
ATOM 3580 C CA . LEU A 1 477 ? 13.158 4.164 -33.687 1.00 75.12 477 LEU A CA 1
ATOM 3581 C C . LEU A 1 477 ? 14.294 4.620 -32.760 1.00 75.12 477 LEU A C 1
ATOM 3583 O O . LEU A 1 477 ? 15.402 4.104 -32.866 1.00 75.12 477 LEU A O 1
ATOM 3587 N N . THR A 1 478 ? 14.057 5.571 -31.850 1.00 65.81 478 THR A N 1
ATOM 3588 C CA . THR A 1 478 ? 15.109 6.208 -31.029 1.00 65.81 478 THR A CA 1
ATOM 3589 C C . THR A 1 478 ? 15.892 5.210 -30.164 1.00 65.81 478 THR A C 1
ATOM 3591 O O . THR A 1 478 ? 17.045 5.462 -29.827 1.00 65.81 478 THR A O 1
ATOM 3594 N N . GLY A 1 479 ? 15.284 4.072 -29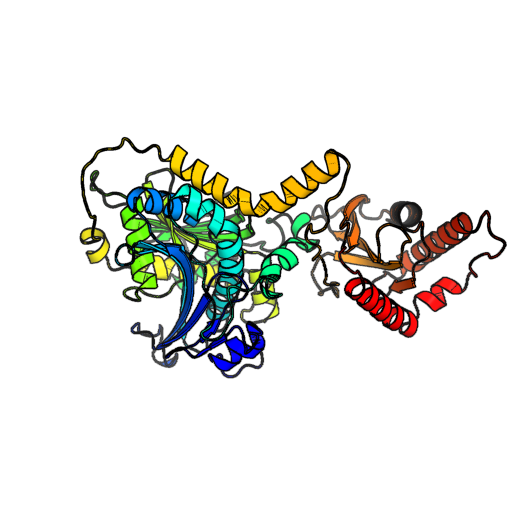.811 1.00 62.81 479 GLY A N 1
ATOM 3595 C CA . GLY A 1 479 ? 15.928 2.982 -29.067 1.00 62.81 479 GLY A CA 1
ATOM 3596 C C . GLY A 1 479 ? 16.452 1.823 -29.923 1.00 62.81 479 GLY A C 1
ATOM 3597 O O . GLY A 1 479 ? 17.067 0.913 -29.374 1.00 62.81 479 GLY A O 1
ATOM 3598 N N . CYS A 1 480 ? 16.219 1.840 -31.240 1.00 75.25 480 CYS A N 1
ATOM 3599 C CA . CYS A 1 480 ? 16.513 0.713 -32.120 1.00 75.25 480 CYS A CA 1
ATOM 3600 C C . CYS A 1 480 ? 18.029 0.515 -32.286 1.00 75.25 480 CYS A C 1
ATOM 3602 O O . CYS A 1 480 ? 18.715 1.450 -32.707 1.00 75.25 480 CYS A O 1
ATOM 3604 N N . PRO A 1 481 ? 18.570 -0.690 -32.040 1.00 78.75 481 PRO A N 1
ATOM 3605 C CA . PRO A 1 481 ? 19.978 -0.967 -32.300 1.00 78.75 481 PRO A CA 1
ATOM 3606 C C . PRO A 1 481 ? 20.313 -0.826 -33.788 1.00 78.75 481 PRO A C 1
ATOM 3608 O O . PRO A 1 481 ? 19.596 -1.363 -34.635 1.00 78.75 481 PRO A O 1
ATOM 3611 N N . ASP A 1 482 ? 21.453 -0.207 -34.114 1.00 80.44 482 ASP A N 1
ATOM 3612 C CA . ASP A 1 482 ? 21.873 0.035 -35.507 1.00 80.44 482 ASP A CA 1
ATOM 3613 C C . ASP A 1 482 ? 21.876 -1.237 -36.371 1.00 80.44 482 ASP A C 1
ATOM 3615 O O . ASP A 1 482 ? 21.550 -1.205 -37.557 1.00 80.44 482 ASP A O 1
ATOM 3619 N N . ALA A 1 483 ? 22.208 -2.380 -35.765 1.00 82.25 483 ALA A N 1
ATOM 3620 C CA . ALA A 1 483 ? 22.229 -3.677 -36.434 1.00 82.25 483 ALA A CA 1
ATOM 3621 C C . ALA A 1 483 ? 20.831 -4.201 -36.824 1.00 82.25 483 ALA A C 1
ATOM 3623 O O . ALA A 1 483 ? 20.730 -5.037 -37.719 1.00 82.25 483 ALA A O 1
ATOM 3624 N N . LEU A 1 484 ? 19.768 -3.736 -36.159 1.00 83.12 484 LEU A N 1
ATOM 3625 C CA . LEU A 1 484 ? 18.380 -4.155 -36.387 1.00 83.12 484 LEU A CA 1
ATOM 3626 C C . LEU A 1 484 ? 17.577 -3.140 -37.207 1.00 83.12 484 LEU A C 1
ATOM 3628 O O . LEU A 1 484 ? 16.546 -3.508 -37.772 1.00 83.12 484 LEU A O 1
ATOM 3632 N N . LEU A 1 485 ? 18.062 -1.899 -37.335 1.00 82.75 485 LEU A N 1
ATOM 3633 C CA . LEU A 1 485 ? 17.422 -0.851 -38.136 1.00 82.75 485 LEU A CA 1
ATOM 3634 C C . LEU A 1 485 ? 17.067 -1.302 -39.566 1.00 82.75 485 LEU A C 1
ATOM 3636 O O . LEU A 1 485 ? 15.927 -1.063 -39.968 1.00 82.75 485 LEU A O 1
ATOM 3640 N N . PRO A 1 486 ? 17.956 -1.965 -40.342 1.00 86.31 486 PRO A N 1
ATOM 3641 C CA . PRO A 1 486 ? 17.605 -2.425 -41.687 1.00 86.31 486 PRO A CA 1
ATOM 3642 C C . PRO A 1 486 ? 16.435 -3.414 -41.684 1.00 86.31 486 PRO A C 1
ATOM 3644 O O . PRO A 1 486 ? 15.505 -3.254 -42.465 1.00 86.31 486 PRO A O 1
ATOM 3647 N N . THR A 1 487 ? 16.429 -4.376 -40.756 1.00 87.31 487 THR A N 1
ATOM 3648 C CA . THR A 1 487 ? 15.354 -5.369 -40.630 1.00 87.31 487 THR A CA 1
ATOM 3649 C C . THR A 1 487 ? 14.015 -4.729 -40.288 1.00 87.31 487 THR A C 1
ATOM 3651 O O . THR A 1 487 ? 13.007 -5.056 -40.908 1.00 87.31 487 THR A O 1
ATOM 3654 N N . VAL A 1 488 ? 13.987 -3.815 -39.313 1.00 84.12 488 VAL A N 1
ATOM 3655 C CA . VAL A 1 488 ? 12.750 -3.119 -38.924 1.00 84.12 488 VAL A CA 1
ATOM 3656 C C . VAL A 1 488 ? 12.208 -2.317 -40.107 1.00 84.12 488 VAL A C 1
ATOM 3658 O O . VAL A 1 488 ? 11.016 -2.378 -40.402 1.00 84.12 488 VAL A O 1
ATOM 3661 N N . ARG A 1 489 ? 13.090 -1.617 -40.832 1.00 84.38 489 ARG A N 1
ATOM 3662 C CA . ARG A 1 489 ? 12.723 -0.837 -42.022 1.00 84.38 489 ARG A CA 1
ATOM 3663 C C . ARG A 1 489 ? 12.156 -1.714 -43.135 1.00 84.38 489 ARG A C 1
ATOM 3665 O O . ARG A 1 489 ? 11.116 -1.378 -43.695 1.00 84.38 489 ARG A O 1
ATOM 3672 N N . GLU A 1 490 ? 12.802 -2.839 -43.424 1.00 83.81 490 GLU A N 1
ATOM 3673 C CA . GLU A 1 490 ? 12.332 -3.809 -44.418 1.00 83.81 490 GLU A CA 1
ATOM 3674 C C . GLU A 1 490 ? 10.981 -4.424 -44.028 1.00 83.81 490 GLU A C 1
ATOM 3676 O O . GLU A 1 490 ? 10.105 -4.545 -44.881 1.00 83.81 490 GLU A O 1
ATOM 3681 N N . ALA A 1 491 ? 10.771 -4.750 -42.749 1.00 83.31 491 ALA A N 1
ATOM 3682 C CA . ALA A 1 491 ? 9.519 -5.331 -42.263 1.00 83.31 491 ALA A CA 1
ATOM 3683 C C . ALA A 1 491 ? 8.328 -4.362 -42.381 1.00 83.31 491 ALA A C 1
ATOM 3685 O O . ALA A 1 491 ? 7.265 -4.745 -42.874 1.00 83.31 491 ALA A O 1
ATOM 3686 N N . PHE A 1 492 ? 8.506 -3.092 -41.997 1.00 80.50 492 PHE A N 1
ATOM 3687 C CA . PHE A 1 492 ? 7.471 -2.070 -42.191 1.00 80.50 492 PHE A CA 1
ATOM 3688 C C . PHE A 1 492 ? 7.214 -1.790 -43.676 1.00 80.50 492 PHE A C 1
ATOM 3690 O O . PHE A 1 492 ? 6.060 -1.648 -44.070 1.00 80.50 492 PHE A O 1
ATOM 3697 N N . ALA A 1 493 ? 8.258 -1.764 -44.512 1.00 76.50 493 ALA A N 1
ATOM 3698 C CA . ALA A 1 493 ? 8.107 -1.586 -45.956 1.00 76.50 493 ALA A CA 1
ATOM 3699 C C . ALA A 1 493 ? 7.349 -2.753 -46.613 1.00 76.50 493 ALA A C 1
ATOM 3701 O O . ALA A 1 493 ? 6.491 -2.524 -47.465 1.00 76.50 493 ALA A O 1
ATOM 3702 N N . ALA A 1 494 ? 7.624 -3.993 -46.199 1.00 76.00 494 ALA A N 1
ATOM 3703 C CA . ALA A 1 494 ? 6.913 -5.179 -46.671 1.00 76.00 494 ALA A CA 1
ATOM 3704 C C . ALA A 1 494 ? 5.438 -5.163 -46.243 1.00 76.00 494 ALA A C 1
ATOM 3706 O O . ALA A 1 494 ? 4.559 -5.351 -47.081 1.00 76.00 494 ALA A O 1
ATOM 3707 N N . THR A 1 495 ? 5.161 -4.843 -44.975 1.00 72.75 495 THR A N 1
ATOM 3708 C CA . THR A 1 495 ? 3.785 -4.770 -44.453 1.00 72.75 495 THR A CA 1
ATOM 3709 C C . THR A 1 495 ? 2.981 -3.665 -45.145 1.00 72.75 495 THR A C 1
ATOM 3711 O O . THR A 1 495 ? 1.843 -3.877 -45.557 1.00 72.75 495 THR A O 1
ATOM 3714 N N . ALA A 1 496 ? 3.597 -2.502 -45.375 1.00 68.00 496 ALA A N 1
ATOM 3715 C CA . ALA A 1 496 ? 2.998 -1.407 -46.136 1.00 68.00 496 ALA A CA 1
ATOM 3716 C C . ALA A 1 496 ? 2.702 -1.794 -47.599 1.00 68.00 496 ALA A C 1
ATOM 3718 O O . ALA A 1 496 ? 1.665 -1.415 -48.151 1.00 68.00 496 ALA A O 1
ATOM 3719 N N . ALA A 1 497 ? 3.589 -2.562 -48.239 1.00 68.25 497 ALA A N 1
ATOM 3720 C CA . ALA A 1 497 ? 3.383 -3.064 -49.596 1.00 68.25 497 ALA A CA 1
ATOM 3721 C C . ALA A 1 497 ? 2.244 -4.100 -49.671 1.00 68.25 497 ALA A C 1
ATOM 3723 O O . ALA A 1 497 ? 1.469 -4.085 -50.626 1.00 68.25 497 ALA A O 1
ATOM 3724 N N . GLU A 1 498 ? 2.103 -4.965 -48.663 1.00 66.62 498 GLU A N 1
ATOM 3725 C CA . GLU A 1 498 ? 1.001 -5.932 -48.568 1.00 66.62 498 GLU A CA 1
ATOM 3726 C C . GLU A 1 498 ? -0.347 -5.254 -48.284 1.00 66.62 498 GLU A C 1
ATOM 3728 O O . GLU A 1 498 ? -1.329 -5.544 -48.968 1.00 66.62 498 GLU A O 1
ATOM 3733 N N . ALA A 1 499 ? -0.395 -4.288 -47.360 1.00 61.38 499 ALA A N 1
ATOM 3734 C CA . ALA A 1 499 ? -1.606 -3.520 -47.049 1.00 61.38 499 ALA A CA 1
ATOM 3735 C C . ALA A 1 499 ? -2.125 -2.708 -48.254 1.00 61.38 499 ALA A C 1
ATOM 3737 O O . ALA A 1 499 ? -3.326 -2.477 -48.397 1.00 61.38 499 ALA A O 1
ATOM 3738 N N . THR A 1 500 ? -1.229 -2.308 -49.161 1.00 60.53 500 THR A N 1
ATOM 3739 C CA . THR A 1 500 ? -1.561 -1.550 -50.380 1.00 60.53 500 THR A CA 1
ATOM 3740 C C . THR A 1 500 ? -1.778 -2.430 -51.614 1.00 60.53 500 THR A C 1
ATOM 3742 O O . THR A 1 500 ? -2.135 -1.917 -52.674 1.00 60.53 500 THR A O 1
ATOM 3745 N N . ALA A 1 501 ? -1.685 -3.763 -51.496 1.00 56.22 501 ALA A N 1
ATOM 3746 C CA . ALA A 1 501 ? -1.805 -4.716 -52.611 1.00 56.22 501 ALA A CA 1
ATOM 3747 C C . ALA A 1 501 ? -3.209 -4.802 -53.270 1.00 56.22 501 ALA A C 1
ATOM 3749 O O . ALA A 1 501 ? -3.455 -5.664 -54.115 1.00 56.22 501 ALA A O 1
ATOM 3750 N N . GLY A 1 502 ? -4.125 -3.887 -52.939 1.00 53.75 502 GLY A N 1
ATOM 3751 C CA . GLY A 1 502 ? -5.435 -3.715 -53.576 1.00 53.75 502 GLY A CA 1
ATOM 3752 C C . GLY A 1 502 ? -5.877 -2.257 -53.773 1.00 53.75 502 GLY A C 1
ATOM 3753 O O . GLY A 1 502 ? -6.982 -2.035 -54.270 1.00 53.75 502 GLY A O 1
ATOM 3754 N N . SER A 1 503 ? -5.053 -1.263 -53.417 1.00 51.94 503 SER A N 1
ATOM 3755 C CA . SER A 1 503 ? -5.336 0.169 -53.598 1.00 51.94 503 SER A CA 1
ATOM 3756 C C . SER A 1 503 ? -4.357 0.787 -54.610 1.00 51.94 503 SER A C 1
ATOM 3758 O O . SER A 1 503 ? -3.262 0.284 -54.834 1.00 51.94 503 SER A O 1
ATOM 3760 N N . ALA A 1 504 ? -4.757 1.868 -55.289 1.00 47.09 504 ALA A N 1
ATOM 3761 C CA . ALA A 1 504 ? -3.930 2.513 -56.320 1.00 47.09 504 ALA A CA 1
ATOM 3762 C C . ALA A 1 504 ? -2.754 3.340 -55.752 1.00 47.09 504 ALA A C 1
ATOM 3764 O O . ALA A 1 504 ? -1.989 3.920 -56.523 1.00 47.09 504 ALA A O 1
ATOM 3765 N N . GLU A 1 505 ? -2.613 3.405 -54.428 1.00 49.50 505 GLU A N 1
ATOM 3766 C CA . GLU A 1 505 ? -1.597 4.183 -53.725 1.00 49.50 505 GLU A CA 1
ATOM 3767 C C . GLU A 1 505 ? -0.696 3.235 -52.931 1.00 49.50 505 GLU A C 1
ATOM 3769 O O . GLU A 1 505 ? -1.019 2.816 -51.825 1.00 49.50 505 GLU A O 1
ATOM 3774 N N . THR A 1 506 ? 0.452 2.885 -53.509 1.00 52.38 506 THR A N 1
ATOM 3775 C CA . THR A 1 506 ? 1.557 2.273 -52.764 1.00 52.38 506 THR A CA 1
ATOM 3776 C C . THR A 1 506 ? 2.161 3.316 -51.830 1.00 52.38 506 THR A C 1
ATOM 3778 O O . THR A 1 506 ? 2.544 4.392 -52.297 1.00 52.38 506 THR A O 1
ATOM 3781 N N . LEU A 1 507 ? 2.296 2.998 -50.541 1.00 56.97 507 LEU A N 1
ATOM 3782 C CA . LEU A 1 507 ? 3.047 3.832 -49.599 1.00 56.97 507 LEU A CA 1
ATOM 3783 C C . LEU A 1 507 ? 4.497 3.993 -50.115 1.00 56.97 507 LEU A C 1
ATOM 3785 O O . LEU A 1 507 ? 5.143 2.984 -50.415 1.00 56.97 507 LEU A O 1
ATOM 3789 N N . PRO A 1 508 ? 5.017 5.226 -50.285 1.00 58.84 508 PRO A N 1
ATOM 3790 C CA . PRO A 1 508 ? 6.369 5.450 -50.797 1.00 58.84 508 PRO A CA 1
ATOM 3791 C C . PRO A 1 508 ? 7.434 4.837 -49.882 1.00 58.84 508 PRO A C 1
ATOM 3793 O O . PRO A 1 508 ? 7.274 4.828 -48.666 1.00 58.84 508 PRO A O 1
ATOM 3796 N N . ALA A 1 509 ? 8.575 4.418 -50.437 1.00 56.78 509 ALA A N 1
ATOM 3797 C CA . ALA A 1 509 ? 9.703 3.910 -49.643 1.00 56.78 509 ALA A CA 1
ATOM 3798 C C . ALA A 1 509 ? 10.215 4.918 -48.586 1.00 56.78 509 ALA A C 1
ATOM 3800 O O . ALA A 1 509 ? 10.774 4.518 -47.569 1.00 56.78 509 ALA A O 1
ATOM 3801 N N . GLU A 1 510 ? 9.990 6.214 -48.817 1.00 65.44 510 GLU A N 1
ATOM 3802 C CA . GLU A 1 510 ? 10.385 7.325 -47.940 1.00 65.44 510 GLU A CA 1
ATOM 3803 C C . GLU A 1 510 ? 9.394 7.567 -46.783 1.00 65.44 510 GLU A C 1
ATOM 3805 O O . GLU A 1 510 ? 9.713 8.281 -45.836 1.00 65.44 510 GLU A O 1
ATOM 3810 N N . TRP A 1 511 ? 8.211 6.941 -46.806 1.00 73.75 511 TRP A N 1
ATOM 3811 C CA . TRP A 1 511 ? 7.164 7.157 -45.800 1.00 73.75 511 TRP A CA 1
ATOM 3812 C C . TRP A 1 511 ? 7.634 6.829 -44.379 1.00 73.75 511 TRP A C 1
ATOM 3814 O O . TRP A 1 511 ? 7.302 7.545 -43.438 1.00 73.75 511 TRP A O 1
ATOM 3824 N N . LEU A 1 512 ? 8.456 5.788 -44.209 1.00 73.88 512 LEU A N 1
ATOM 3825 C CA . LEU A 1 512 ? 8.982 5.438 -42.891 1.00 73.88 512 LEU A CA 1
ATOM 3826 C C . LEU A 1 512 ? 9.984 6.484 -42.372 1.00 73.88 512 LEU A C 1
ATOM 3828 O O . LEU A 1 512 ? 10.034 6.734 -41.169 1.00 73.88 512 LEU A O 1
ATOM 3832 N N . ASP A 1 513 ? 10.757 7.122 -43.255 1.00 77.75 513 ASP A N 1
ATOM 3833 C CA . ASP A 1 513 ? 11.670 8.212 -42.881 1.00 77.75 513 ASP A CA 1
ATOM 3834 C C . ASP A 1 513 ? 10.899 9.471 -42.472 1.00 77.75 513 ASP A C 1
ATOM 3836 O O . ASP A 1 513 ? 11.263 10.147 -41.508 1.00 77.75 513 ASP A O 1
ATOM 3840 N N . GLU A 1 514 ? 9.785 9.753 -43.144 1.00 74.50 514 GLU A N 1
ATOM 3841 C CA . GLU A 1 514 ? 8.877 10.832 -42.758 1.00 74.50 514 GLU A CA 1
ATOM 3842 C C . GLU A 1 514 ? 8.185 10.533 -41.418 1.00 74.50 514 GLU A C 1
ATOM 3844 O O . GLU A 1 514 ? 8.212 11.376 -40.515 1.00 74.50 514 GLU A O 1
ATOM 3849 N N . ALA A 1 515 ? 7.644 9.320 -41.246 1.00 65.19 515 ALA A N 1
ATOM 3850 C CA . ALA A 1 515 ? 6.915 8.874 -40.054 1.00 65.19 515 ALA A CA 1
ATOM 3851 C C . ALA A 1 515 ? 7.795 8.709 -38.803 1.00 65.19 515 ALA A C 1
ATOM 3853 O O . ALA A 1 515 ? 7.287 8.792 -37.682 1.00 65.19 515 ALA A O 1
ATOM 3854 N N . SER A 1 516 ? 9.100 8.490 -38.987 1.00 71.81 516 SER A N 1
ATOM 3855 C CA . SER A 1 516 ? 10.087 8.410 -37.901 1.00 71.81 516 SER A CA 1
ATOM 3856 C C . SER A 1 516 ? 10.859 9.701 -37.657 1.00 71.81 516 SER A C 1
ATOM 3858 O O . SER A 1 516 ? 11.690 9.772 -36.747 1.00 71.81 516 SER A O 1
ATOM 3860 N N . SER A 1 517 ? 10.562 10.761 -38.414 1.00 71.94 517 SER A N 1
ATOM 3861 C CA . SER A 1 517 ? 11.142 12.072 -38.148 1.00 71.94 517 SER A CA 1
ATOM 3862 C C . SER A 1 517 ? 10.756 12.558 -36.738 1.00 71.94 517 SER A C 1
ATOM 3864 O O . SER A 1 517 ? 9.616 12.367 -36.307 1.00 71.94 517 SER A O 1
ATOM 3866 N N . PRO A 1 518 ? 11.648 13.254 -36.004 1.00 64.00 518 PRO A N 1
ATOM 3867 C CA . PRO A 1 518 ? 11.337 13.746 -34.657 1.00 64.00 518 PRO A CA 1
ATOM 3868 C C . PRO A 1 518 ? 10.067 14.610 -34.594 1.00 64.00 518 PRO A C 1
ATOM 3870 O O . PRO A 1 518 ? 9.345 14.605 -33.597 1.00 64.00 518 PRO A O 1
ATOM 3873 N N . ALA A 1 519 ? 9.782 15.344 -35.674 1.00 57.19 519 ALA A N 1
ATOM 3874 C CA . ALA A 1 519 ? 8.572 16.142 -35.811 1.00 57.19 519 ALA A CA 1
ATOM 3875 C C . ALA A 1 519 ? 7.317 15.267 -35.959 1.00 57.19 519 ALA A C 1
ATOM 3877 O O . ALA A 1 519 ? 6.327 15.532 -35.278 1.00 57.19 519 ALA A O 1
ATOM 3878 N N . ALA A 1 520 ? 7.366 14.216 -36.785 1.00 58.69 520 ALA A N 1
ATOM 3879 C CA . ALA A 1 520 ? 6.261 13.274 -36.953 1.00 58.69 520 ALA A CA 1
ATOM 3880 C C . ALA A 1 520 ? 6.010 12.448 -35.688 1.00 58.69 520 ALA A C 1
ATOM 3882 O O . ALA A 1 520 ? 4.862 12.321 -35.277 1.00 58.69 520 ALA A O 1
ATOM 3883 N N . VAL A 1 521 ? 7.059 11.979 -35.005 1.00 52.97 521 VAL A N 1
ATOM 3884 C CA . VAL A 1 521 ? 6.927 11.277 -33.715 1.00 52.97 521 VAL A CA 1
ATOM 3885 C C . VAL A 1 521 ? 6.271 12.179 -32.671 1.00 52.97 521 VAL A C 1
ATOM 3887 O O . VAL A 1 521 ? 5.327 11.768 -32.001 1.00 52.97 521 VAL A O 1
ATOM 3890 N N . SER A 1 522 ? 6.709 13.435 -32.554 1.00 49.47 522 SER A N 1
ATOM 3891 C CA . SER A 1 522 ? 6.122 14.392 -31.606 1.00 49.47 522 SER A CA 1
ATOM 3892 C C . SER A 1 522 ? 4.657 14.722 -31.932 1.00 49.47 522 SER A C 1
ATOM 3894 O O . SER A 1 522 ? 3.801 14.697 -31.041 1.00 49.47 522 SER A O 1
ATOM 3896 N N . ALA A 1 523 ? 4.354 14.985 -33.207 1.00 53.28 523 ALA A N 1
ATOM 3897 C CA . ALA A 1 523 ? 3.010 15.311 -33.678 1.00 53.28 523 ALA A CA 1
ATOM 3898 C C . ALA A 1 523 ? 2.054 14.114 -33.576 1.00 53.28 523 ALA A C 1
ATOM 3900 O O . ALA A 1 523 ? 0.966 14.247 -33.020 1.00 53.28 523 ALA A O 1
ATOM 3901 N N . GLY A 1 524 ? 2.480 12.934 -34.026 1.00 53.19 524 GLY A N 1
ATOM 3902 C CA . GLY A 1 524 ? 1.730 11.687 -33.923 1.00 53.19 524 GLY A CA 1
ATOM 3903 C C . GLY A 1 524 ? 1.500 11.272 -32.472 1.00 53.19 524 GLY A C 1
ATOM 3904 O O . GLY A 1 524 ? 0.388 10.897 -32.119 1.00 53.19 524 GLY A O 1
ATOM 3905 N N . ALA A 1 525 ? 2.482 11.436 -31.581 1.00 52.03 525 ALA A N 1
ATOM 3906 C CA . ALA A 1 525 ? 2.285 11.204 -30.150 1.00 52.03 525 ALA A CA 1
ATOM 3907 C C . ALA A 1 525 ? 1.301 12.206 -29.518 1.00 52.03 525 ALA A C 1
ATOM 3909 O O . ALA A 1 525 ? 0.563 11.859 -28.598 1.00 52.03 525 ALA A O 1
ATOM 3910 N N . ALA A 1 526 ? 1.276 13.466 -29.964 1.00 48.12 526 ALA A N 1
ATOM 3911 C CA . ALA A 1 526 ? 0.259 14.434 -29.540 1.00 48.12 526 ALA A CA 1
ATOM 3912 C C . ALA A 1 526 ? -1.138 14.064 -30.066 1.00 48.12 526 ALA A C 1
ATOM 3914 O O . ALA A 1 526 ? -2.103 14.123 -29.309 1.00 48.12 526 ALA A O 1
ATOM 3915 N N . GLN A 1 527 ? -1.233 13.614 -31.316 1.00 54.59 527 GLN A N 1
ATOM 3916 C CA . GLN A 1 527 ? -2.477 13.161 -31.936 1.00 54.59 527 GLN A CA 1
ATOM 3917 C C . GLN A 1 527 ? -3.024 11.894 -31.273 1.00 54.59 527 GLN A C 1
ATOM 3919 O O . GLN A 1 527 ? -4.210 11.831 -30.977 1.00 54.59 527 GLN A O 1
ATOM 3924 N N . LEU A 1 528 ? -2.164 10.920 -30.973 1.00 55.84 528 LEU A N 1
ATOM 3925 C CA . LEU A 1 528 ? -2.522 9.711 -30.235 1.00 55.84 528 LEU A CA 1
ATOM 3926 C C . LEU A 1 528 ? -3.039 10.055 -28.829 1.00 55.84 528 LEU A C 1
ATOM 3928 O O . LEU A 1 528 ? -4.056 9.524 -28.404 1.00 55.84 528 LEU A O 1
ATOM 3932 N N . ARG A 1 529 ? -2.385 11.001 -28.135 1.00 50.44 529 ARG A N 1
ATOM 3933 C CA . ARG A 1 529 ? -2.850 11.523 -26.838 1.00 50.44 529 ARG A CA 1
ATOM 3934 C C . ARG A 1 529 ? -4.203 12.224 -26.942 1.00 50.44 529 ARG A C 1
ATOM 3936 O O . ARG A 1 529 ? -5.041 12.005 -26.081 1.00 50.44 529 ARG A O 1
ATOM 3943 N N . SER A 1 530 ? -4.432 13.026 -27.984 1.00 52.09 530 SER A N 1
ATOM 3944 C CA . SER A 1 530 ? -5.749 13.629 -28.240 1.00 52.09 530 SER A CA 1
ATOM 3945 C C . SER A 1 530 ? -6.801 12.555 -28.483 1.00 52.09 530 SER A C 1
ATOM 3947 O O . SER A 1 530 ? -7.829 12.567 -27.830 1.00 52.09 530 SER A O 1
ATOM 3949 N N . ALA A 1 531 ? -6.512 11.568 -29.334 1.00 52.22 531 ALA A N 1
ATOM 3950 C CA . ALA A 1 531 ? -7.431 10.476 -29.634 1.00 52.22 531 ALA A CA 1
ATOM 3951 C C . ALA A 1 531 ? -7.749 9.613 -28.403 1.00 52.22 531 ALA A C 1
ATOM 3953 O O . ALA A 1 531 ? -8.867 9.134 -28.276 1.00 52.22 531 ALA A O 1
ATOM 3954 N N . TRP A 1 532 ? -6.800 9.439 -27.480 1.00 49.84 532 TRP A N 1
ATOM 3955 C CA . TRP A 1 532 ? -7.048 8.813 -26.177 1.00 49.84 532 TRP A CA 1
ATOM 3956 C C . TRP A 1 532 ? -7.936 9.658 -25.258 1.00 49.84 532 TRP A C 1
ATOM 3958 O O . TRP A 1 532 ? -8.682 9.089 -24.466 1.00 49.84 532 TRP A O 1
ATOM 3968 N N . ASN A 1 533 ? -7.890 10.985 -25.388 1.00 42.19 533 ASN A N 1
ATOM 3969 C CA . ASN A 1 533 ? -8.723 11.920 -24.628 1.00 42.19 533 ASN A CA 1
ATOM 3970 C C . ASN A 1 533 ? -10.115 12.146 -25.259 1.00 42.19 533 ASN A C 1
ATOM 3972 O O . ASN A 1 533 ? -11.050 12.476 -24.539 1.00 42.19 533 ASN A O 1
ATOM 3976 N N . ASP A 1 534 ? -10.252 11.971 -26.579 1.00 38.66 534 ASP A N 1
ATOM 3977 C CA . ASP A 1 534 ? -11.460 12.255 -27.376 1.00 38.66 534 ASP A CA 1
ATOM 3978 C C . ASP A 1 534 ? -12.431 11.060 -27.489 1.00 38.66 534 ASP A C 1
ATOM 3980 O O . ASP A 1 534 ? -13.471 11.166 -28.144 1.00 38.66 534 ASP A O 1
ATOM 3984 N N . VAL A 1 535 ? -12.136 9.909 -26.871 1.00 38.34 535 VAL A N 1
ATOM 3985 C CA . VAL A 1 535 ? -13.080 8.780 -26.849 1.00 38.34 535 VAL A CA 1
ATOM 3986 C C . VAL A 1 535 ? -14.264 9.128 -25.942 1.00 38.34 535 VAL A C 1
ATOM 3988 O O . VAL A 1 535 ? -14.178 9.002 -24.723 1.00 38.34 535 VAL A O 1
ATOM 3991 N N . SER A 1 536 ? -15.377 9.573 -26.530 1.00 29.22 536 SER A N 1
ATOM 3992 C CA . SER A 1 536 ? -16.648 9.752 -25.823 1.00 29.22 536 SER A CA 1
ATOM 3993 C C . SER A 1 536 ? -17.206 8.391 -25.404 1.00 29.22 536 SER A C 1
ATOM 3995 O O . SER A 1 536 ? -17.409 7.517 -26.248 1.00 29.22 536 SER A O 1
ATOM 3997 N N . TYR A 1 537 ? -17.437 8.217 -24.106 1.00 32.16 537 TYR A N 1
ATOM 3998 C CA . TYR A 1 537 ? -18.023 7.015 -23.520 1.00 32.16 537 TYR A CA 1
ATOM 3999 C C . TYR A 1 537 ? -19.557 7.105 -23.590 1.00 32.16 537 TYR A C 1
ATOM 4001 O O . TYR A 1 537 ? -20.166 7.664 -22.680 1.00 32.16 537 TYR A O 1
ATOM 4009 N N . ASP A 1 538 ? -20.148 6.593 -24.675 1.00 24.28 538 ASP A N 1
ATOM 4010 C CA . ASP A 1 538 ? -21.576 6.227 -24.748 1.00 24.28 538 ASP A CA 1
ATOM 4011 C C . ASP A 1 538 ? -21.760 4.728 -24.466 1.00 24.28 538 ASP A C 1
ATOM 4013 O O . ASP A 1 538 ? -20.944 3.922 -24.983 1.00 24.28 538 ASP A O 1
#

Foldseek 3Di:
DPPPPFDAQVCCCCVPVVADPQQKDDDPFHIWGALFFKIKTWGKAFAPDDAPDPVLPTKIKTKIKIWQWFDFPDLPLLLLLQLLLLLQAAQWGFFQDPVGRTTMIMAMATHRRPQDLQVLSRSVSNLVSVLLSVLLRVLSCVSRVTGTNGDGDDPDPGTHPDGHPSNCVLVLVVLDPLQVPDDLDPQLPAVVLLQCVLCVVVVRNPQWDCPDPRQKIWGDDPFWIWIKGWDARPLRGTFIKIKTWGAQPPDPPDDLSLVQSLLSVCLVVSVAGGARGGWHADPVRIIMTMHTDHPVSLVVSVVVVSDDDSSVSRSVNNVSSVVRVVRPDPVCSVVRPPPDPPPDPVDDSVVSNVSSVVSSVSSCVLVVCVVVVVVPDDDDFDRFFDHDDDDDDDPPSQKQWAKKFWFADDPQGIKIKTWIWHDDPPPFKIWTKIWMHDSRDTDIDTQDIATPPGDCLVSLLVVLLVPPLDPTQAMERVRRDPVNVVSNLVSSLVSQQVSCVPPPDRDDSCNNVVRHPPVSVVVSVVVSVVRNVPPDGD

Secondary structure (DSSP, 8-state):
----S---HHHIIIIIS---GGGEEEETTEEEE-SSSS-EEEEEEE-SSPPSSGGG--EEEEEEEEEEEE--S-HHHHHHHHHHHHTT-SS-EEEEETTTTEEEEEEEEEEETT-HHHHHHHHHHHHHHHHHHHHHHHHHHHHHT-EE-----TT-SSS-SS--GGGGHHHHHHT-GGGTS--TTTTS--HHHHHHHHHHHTT-TT--EEETTTTEEEEE-SS-EEEEEEEEETTTEEEEEEEEEEPPPS-TT--HHHHHHHHHHHHHHTSS---SSEEEE-TTS-EEEEEEEEHHHHHHHHHHTSSSSHHHHHHHHHHHHHHHHHSS-TTHHHH-------------HHHHHHHHHHHHHTTTHHHHHHHHHHHHT-PPTT-------PPPPPTTSSEEEEEEEEEEETTTEEEEEEEEEEE-SSTTEEEEEEEEE-SS--EEEEEEEEETTS-SHHHHHHHHHHH-SS--SEEE-TT--TTTHHHHHHHHHHHHHHHTTTSS-PPPTTHHHHHTSHHHHHHHHHHHHHHHH-----

Sequence (538 aa):
MLGVDRVDTDWLRHQLFYCDPEWSADAPDGFDHWPYFLRQRVTISASPWPPPSPDDGQMLRHSATCDIVTGLTDLDRATAICTSLNRFSAGWAYVVEPSEGRIVAHTSVDCPAQWQLPILRWIDAALISMWHATAVAPALADAVGGEVAVSFPEGAAGARTEPHHLMTYADSLRARPEWVLAPLDRRWADLGQTAAILTGALDRPDDADDADEGRGFQIPLESMTLTGRMQEQLGLGHGFEARACRAAPADPDTDSDALANALNWLILAGEAPGVAGAWTVAEHGELVFRAFTMDFALEHMLAAGVVEGAPEVLATIALEVASGAAEMPEGLLADAPVQTEPELFQRDPTASELTAMGVLASLWQPSIDAVLTAMDGQVPAGSDRRLLLLPRPHPGSGVEPIVTWGSLDGGDGARLTTLALVGTAEDDARLLVCLQRSPSQPDYRIRAGVARGSSPAPAITDAIAELAWDPPIFVDLTGCPDALLPTVREAFAATAAEATAGSAETLPAEWLDEASSPAAVSAGAAQLRSAWNDVSYD

Radius of gyration: 25.93 Å; chains: 1; bounding box: 52×44×86 Å